Protein AF-A0A3N1CYQ5-F1 (afdb_monomer_lite)

Sequence (377 aa):
MTEETTTAEPQVTAAQGPDGVPVPPPRGVCGLDGCELPLPPAGRGRPPKYCSKAHADQASRERRAADAALVDEPLKHAEALAQHVPAAIAALQAQLGQVTDLLGQAQTGALARVERAEAETRSARQAVADAEARADAAEARAQRAGEEAHADRTAKHTAERRAAAALTDAERVRAEAADRVAAHQQARTTAETALTAAEQARDNATADLVQARQAHDHEADRHRAQAAALTARLDAQSAEAAGLRDDLRRTRDDLAASREALASAQGQAAAQQARADAADQATQAARRDADQARLRDARALEESGAQVSAARAEADQARRDLAAAHARSAADQALRTRLEEDLAAARAEASTQRERAARAEARHTPPTAADPSKPPA

Secondary structure (DSSP, 8-state):
--------------------------SPBPSSTT--PBPPPP-SSSPPSSSSHHHHHHHHHHHHHHHHHHHHHHHHHHHHHHHHHHHHHHHHHHHHHHHHHHHHHHHHHHHHHHHHHHHHHHHHHHHHHHHHHHHHHHHHHHHHHHHHHHHHHHHHHHHHHHHHHHHHHHHHHHHHHHHHHHHHHHHHHHHHHHHHHHHHHHHHHHHHHHHHHHHHHHHHHHHHHHHHHHHHHHHHHHHHHHHHHHHHHHHHHHHHHHHHHHHHHHHHHHHHHHHHHHHHHHHHHHHHHHHHHHHHHHHHHHHHHHHHHHHHHHHHHHHHHHHHHHHHHHHHHHHHHHHHHHHHHHHHHHHHHHHHHHTT-----------------

Foldseek 3Di:
DDDDDDDDDDDDDDDDDDDDDDDDDDQDFQPAPPGRHGFDDDDPDDGDNGNDPVSVVVSVVVVVVVVCCVPVVVVVVVVVCVVVVVVVVVVVVVVVVVVVVVVVVVVVVVVVVVVVVVVVVVVVVVVVVVVVVVVVVVVVVVVVVVVVVVVVVVVVVVVVVVVVVVVVVVVVVVVVVVVVVVVVVVVVVVVVVVVVVVVVVVVVVVVVVVVVVVVVVVVVVVVVVVVVVVVVVVVVVVVVVVVVVVVVVVVVVVVVVVVVVVVVVVVVVVVVVVVVVVVVVVVVVVVVVVVVVVVVVVVVVVVVVVVVVVVVVVVVVVVVVVVVVVVVVVVVVVVVVVVVVVVVVVVVVVVVVVVVVVVVPDDDDDDDDDDDDDDDD

pLDDT: mean 78.86, std 18.77, range [31.53, 98.19]

Radius of gyration: 148.73 Å; chains: 1; bounding box: 274×119×380 Å

Organism: NCBI:txid58109

Structure (mmCIF, N/CA/C/O backbone):
data_AF-A0A3N1CYQ5-F1
#
_entry.id   AF-A0A3N1CYQ5-F1
#
loop_
_atom_site.group_PDB
_atom_site.id
_atom_site.type_symbol
_atom_site.label_atom_id
_atom_site.label_alt_id
_atom_site.label_comp_id
_atom_site.label_asym_id
_atom_site.label_entity_id
_atom_site.label_seq_id
_atom_site.pdbx_PDB_ins_code
_atom_site.Cartn_x
_atom_site.Cartn_y
_atom_site.Cartn_z
_atom_site.occupancy
_atom_site.B_iso_or_equiv
_atom_site.auth_seq_id
_atom_site.auth_comp_id
_atom_site.auth_asym_id
_atom_site.auth_atom_id
_atom_site.pdbx_PDB_model_num
ATOM 1 N N . MET A 1 1 ? 51.737 38.292 -93.336 1.00 40.19 1 MET A N 1
ATOM 2 C CA . MET A 1 1 ? 52.573 38.774 -94.450 1.00 40.19 1 MET A CA 1
ATOM 3 C C . MET A 1 1 ? 51.954 38.237 -95.718 1.00 40.19 1 MET A C 1
ATOM 5 O O . MET A 1 1 ? 51.910 37.026 -95.872 1.00 40.19 1 MET A O 1
ATOM 9 N N . THR A 1 2 ? 51.380 39.112 -96.534 1.00 35.16 2 THR A N 1
ATOM 10 C CA . THR A 1 2 ? 51.025 38.811 -97.925 1.00 35.16 2 THR A CA 1
ATOM 11 C C . THR A 1 2 ? 52.259 39.032 -98.788 1.00 35.16 2 THR A C 1
ATOM 13 O O . THR A 1 2 ? 53.016 39.970 -98.540 1.00 35.16 2 THR A O 1
ATOM 16 N N . GLU A 1 3 ? 52.470 38.153 -99.757 1.00 48.44 3 GLU A N 1
ATOM 17 C CA . GLU A 1 3 ? 53.533 38.267 -100.754 1.00 48.44 3 GLU A CA 1
ATOM 18 C C . GLU A 1 3 ? 53.129 39.279 -101.837 1.00 48.44 3 GLU A C 1
ATOM 20 O O . GLU A 1 3 ? 51.948 39.390 -102.166 1.00 48.44 3 GLU A O 1
ATOM 25 N N . GLU A 1 4 ? 54.106 39.971 -102.424 1.00 47.03 4 GLU A N 1
ATOM 26 C CA . GLU A 1 4 ? 53.961 40.596 -103.742 1.00 47.03 4 GLU A CA 1
ATOM 27 C C . GLU A 1 4 ? 55.156 40.213 -104.619 1.00 47.03 4 GLU A C 1
ATOM 29 O O . GLU A 1 4 ? 56.309 40.206 -104.180 1.00 47.03 4 GLU A O 1
ATOM 34 N N . THR A 1 5 ? 54.846 39.864 -105.864 1.00 47.00 5 THR A N 1
ATOM 35 C CA . THR A 1 5 ? 55.741 39.226 -106.833 1.00 47.00 5 THR A CA 1
ATOM 36 C C . THR A 1 5 ? 55.936 40.160 -108.020 1.00 47.00 5 THR A C 1
ATOM 38 O O . THR A 1 5 ? 54.936 40.594 -108.590 1.00 47.00 5 THR A O 1
ATOM 41 N N . THR A 1 6 ? 57.174 40.391 -108.477 1.00 49.16 6 THR A N 1
ATOM 42 C CA . THR A 1 6 ? 57.408 41.078 -109.764 1.00 49.16 6 THR A CA 1
ATOM 43 C C . THR A 1 6 ? 58.596 40.496 -110.531 1.00 49.16 6 THR A C 1
ATOM 45 O O . THR A 1 6 ? 59.672 40.270 -109.982 1.00 49.16 6 THR A O 1
ATOM 48 N N . THR A 1 7 ? 58.374 40.280 -111.827 1.00 43.94 7 THR A N 1
ATOM 49 C CA . THR A 1 7 ? 59.246 39.628 -112.821 1.00 43.94 7 THR A CA 1
ATOM 50 C C . THR A 1 7 ? 59.834 40.658 -113.798 1.00 43.94 7 THR A C 1
ATOM 52 O O . THR A 1 7 ? 59.150 41.643 -114.059 1.00 43.94 7 THR A O 1
ATOM 55 N N . ALA A 1 8 ? 61.004 40.407 -114.416 1.00 37.81 8 ALA A N 1
ATOM 56 C CA . ALA A 1 8 ? 61.295 40.726 -115.838 1.00 37.81 8 ALA A CA 1
ATOM 57 C C . ALA A 1 8 ? 62.734 40.353 -116.280 1.00 37.81 8 ALA A C 1
ATOM 59 O O . ALA A 1 8 ? 63.672 40.407 -115.489 1.00 37.81 8 ALA A O 1
ATOM 60 N N . GLU A 1 9 ? 62.889 40.033 -117.571 1.00 36.31 9 GLU A N 1
ATOM 61 C CA . GLU A 1 9 ? 64.131 39.634 -118.270 1.00 36.31 9 GLU A CA 1
ATOM 62 C C . GLU A 1 9 ? 64.618 40.695 -119.303 1.00 36.31 9 GLU A C 1
ATOM 64 O O . GLU A 1 9 ? 63.901 41.668 -119.556 1.00 36.31 9 GLU A O 1
ATOM 69 N N . PRO A 1 10 ? 65.829 40.555 -119.897 1.00 52.41 10 PRO A N 1
ATOM 70 C CA . PRO A 1 10 ? 66.493 41.598 -120.699 1.00 52.41 10 PRO A CA 1
ATOM 71 C C . PRO A 1 10 ? 66.358 41.442 -122.232 1.00 52.41 10 PRO A C 1
ATOM 73 O O . PRO A 1 10 ? 65.947 40.400 -122.736 1.00 52.41 10 PRO A O 1
ATOM 76 N N . GLN A 1 11 ? 66.816 42.449 -122.997 1.00 37.19 11 GLN A N 1
ATOM 77 C CA . GLN A 1 11 ? 67.095 42.334 -124.442 1.00 37.19 11 GLN A CA 1
ATOM 78 C C . GLN A 1 11 ? 68.353 43.107 -124.877 1.00 37.19 11 GLN A C 1
ATOM 80 O O . GLN A 1 11 ? 68.660 44.173 -124.346 1.00 37.19 11 GLN A O 1
ATOM 85 N N . VAL A 1 12 ? 69.039 42.576 -125.897 1.00 41.75 12 VAL A N 1
ATOM 86 C CA . VAL A 1 12 ? 70.148 43.199 -126.643 1.00 41.75 12 VAL A CA 1
ATOM 87 C C . VAL A 1 12 ? 69.953 42.894 -128.132 1.00 41.75 12 VAL A C 1
ATOM 89 O O . VAL A 1 12 ? 69.720 41.741 -128.486 1.00 41.75 12 VAL A O 1
ATOM 92 N N . THR A 1 13 ? 70.101 43.890 -129.009 1.00 34.75 13 THR A N 1
ATOM 93 C CA . THR A 1 13 ? 70.184 43.714 -130.474 1.00 34.75 13 THR A CA 1
ATOM 94 C C . THR A 1 13 ? 71.216 44.665 -131.087 1.00 34.75 13 THR A C 1
ATOM 96 O O . THR A 1 13 ? 71.640 45.635 -130.459 1.00 34.75 13 THR A O 1
ATOM 99 N N . ALA A 1 14 ? 71.694 44.325 -132.289 1.00 34.41 14 ALA A N 1
ATOM 100 C CA . ALA A 1 14 ? 72.948 44.825 -132.851 1.00 34.41 14 ALA A CA 1
ATOM 101 C C . ALA A 1 14 ? 72.792 45.705 -134.110 1.00 34.41 14 ALA A C 1
ATOM 103 O O . ALA A 1 14 ? 71.717 45.845 -134.686 1.00 34.41 14 ALA A O 1
ATOM 104 N N . ALA A 1 15 ? 73.926 46.287 -134.504 1.00 38.38 15 ALA A N 1
ATOM 105 C CA . ALA A 1 15 ? 74.155 47.206 -135.618 1.00 38.38 15 ALA A CA 1
ATOM 106 C C . ALA A 1 15 ? 73.682 46.744 -137.011 1.00 38.38 15 ALA A C 1
ATOM 108 O O . ALA A 1 15 ? 73.656 45.550 -137.291 1.00 38.38 15 ALA A O 1
ATOM 109 N N . GLN A 1 16 ? 73.525 47.711 -137.929 1.00 32.16 16 GLN A N 1
ATOM 110 C CA . GLN A 1 16 ? 74.333 47.805 -139.165 1.00 32.16 16 GLN A CA 1
ATOM 111 C C . GLN A 1 16 ? 74.064 49.110 -139.941 1.00 32.16 16 GLN A C 1
ATOM 113 O O . GLN A 1 16 ? 72.993 49.699 -139.833 1.00 32.16 16 GLN A O 1
ATOM 118 N N . GLY A 1 17 ? 75.044 49.546 -140.740 1.00 31.53 17 GLY A N 1
ATOM 119 C CA . GLY A 1 17 ? 74.924 50.655 -141.690 1.00 31.53 17 GLY A CA 1
ATOM 120 C C . GLY A 1 17 ? 75.919 50.482 -142.853 1.00 31.53 17 GLY A C 1
ATOM 121 O O . GLY A 1 17 ? 77.085 50.192 -142.574 1.00 31.53 17 GLY A O 1
ATOM 122 N N . PRO A 1 18 ? 75.494 50.607 -144.126 1.00 52.12 18 PRO A N 1
ATOM 123 C CA . PRO A 1 18 ? 76.367 50.531 -145.302 1.00 52.12 18 PRO A CA 1
ATOM 124 C C . PRO A 1 18 ? 76.559 51.897 -145.995 1.00 52.12 18 PRO A C 1
ATOM 126 O O . PRO A 1 18 ? 75.773 52.814 -145.779 1.00 52.12 18 PRO A O 1
ATOM 129 N N . ASP A 1 19 ? 77.597 52.023 -146.833 1.00 36.81 19 ASP A N 1
ATOM 130 C CA . ASP A 1 19 ? 77.492 52.359 -148.275 1.00 36.81 19 ASP A CA 1
ATOM 131 C C . ASP A 1 19 ? 78.826 52.854 -148.876 1.00 36.81 19 ASP A C 1
ATOM 133 O O . ASP A 1 19 ? 79.582 53.602 -148.258 1.00 36.81 19 ASP A O 1
ATOM 137 N N . GLY A 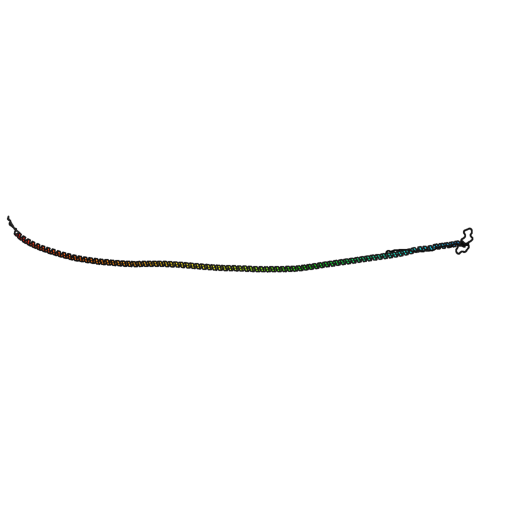1 20 ? 79.124 52.424 -150.112 1.00 36.47 20 GLY A N 1
ATOM 138 C CA . GLY A 1 20 ? 80.403 52.674 -150.795 1.00 36.47 20 GLY A CA 1
ATOM 139 C C . GLY A 1 20 ? 80.378 52.314 -152.290 1.00 36.47 20 GLY A C 1
ATOM 140 O O . GLY A 1 20 ? 80.760 51.219 -152.686 1.00 36.47 20 GLY A O 1
ATOM 141 N N . VAL A 1 21 ? 79.893 53.264 -153.093 1.00 41.78 21 VAL A N 1
ATOM 142 C CA . VAL A 1 21 ? 79.611 53.262 -154.552 1.00 41.78 21 VAL A CA 1
ATOM 143 C C . VAL A 1 21 ? 80.760 52.724 -155.461 1.00 41.78 21 VAL A C 1
ATOM 145 O O . VAL A 1 21 ? 81.929 52.886 -155.114 1.00 41.78 21 VAL A O 1
ATOM 148 N N . PRO A 1 22 ? 80.472 52.106 -156.640 1.00 40.38 22 PRO A N 1
ATOM 149 C CA . PRO A 1 22 ? 81.433 51.262 -157.372 1.00 40.38 22 PRO A CA 1
ATOM 150 C C . PRO A 1 22 ? 82.190 51.932 -158.542 1.00 40.38 22 PRO A C 1
ATOM 152 O O . PRO A 1 22 ? 81.759 52.935 -159.109 1.00 40.38 22 PRO A O 1
ATOM 155 N N . VAL A 1 23 ? 83.270 51.273 -158.987 1.00 39.09 23 VAL A N 1
ATOM 156 C CA . VAL A 1 23 ? 84.056 51.585 -160.202 1.00 39.09 23 VAL A CA 1
ATOM 157 C C . VAL A 1 23 ? 83.902 50.443 -161.231 1.00 39.09 23 VAL A C 1
ATOM 159 O O . VAL A 1 23 ? 84.004 49.278 -160.841 1.00 39.09 23 VAL A O 1
ATOM 162 N N . PRO A 1 24 ? 83.665 50.712 -162.534 1.00 43.66 24 PRO A N 1
ATOM 163 C CA . PRO A 1 24 ? 83.489 49.660 -163.541 1.00 43.66 24 PRO A CA 1
ATOM 164 C C . PRO A 1 24 ? 84.824 48.977 -163.925 1.00 43.66 24 PRO A C 1
ATOM 166 O O . PRO A 1 24 ? 85.789 49.674 -164.247 1.00 43.66 24 PRO A O 1
ATOM 169 N N . PRO A 1 25 ? 84.906 47.630 -163.929 1.00 42.28 25 PRO A N 1
ATOM 170 C CA . PRO A 1 25 ? 86.168 46.909 -164.108 1.00 42.28 25 PRO A CA 1
ATOM 171 C C . PRO A 1 25 ? 86.639 46.785 -165.576 1.00 42.28 25 PRO A C 1
ATOM 173 O O . PRO A 1 25 ? 85.827 46.834 -166.506 1.00 42.28 25 PRO A O 1
ATOM 176 N N . PRO A 1 26 ? 87.955 46.579 -165.797 1.00 47.16 26 PRO A N 1
ATOM 177 C CA . PRO A 1 26 ? 88.555 46.393 -167.119 1.00 47.16 26 PRO A CA 1
ATOM 178 C C . PRO A 1 26 ? 88.168 45.061 -167.791 1.00 47.16 26 PRO A C 1
ATOM 180 O O . PRO A 1 26 ? 87.511 44.197 -167.212 1.00 47.16 26 PRO A O 1
ATOM 183 N N . ARG A 1 27 ? 88.598 44.907 -169.055 1.00 51.41 27 ARG A N 1
ATOM 184 C CA . ARG A 1 27 ? 88.351 43.732 -169.913 1.00 51.41 27 ARG A CA 1
ATOM 185 C C . ARG A 1 27 ? 88.663 42.434 -169.160 1.00 51.41 27 ARG A C 1
ATOM 187 O O . ARG A 1 27 ? 89.784 42.246 -168.702 1.00 51.41 27 ARG A O 1
ATOM 194 N N . GLY A 1 28 ? 87.648 41.580 -169.033 1.00 59.84 28 GLY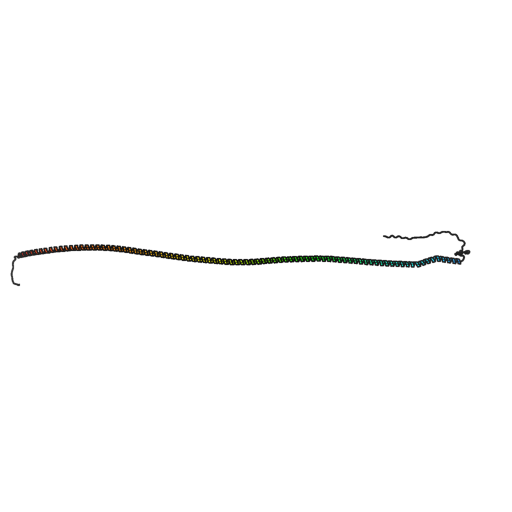 A N 1
ATOM 195 C CA . GLY A 1 28 ? 87.632 40.515 -168.036 1.00 59.84 28 GLY A CA 1
ATOM 196 C C . GLY A 1 28 ? 88.750 39.480 -168.166 1.00 59.84 28 GLY A C 1
ATOM 197 O O . GLY A 1 28 ? 89.109 39.042 -169.261 1.00 59.84 28 GLY A O 1
ATOM 198 N N . VAL A 1 29 ? 89.227 39.063 -166.998 1.00 70.19 29 VAL A N 1
ATOM 199 C CA . VAL A 1 29 ? 90.022 37.854 -166.769 1.00 70.19 29 VAL A CA 1
ATOM 200 C C . VAL A 1 29 ? 89.082 36.653 -166.584 1.00 70.19 29 VAL A C 1
ATOM 202 O O . VAL A 1 29 ? 87.868 36.824 -166.431 1.00 70.19 29 VAL A O 1
ATOM 205 N N . CYS A 1 30 ? 89.605 35.428 -166.617 1.00 77.44 30 CYS A N 1
ATOM 206 C CA . CYS A 1 30 ? 88.818 34.226 -166.345 1.00 77.44 30 CYS A CA 1
ATOM 207 C C . CYS A 1 30 ? 88.178 34.271 -164.942 1.00 77.44 30 CYS A C 1
ATOM 209 O O . CYS A 1 30 ? 88.878 34.358 -163.945 1.00 77.44 30 CYS A O 1
ATOM 211 N N . GLY A 1 31 ? 86.848 34.149 -164.843 1.00 76.31 31 GLY A N 1
ATOM 212 C CA . GLY A 1 31 ? 86.103 34.241 -163.574 1.00 76.31 31 GLY A CA 1
ATOM 213 C C . GLY A 1 31 ? 86.174 33.004 -162.666 1.00 76.31 31 GLY A C 1
ATOM 214 O O . GLY A 1 31 ? 85.160 32.656 -162.054 1.00 76.31 31 GLY A O 1
ATOM 215 N N . LEU A 1 32 ? 87.315 32.309 -162.670 1.00 80.06 32 LEU A N 1
ATOM 216 C CA . LEU A 1 32 ? 87.694 31.222 -161.763 1.00 80.06 32 LEU A CA 1
ATOM 217 C C . LEU A 1 32 ? 88.782 31.786 -160.842 1.00 80.06 32 LEU A C 1
ATOM 219 O O . LEU A 1 32 ? 89.767 32.317 -161.361 1.00 80.06 32 LEU A O 1
ATOM 223 N N . ASP A 1 33 ? 88.619 31.675 -159.524 1.00 73.31 33 ASP A N 1
ATOM 224 C CA . ASP A 1 33 ? 89.588 32.240 -158.581 1.00 73.31 33 ASP A CA 1
ATOM 225 C C . ASP A 1 33 ? 90.981 31.625 -158.795 1.00 73.31 33 ASP A C 1
ATOM 227 O O . ASP A 1 33 ? 91.146 30.411 -158.909 1.00 73.31 33 ASP A O 1
ATOM 231 N N . GLY A 1 34 ? 91.989 32.492 -158.925 1.00 79.38 34 GLY A N 1
ATOM 232 C CA . GLY A 1 34 ? 93.365 32.107 -159.260 1.00 79.38 34 GLY A CA 1
ATOM 233 C C . GLY A 1 34 ? 93.679 31.941 -160.756 1.00 79.38 34 GLY A C 1
ATOM 234 O O . GLY A 1 34 ? 94.802 31.562 -161.083 1.00 79.38 34 GLY A O 1
ATOM 235 N N . CYS A 1 35 ? 92.754 32.225 -161.687 1.00 78.19 35 CYS A N 1
ATOM 236 C CA . CYS A 1 35 ? 93.034 32.142 -163.127 1.00 78.19 35 CYS A CA 1
ATOM 237 C C . CYS A 1 35 ? 93.180 33.508 -163.825 1.00 78.19 35 CYS A C 1
ATOM 239 O O . CYS A 1 35 ? 92.200 34.152 -164.196 1.00 78.19 35 CYS A O 1
ATOM 241 N N . GLU A 1 36 ? 94.420 33.890 -164.135 1.00 78.12 36 GLU A N 1
ATOM 242 C CA . GLU A 1 36 ? 94.748 35.180 -164.769 1.00 78.12 36 GLU A CA 1
ATOM 243 C C . GLU A 1 36 ? 94.688 35.188 -166.315 1.00 78.12 36 GLU A C 1
ATOM 245 O O . GLU A 1 36 ? 95.048 36.172 -166.962 1.00 78.12 36 GLU A O 1
ATOM 250 N N . LEU A 1 37 ? 94.218 34.107 -166.947 1.00 71.69 37 LEU A N 1
ATOM 251 C CA . LEU A 1 37 ? 94.146 34.027 -168.411 1.00 71.69 37 LEU A CA 1
ATOM 252 C C . LEU A 1 37 ? 93.080 34.990 -168.979 1.00 71.69 37 LEU A C 1
ATOM 254 O O . LEU A 1 37 ? 91.927 34.959 -168.527 1.00 71.69 37 LEU A O 1
ATOM 258 N N . PRO A 1 38 ? 93.415 35.806 -170.002 1.00 71.56 38 PRO A N 1
ATOM 259 C CA . PRO A 1 38 ? 92.467 36.724 -170.621 1.00 71.56 38 PRO A CA 1
ATOM 260 C C . PRO A 1 38 ? 91.352 35.960 -171.340 1.00 71.56 38 PRO A C 1
ATOM 262 O O . PRO A 1 38 ? 91.563 34.887 -171.913 1.00 71.56 38 PRO A O 1
ATOM 265 N N . LEU A 1 39 ? 90.145 36.525 -171.326 1.00 72.38 39 LEU A N 1
ATOM 266 C CA . LEU A 1 39 ? 88.996 35.917 -171.992 1.00 72.38 39 LEU A CA 1
ATOM 267 C C . LEU A 1 39 ? 89.170 35.940 -173.525 1.00 72.38 39 LEU A C 1
ATOM 269 O O . LEU A 1 39 ? 89.557 36.975 -174.076 1.00 72.38 39 LEU A O 1
ATOM 273 N N . PRO A 1 40 ? 88.872 34.833 -174.236 1.00 69.38 40 PRO A N 1
ATOM 274 C CA . PRO A 1 40 ? 88.977 34.788 -175.690 1.00 69.38 40 PRO A CA 1
ATOM 275 C C . PRO A 1 40 ? 88.010 35.790 -176.346 1.00 69.38 40 PRO A C 1
ATOM 277 O O . PRO A 1 40 ? 86.944 36.076 -175.786 1.00 69.38 40 PRO A O 1
ATOM 280 N N . PRO A 1 41 ? 88.357 36.332 -177.530 1.00 62.88 41 PRO A N 1
ATOM 281 C CA . PRO A 1 41 ? 87.590 37.393 -178.172 1.00 62.88 41 PRO A CA 1
ATOM 282 C C . PRO A 1 41 ? 86.140 36.965 -178.414 1.00 62.88 41 PRO A C 1
ATOM 284 O O . PRO A 1 41 ? 85.868 35.893 -178.956 1.00 62.88 41 PRO A O 1
ATOM 287 N N . ALA A 1 42 ? 85.199 37.818 -178.009 1.00 59.34 42 ALA A N 1
ATOM 288 C CA . ALA A 1 42 ? 83.778 37.527 -178.125 1.00 59.34 42 ALA A CA 1
ATOM 289 C C . ALA A 1 42 ? 83.346 37.472 -179.601 1.00 59.34 42 ALA A C 1
ATOM 291 O O . ALA A 1 42 ? 83.371 38.479 -180.310 1.00 59.34 42 ALA A O 1
ATOM 292 N N . GLY A 1 43 ? 82.903 36.295 -180.050 1.00 57.59 43 GLY A N 1
ATOM 293 C CA . GLY A 1 43 ? 82.100 36.168 -181.266 1.00 57.59 43 GLY A CA 1
ATOM 294 C C . GLY A 1 43 ? 80.694 36.758 -181.081 1.00 57.59 43 GLY A C 1
ATOM 295 O O . GLY A 1 43 ? 80.362 37.292 -180.022 1.00 57.59 43 GLY A O 1
ATOM 296 N N . ARG A 1 44 ? 79.821 36.618 -182.090 1.00 51.94 44 ARG A N 1
ATOM 297 C CA . ARG A 1 44 ? 78.388 36.952 -181.954 1.00 51.94 44 ARG A CA 1
ATOM 298 C C . ARG A 1 44 ? 77.711 36.003 -180.954 1.00 51.94 44 ARG A C 1
ATOM 300 O O . ARG A 1 44 ? 77.192 34.958 -181.331 1.00 51.94 44 ARG A O 1
ATOM 307 N N . GLY A 1 45 ? 77.723 36.379 -179.680 1.00 64.25 45 GLY A N 1
ATOM 308 C CA . GLY A 1 45 ? 77.154 35.614 -178.577 1.00 64.25 45 GLY A CA 1
ATOM 309 C C . GLY A 1 45 ? 77.419 36.280 -177.227 1.00 64.25 45 GLY A C 1
ATOM 310 O O . GLY A 1 45 ? 78.059 37.328 -177.145 1.00 64.25 45 GLY A O 1
ATOM 311 N N . ARG A 1 46 ? 76.918 35.670 -176.149 1.00 61.19 46 ARG A N 1
ATOM 312 C CA . ARG A 1 46 ? 77.187 36.128 -174.779 1.00 61.19 46 ARG A CA 1
ATOM 313 C C . ARG A 1 46 ? 78.695 36.002 -174.489 1.00 61.19 46 ARG A C 1
ATOM 315 O O . ARG A 1 46 ? 79.235 34.929 -174.762 1.00 61.19 46 ARG A O 1
ATOM 322 N N . PRO A 1 47 ? 79.371 37.026 -173.927 1.00 63.69 47 PRO A N 1
ATOM 323 C CA . PRO A 1 47 ? 80.801 36.942 -173.642 1.00 63.69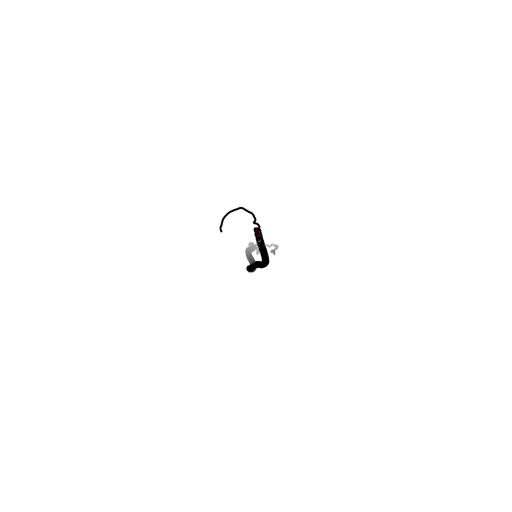 47 PRO A CA 1
ATOM 324 C C . PRO A 1 47 ? 81.123 35.724 -172.760 1.00 63.69 47 PRO A C 1
ATOM 326 O O . PRO A 1 47 ? 80.424 35.508 -171.759 1.00 63.69 47 PRO A O 1
ATOM 329 N N . PRO A 1 48 ? 82.145 34.917 -173.098 1.00 69.31 48 PRO A N 1
ATOM 330 C CA . PRO A 1 48 ? 82.550 33.803 -172.253 1.00 69.31 48 PRO A CA 1
ATOM 331 C C . PRO A 1 48 ? 83.061 34.351 -170.916 1.00 69.31 48 PRO A C 1
ATOM 333 O O . PRO A 1 48 ? 83.911 35.229 -170.897 1.00 69.31 48 PRO A O 1
ATOM 336 N N . LYS A 1 49 ? 82.550 33.839 -169.787 1.00 73.88 49 LYS A N 1
ATOM 337 C CA . LYS A 1 49 ? 83.016 34.224 -168.435 1.00 73.88 49 LYS A CA 1
ATOM 338 C C . LYS A 1 49 ? 84.335 33.557 -168.019 1.00 73.88 49 LYS A C 1
ATOM 340 O O . LYS A 1 49 ? 84.875 33.881 -166.967 1.00 73.88 49 LYS A O 1
ATOM 345 N N . TYR A 1 50 ? 84.819 32.609 -168.815 1.00 83.19 50 TYR A N 1
ATOM 346 C CA . TYR A 1 50 ? 85.945 31.736 -168.503 1.00 83.19 50 TYR A CA 1
ATOM 347 C C . TYR A 1 50 ? 86.829 31.593 -169.740 1.00 83.19 50 TYR A C 1
ATOM 349 O O . TYR A 1 50 ? 86.308 31.541 -170.855 1.00 83.19 50 TYR A O 1
ATOM 357 N N . CYS A 1 51 ? 88.149 31.507 -169.560 1.00 78.69 51 CYS A N 1
ATOM 358 C CA . CYS A 1 51 ? 89.079 31.351 -170.682 1.00 78.69 51 CYS A CA 1
ATOM 359 C C . CYS A 1 51 ? 88.958 29.976 -171.369 1.00 78.69 51 CYS A C 1
ATOM 361 O O . CYS A 1 51 ? 89.340 29.822 -172.525 1.00 78.69 51 CYS A O 1
ATOM 363 N N . SER A 1 52 ? 88.401 28.979 -170.671 1.00 78.00 52 SER A N 1
ATOM 364 C CA . SER A 1 52 ? 88.151 27.630 -171.178 1.00 78.00 52 SER A CA 1
ATOM 365 C C . SER A 1 52 ? 86.873 27.034 -170.575 1.00 78.00 52 SER A C 1
ATOM 367 O O . SER A 1 52 ? 86.408 27.458 -169.512 1.00 78.00 52 SER A O 1
ATOM 369 N N . LYS A 1 53 ? 86.325 25.993 -171.220 1.00 79.25 53 LYS A N 1
ATOM 370 C CA . LYS A 1 53 ? 85.219 25.198 -170.659 1.00 79.25 53 LYS A CA 1
ATOM 371 C C . LYS A 1 53 ? 85.604 24.556 -169.318 1.00 79.25 53 LYS A C 1
ATOM 373 O O . LYS A 1 53 ? 84.796 24.562 -168.397 1.00 79.25 53 LYS A O 1
ATOM 378 N N . ALA A 1 54 ? 86.844 24.074 -169.187 1.00 77.56 54 ALA A N 1
ATOM 379 C CA . ALA A 1 54 ? 87.329 23.447 -167.959 1.00 77.56 54 ALA A CA 1
ATOM 380 C C . ALA A 1 54 ? 87.221 24.388 -166.746 1.00 77.56 54 ALA A C 1
ATOM 382 O O . ALA A 1 54 ? 86.799 23.958 -165.679 1.00 77.56 54 ALA A O 1
ATOM 383 N N . HIS A 1 55 ? 87.511 25.683 -166.918 1.00 78.50 55 HIS A N 1
ATOM 384 C CA . HIS A 1 55 ? 87.403 26.659 -165.827 1.00 78.50 55 HIS A CA 1
ATOM 385 C C . HIS A 1 55 ? 85.954 27.057 -165.516 1.00 78.50 55 HIS A C 1
ATOM 387 O O . HIS A 1 55 ? 85.638 27.350 -164.365 1.00 78.50 55 HIS A O 1
ATOM 393 N N . ALA A 1 56 ? 85.052 27.003 -166.503 1.00 77.19 56 ALA A N 1
ATOM 394 C CA . ALA A 1 56 ? 83.617 27.145 -166.258 1.00 77.19 56 ALA A CA 1
ATOM 395 C C . ALA A 1 56 ? 83.069 25.975 -165.421 1.00 77.19 56 ALA A C 1
ATOM 397 O O . ALA A 1 56 ? 82.297 26.192 -164.485 1.00 77.19 56 ALA A O 1
ATOM 398 N N . ASP A 1 57 ? 83.505 24.749 -165.727 1.00 79.81 57 ASP A N 1
ATOM 399 C CA . ASP A 1 57 ? 83.133 23.543 -164.985 1.00 79.81 57 ASP A CA 1
ATOM 400 C C . ASP A 1 57 ? 83.744 23.549 -163.567 1.00 79.81 57 ASP A C 1
ATOM 402 O O . ASP A 1 57 ? 83.038 23.255 -162.603 1.00 79.81 57 ASP A O 1
ATOM 406 N N . GLN A 1 58 ? 85.010 23.956 -163.413 1.00 77.31 58 GLN A N 1
ATOM 407 C CA . GLN A 1 58 ? 85.697 24.118 -162.122 1.00 77.31 58 GLN A CA 1
ATOM 408 C C . GLN A 1 58 ? 84.968 25.131 -161.215 1.00 77.31 58 GLN A C 1
ATOM 410 O O . GLN A 1 58 ? 84.494 24.764 -160.140 1.00 77.31 58 GLN A O 1
ATOM 415 N N . ALA A 1 59 ? 84.721 26.353 -161.700 1.00 75.00 59 ALA A N 1
ATOM 416 C CA . ALA A 1 59 ? 83.998 27.388 -160.951 1.00 75.00 59 ALA A CA 1
ATOM 417 C C . ALA A 1 59 ? 82.507 27.052 -160.722 1.00 75.00 59 ALA A C 1
ATOM 419 O O . ALA A 1 59 ? 81.796 27.747 -159.989 1.00 75.00 59 ALA A O 1
ATOM 420 N N . SER A 1 60 ? 81.969 26.033 -161.399 1.00 78.06 60 SER A N 1
ATOM 421 C CA . SER A 1 60 ? 80.640 25.481 -161.117 1.00 78.06 60 SER A CA 1
ATOM 422 C C . SER A 1 60 ? 80.674 24.413 -160.018 1.00 78.06 60 SER A C 1
ATOM 424 O O . SER A 1 60 ? 79.680 24.264 -159.306 1.00 78.06 60 SER A O 1
ATOM 426 N N . ARG A 1 61 ? 81.790 23.688 -159.856 1.00 77.62 61 ARG A N 1
ATOM 427 C CA . ARG A 1 61 ? 82.018 22.764 -158.731 1.00 77.62 61 ARG A CA 1
ATOM 428 C C . ARG A 1 61 ? 82.305 23.533 -157.446 1.00 77.62 61 ARG A C 1
ATOM 430 O O . ARG A 1 61 ? 81.680 23.239 -156.439 1.00 77.62 61 ARG A O 1
ATOM 437 N N . GLU A 1 62 ? 83.168 24.544 -157.499 1.00 77.44 62 GLU A N 1
ATOM 438 C CA . GLU A 1 62 ? 83.554 25.345 -156.326 1.00 77.44 62 GLU A CA 1
ATOM 439 C C . GLU A 1 62 ? 82.366 26.101 -155.725 1.00 77.44 62 GLU A C 1
ATOM 441 O O . GLU A 1 62 ? 82.138 26.000 -154.524 1.00 77.44 62 GLU A O 1
ATOM 446 N N . ARG A 1 63 ? 81.522 26.748 -156.546 1.00 75.69 63 ARG A N 1
ATOM 447 C CA . ARG A 1 63 ? 80.262 27.332 -156.046 1.00 75.69 63 ARG A CA 1
ATOM 448 C C . ARG A 1 63 ? 79.329 26.290 -155.442 1.00 75.69 63 ARG A C 1
ATOM 450 O O . ARG A 1 63 ? 78.844 26.505 -154.346 1.00 75.69 63 ARG A O 1
ATOM 457 N N . ARG A 1 64 ? 79.142 25.133 -156.089 1.00 74.88 64 ARG A N 1
ATOM 458 C CA . ARG A 1 64 ? 78.312 24.056 -155.522 1.00 74.88 64 ARG A CA 1
ATOM 459 C C . ARG A 1 64 ? 78.869 23.498 -154.209 1.00 74.88 64 ARG A C 1
ATOM 461 O O . ARG A 1 64 ? 78.081 23.109 -153.360 1.00 74.88 64 ARG A O 1
ATOM 468 N N . ALA A 1 65 ? 80.189 23.481 -154.026 1.00 74.56 65 ALA A N 1
ATOM 469 C CA . ALA A 1 65 ? 80.820 23.094 -152.766 1.00 74.56 65 ALA A CA 1
ATOM 470 C C . ALA A 1 65 ? 80.662 24.174 -151.677 1.00 74.56 65 ALA A C 1
ATOM 472 O O . ALA A 1 65 ? 80.413 23.833 -150.525 1.00 74.56 65 ALA A O 1
ATOM 473 N N . ALA A 1 66 ? 80.756 25.459 -152.034 1.00 71.75 66 ALA A N 1
ATOM 474 C CA . ALA A 1 66 ? 80.535 26.574 -151.112 1.00 71.75 66 ALA A CA 1
ATOM 475 C C . ALA A 1 66 ? 79.059 26.697 -150.684 1.00 71.75 66 ALA A C 1
ATOM 477 O O . ALA A 1 66 ? 78.779 26.830 -149.494 1.00 71.75 66 ALA A O 1
ATOM 478 N N . ASP A 1 67 ? 78.123 26.580 -151.631 1.00 70.00 67 ASP A N 1
ATOM 479 C CA . ASP A 1 67 ? 76.679 26.572 -151.372 1.00 70.00 67 ASP A CA 1
ATOM 480 C C . ASP A 1 67 ? 76.286 25.365 -150.498 1.00 70.00 67 ASP A C 1
ATOM 482 O O . ASP A 1 67 ? 75.490 25.510 -149.573 1.00 70.00 67 ASP A O 1
ATOM 486 N N . ALA A 1 68 ? 76.890 24.190 -150.731 1.00 70.44 68 ALA A N 1
ATOM 487 C CA . ALA A 1 68 ? 76.718 23.022 -149.866 1.00 70.44 68 ALA A CA 1
ATOM 488 C C . ALA A 1 68 ? 77.280 23.267 -148.456 1.00 70.44 68 ALA A C 1
ATOM 490 O O . ALA A 1 68 ? 76.582 23.030 -147.479 1.00 70.44 68 ALA A O 1
ATOM 491 N N . ALA A 1 69 ? 78.490 23.819 -148.312 1.00 69.69 69 ALA A N 1
ATOM 492 C CA . ALA A 1 69 ? 79.068 24.120 -146.997 1.00 69.69 69 ALA A CA 1
ATOM 493 C C . ALA A 1 69 ? 78.236 25.136 -146.183 1.00 69.69 69 ALA A C 1
ATOM 495 O O . ALA A 1 69 ? 78.136 25.012 -144.963 1.00 69.69 69 ALA A O 1
ATOM 496 N N . LEU A 1 70 ? 77.599 26.105 -146.851 1.00 69.38 70 LEU A N 1
ATOM 497 C CA . LEU A 1 70 ? 76.698 27.087 -146.232 1.00 69.38 70 LEU A CA 1
ATOM 498 C C . LEU A 1 70 ? 75.373 26.496 -145.723 1.00 69.38 70 LEU A C 1
ATOM 500 O O . LEU A 1 70 ? 74.710 27.141 -144.912 1.00 69.38 70 LEU A O 1
ATOM 504 N N . VAL A 1 71 ? 74.975 25.307 -146.186 1.00 74.62 71 VAL A N 1
ATOM 505 C CA . VAL A 1 71 ? 73.679 24.682 -145.868 1.00 74.62 71 VAL A CA 1
ATOM 506 C C . VAL A 1 71 ? 73.856 23.394 -145.063 1.00 74.62 71 VAL A C 1
ATOM 508 O O . VAL A 1 71 ? 73.229 23.235 -144.017 1.00 74.62 71 VAL A O 1
ATOM 511 N N . ASP A 1 72 ? 74.751 22.505 -145.491 1.00 75.50 72 ASP A N 1
ATOM 512 C CA . ASP A 1 72 ? 74.999 21.208 -144.861 1.00 75.50 72 ASP A CA 1
ATOM 513 C C . ASP A 1 72 ? 75.598 21.353 -143.459 1.00 75.50 72 ASP A C 1
ATOM 515 O O . ASP A 1 72 ? 75.262 20.578 -142.570 1.00 75.50 72 ASP A O 1
ATOM 519 N N . GLU A 1 73 ? 76.482 22.324 -143.224 1.00 70.56 73 GLU A N 1
ATOM 520 C CA . GLU A 1 73 ? 77.143 22.479 -141.923 1.00 70.56 73 GLU A CA 1
ATOM 521 C C . GLU A 1 73 ? 76.221 23.035 -140.817 1.00 70.56 73 GLU A C 1
ATOM 523 O O . GLU A 1 73 ? 76.206 22.456 -139.722 1.00 70.56 73 GLU A O 1
ATOM 528 N N . PRO A 1 74 ? 75.383 24.071 -141.056 1.00 72.94 74 PRO A N 1
ATOM 529 C CA . PRO A 1 74 ? 74.337 24.436 -140.103 1.00 72.94 74 PRO A CA 1
ATOM 530 C C . PRO A 1 74 ? 73.234 23.372 -139.993 1.00 72.94 74 PRO A C 1
ATOM 532 O O . PRO A 1 74 ? 72.705 23.198 -138.896 1.00 72.94 74 PRO A O 1
ATOM 535 N N . LEU A 1 75 ? 72.916 22.613 -141.054 1.00 73.94 75 LEU A N 1
ATOM 536 C CA . LEU A 1 75 ? 71.995 21.471 -140.948 1.00 73.94 75 LEU A CA 1
ATOM 537 C C . LEU A 1 75 ? 72.557 20.358 -140.060 1.00 73.94 75 LEU A C 1
ATOM 539 O O . LEU A 1 75 ? 71.840 19.900 -139.180 1.00 73.94 75 LEU A O 1
ATOM 543 N N . LYS A 1 76 ? 73.834 19.979 -140.198 1.00 77.56 76 LYS A N 1
ATOM 544 C CA . LYS A 1 76 ? 74.494 19.018 -139.293 1.00 77.56 76 LYS A CA 1
ATOM 545 C C . LYS A 1 76 ? 74.507 19.509 -137.849 1.00 77.56 76 LYS A C 1
ATOM 547 O O . LYS A 1 76 ? 74.288 18.712 -136.944 1.00 77.56 76 LYS A O 1
ATOM 552 N N . HIS A 1 77 ? 74.731 20.804 -137.613 1.00 74.25 77 HIS A N 1
ATOM 553 C CA . HIS A 1 77 ? 74.632 21.378 -136.267 1.00 74.25 77 HIS A CA 1
ATOM 554 C C . HIS A 1 77 ? 73.202 21.309 -135.715 1.00 74.25 77 HIS A C 1
ATOM 556 O O . HIS A 1 77 ? 73.014 20.914 -134.565 1.00 74.25 77 HIS A O 1
ATOM 562 N N . ALA A 1 78 ? 72.197 21.649 -136.525 1.00 72.69 78 ALA A N 1
ATOM 563 C CA . ALA A 1 78 ? 70.791 21.556 -136.144 1.00 72.69 78 ALA A CA 1
ATOM 564 C C . ALA A 1 78 ? 70.347 20.102 -135.913 1.00 72.69 78 ALA A C 1
ATOM 566 O O . ALA A 1 78 ? 69.605 19.840 -134.972 1.00 72.69 78 ALA A O 1
ATOM 567 N N . GLU A 1 79 ? 70.832 19.153 -136.713 1.00 75.06 79 GLU A N 1
ATOM 568 C CA . GLU A 1 79 ? 70.562 17.721 -136.580 1.00 75.06 79 GLU A CA 1
ATOM 569 C C . GLU A 1 79 ? 71.264 17.129 -135.348 1.00 75.06 79 GLU A C 1
ATOM 571 O O . GLU A 1 79 ? 70.633 16.421 -134.568 1.00 75.06 79 GLU A O 1
ATOM 576 N N . ALA A 1 80 ? 72.523 17.495 -135.088 1.00 76.06 80 ALA A N 1
ATOM 577 C CA . ALA A 1 80 ? 73.228 17.123 -133.862 1.00 76.06 80 ALA A CA 1
ATOM 578 C C . ALA A 1 80 ? 72.512 17.664 -132.611 1.00 76.06 80 ALA A C 1
ATOM 580 O O . ALA A 1 80 ? 72.326 16.924 -131.642 1.00 76.06 80 ALA A O 1
ATOM 581 N N . LEU A 1 81 ? 72.039 18.916 -132.640 1.00 76.06 81 LEU A N 1
ATOM 582 C CA . LEU A 1 81 ? 71.186 19.487 -131.592 1.00 76.06 81 LEU A CA 1
ATOM 583 C C . LEU A 1 81 ? 69.847 18.747 -131.475 1.00 76.06 81 LEU A C 1
ATOM 585 O O . LEU A 1 81 ? 69.450 18.397 -130.367 1.00 76.06 81 LEU A O 1
ATOM 589 N N . ALA A 1 82 ? 69.177 18.440 -132.587 1.00 74.12 82 ALA A N 1
ATOM 590 C CA . ALA A 1 82 ? 67.916 17.697 -132.601 1.00 74.12 82 ALA A CA 1
ATOM 591 C C . ALA A 1 82 ? 68.059 16.247 -132.102 1.00 74.12 82 ALA A C 1
ATOM 593 O O . ALA A 1 82 ? 67.093 15.689 -131.590 1.00 74.12 82 ALA A O 1
ATOM 594 N N . GLN A 1 83 ? 69.251 15.649 -132.192 1.00 75.25 83 GLN A N 1
ATOM 595 C CA . GLN A 1 83 ? 69.572 14.356 -131.579 1.00 75.25 83 GLN A CA 1
ATOM 596 C C . GLN A 1 83 ? 69.866 14.479 -130.069 1.00 75.25 83 GLN A C 1
ATOM 598 O O . GLN A 1 83 ? 69.487 13.598 -129.298 1.00 75.25 83 GLN A O 1
ATOM 603 N N . HIS A 1 84 ? 70.492 15.574 -129.618 1.00 78.00 84 HIS A N 1
ATOM 604 C CA . HIS A 1 84 ? 70.847 15.778 -128.203 1.00 78.00 84 HIS A CA 1
ATOM 605 C C . HIS A 1 84 ? 69.693 16.313 -127.340 1.00 78.00 84 HIS A C 1
ATOM 607 O O . HIS A 1 84 ? 69.556 15.916 -126.182 1.00 78.00 84 HIS A O 1
ATOM 613 N N . VAL A 1 85 ? 68.847 17.198 -127.875 1.00 80.56 85 VAL A N 1
ATOM 614 C CA . VAL A 1 85 ? 67.752 17.843 -127.128 1.00 80.56 85 VAL A CA 1
ATOM 615 C C . VAL A 1 85 ? 66.746 16.829 -126.553 1.00 80.56 85 VAL A C 1
ATOM 617 O O . VAL A 1 85 ? 66.444 16.941 -125.366 1.00 80.56 85 VAL A O 1
ATOM 620 N N . PRO A 1 86 ? 66.275 15.795 -127.283 1.00 82.19 86 PRO A N 1
ATOM 621 C CA . PRO A 1 86 ? 65.408 14.762 -126.714 1.00 82.19 86 PRO A CA 1
ATOM 622 C C . PRO A 1 86 ? 66.058 13.995 -125.557 1.00 82.19 86 PRO A C 1
ATOM 624 O O . PRO A 1 86 ? 65.385 13.698 -124.573 1.00 82.19 86 PRO A O 1
ATOM 627 N N . ALA A 1 87 ? 67.366 13.719 -125.630 1.00 80.12 87 ALA A N 1
ATOM 628 C CA . ALA A 1 87 ? 68.098 13.050 -124.555 1.00 80.12 87 ALA A CA 1
ATOM 629 C C . ALA A 1 87 ? 68.241 13.947 -123.311 1.00 80.12 87 ALA A C 1
ATOM 631 O O . ALA A 1 87 ? 68.047 13.479 -122.190 1.00 80.12 87 ALA A O 1
ATOM 632 N N . ALA A 1 88 ? 68.504 15.245 -123.498 1.00 81.00 88 ALA A N 1
ATOM 633 C CA . ALA A 1 88 ? 68.538 16.223 -122.410 1.00 81.00 88 ALA A CA 1
ATOM 634 C C . ALA A 1 88 ? 67.155 16.417 -121.757 1.00 81.00 88 ALA A C 1
ATOM 636 O O . ALA A 1 88 ? 67.055 16.465 -120.531 1.00 81.00 88 ALA A O 1
ATOM 637 N N . ILE A 1 89 ? 66.080 16.456 -122.554 1.00 83.62 89 ILE A N 1
ATOM 638 C CA . ILE A 1 89 ? 64.697 16.513 -122.058 1.00 83.62 89 ILE A CA 1
ATOM 639 C C . ILE A 1 89 ? 64.348 15.239 -121.283 1.00 83.62 89 ILE A C 1
ATOM 641 O O . ILE A 1 89 ? 63.801 15.340 -120.189 1.00 83.62 89 ILE A O 1
ATOM 645 N N . ALA A 1 90 ? 64.699 14.053 -121.789 1.00 83.06 90 ALA A N 1
ATOM 646 C CA . ALA A 1 90 ? 64.466 12.789 -121.089 1.00 83.06 90 ALA A CA 1
ATOM 647 C C . ALA A 1 90 ? 65.247 12.706 -119.763 1.00 83.06 90 ALA A C 1
ATOM 649 O O . ALA A 1 90 ? 64.703 12.257 -118.755 1.00 83.06 90 ALA A O 1
ATOM 650 N N . ALA A 1 91 ? 66.492 13.194 -119.728 1.00 83.81 91 ALA A N 1
ATOM 651 C CA . ALA A 1 91 ? 67.281 13.286 -118.500 1.00 83.81 91 ALA A CA 1
ATOM 652 C C . ALA A 1 91 ? 66.655 14.255 -117.480 1.00 83.81 91 ALA A C 1
ATOM 654 O O . ALA A 1 91 ? 66.544 13.913 -116.302 1.00 83.81 91 ALA A O 1
ATOM 655 N N . LEU A 1 92 ? 66.178 15.423 -117.925 1.00 86.31 92 LEU A N 1
ATOM 656 C CA . LEU A 1 92 ? 65.469 16.379 -117.071 1.00 86.31 92 LEU A CA 1
ATOM 657 C C . LEU A 1 92 ? 64.130 15.814 -116.570 1.00 86.31 92 LEU A C 1
ATOM 659 O O . LEU A 1 92 ? 63.807 15.965 -115.397 1.00 86.31 92 LEU A O 1
ATOM 663 N N . GLN A 1 93 ? 63.370 15.116 -117.417 1.00 89.44 93 GLN A N 1
ATOM 664 C CA . GLN A 1 93 ? 62.139 14.424 -117.021 1.00 89.44 93 GLN A CA 1
ATOM 665 C C . GLN A 1 93 ? 62.412 13.326 -115.986 1.00 89.44 93 GLN A C 1
ATOM 667 O O . GLN A 1 93 ? 61.665 13.213 -115.017 1.00 89.44 93 GLN A O 1
ATOM 672 N N . ALA A 1 94 ? 63.500 12.563 -116.131 1.00 88.00 94 ALA A N 1
ATOM 673 C CA . ALA A 1 94 ? 63.915 11.574 -115.140 1.00 88.00 94 ALA A CA 1
ATOM 674 C C . ALA A 1 94 ? 64.318 12.226 -113.803 1.00 88.00 94 ALA A C 1
ATOM 676 O O . ALA A 1 94 ? 63.932 11.733 -112.745 1.00 88.00 94 ALA A O 1
ATOM 677 N N . GLN A 1 95 ? 65.031 13.358 -113.833 1.00 88.75 95 GLN A N 1
ATOM 678 C CA . GLN A 1 95 ? 65.367 14.130 -112.629 1.00 88.75 95 GLN A CA 1
ATOM 679 C C . GLN A 1 95 ? 64.122 14.725 -111.953 1.00 88.75 95 GLN A C 1
ATOM 681 O O . GLN A 1 95 ? 63.983 14.625 -110.737 1.00 88.75 95 GLN A O 1
ATOM 686 N N . LEU A 1 96 ? 63.184 15.288 -112.720 1.00 91.00 96 LEU A N 1
ATOM 687 C CA . LEU A 1 96 ? 61.905 15.782 -112.201 1.00 91.00 96 LEU A CA 1
ATOM 688 C C . LEU A 1 96 ? 61.045 14.644 -111.632 1.00 91.00 96 LEU A C 1
ATOM 690 O O . LEU A 1 96 ? 60.407 14.832 -110.598 1.00 91.00 96 LEU A O 1
ATOM 694 N N . GLY A 1 97 ? 61.075 13.459 -112.248 1.00 91.50 97 GLY A N 1
ATOM 695 C CA . GLY A 1 97 ? 60.470 12.238 -111.712 1.00 91.50 97 GLY A CA 1
ATOM 696 C C . GLY A 1 97 ? 61.064 11.859 -110.355 1.00 91.50 97 GLY A C 1
ATOM 697 O O . GLY A 1 97 ? 60.329 11.769 -109.381 1.00 91.50 97 GLY A O 1
ATOM 698 N N . GLN A 1 98 ? 62.394 11.771 -110.251 1.00 91.00 98 GLN A N 1
ATOM 699 C CA . GLN A 1 98 ? 63.091 11.501 -108.984 1.00 91.00 98 GLN A CA 1
ATOM 700 C C . GLN A 1 98 ? 62.786 12.545 -107.900 1.00 91.00 98 GLN A C 1
ATOM 702 O O . GLN A 1 98 ? 62.575 12.183 -106.745 1.00 91.00 98 GLN A O 1
ATOM 707 N N . VAL A 1 99 ? 62.730 13.835 -108.248 1.00 91.38 99 VAL A N 1
ATOM 708 C CA . VAL A 1 99 ? 62.329 14.897 -107.309 1.00 91.38 99 VAL A CA 1
ATOM 709 C C . VAL A 1 99 ? 60.871 14.721 -106.877 1.00 91.38 99 VAL A C 1
ATOM 711 O O . VAL A 1 99 ? 60.578 14.844 -105.691 1.00 91.38 99 VAL A O 1
ATOM 714 N N . THR A 1 100 ? 59.968 14.380 -107.798 1.00 93.00 100 THR A N 1
ATOM 715 C CA . THR A 1 100 ? 58.551 14.118 -107.493 1.00 93.00 100 THR A CA 1
ATOM 716 C C . THR A 1 100 ? 58.394 12.898 -106.582 1.00 93.00 100 THR A C 1
ATOM 718 O O . THR A 1 100 ? 57.658 12.969 -105.600 1.00 93.00 100 THR A O 1
ATOM 721 N N . ASP A 1 101 ? 59.140 11.819 -106.829 1.00 92.81 101 ASP A N 1
ATOM 722 C CA . ASP A 1 101 ? 59.157 10.616 -105.990 1.00 92.81 101 ASP A CA 1
ATOM 723 C C . ASP A 1 101 ? 59.707 10.912 -104.588 1.00 92.81 101 ASP A C 1
ATOM 725 O O . ASP A 1 101 ? 59.115 10.500 -103.590 1.00 92.81 101 ASP A O 1
ATOM 729 N N . LEU A 1 102 ? 60.805 11.671 -104.482 1.00 93.00 102 LEU A N 1
ATOM 730 C CA . LEU A 1 102 ? 61.372 12.096 -103.197 1.00 93.00 102 LEU A CA 1
ATOM 731 C C . LEU A 1 102 ? 60.416 13.016 -102.426 1.00 93.00 102 LEU A C 1
ATOM 733 O O . LEU A 1 102 ? 60.283 12.872 -101.210 1.00 93.00 102 LEU A O 1
ATOM 737 N N . LEU A 1 103 ? 59.711 13.922 -103.111 1.00 93.81 103 LEU A N 1
ATOM 738 C CA . LEU A 1 103 ? 58.663 14.752 -102.511 1.00 93.81 103 LEU A CA 1
ATOM 739 C C . LEU A 1 103 ? 57.470 13.903 -102.049 1.00 93.81 103 LEU A C 1
ATOM 741 O O . LEU A 1 103 ? 56.990 14.105 -100.936 1.00 93.81 103 LEU A O 1
ATOM 745 N N . GLY A 1 104 ? 57.040 12.912 -102.834 1.00 93.12 104 GLY A N 1
ATOM 746 C CA . GLY A 1 104 ? 55.982 11.972 -102.453 1.00 93.12 104 GLY A CA 1
ATOM 747 C C . GLY A 1 104 ? 56.364 11.100 -101.252 1.00 93.12 104 GLY A C 1
ATOM 748 O O . GLY A 1 104 ? 55.562 10.914 -100.334 1.00 93.12 104 GLY A O 1
ATOM 749 N N . GLN A 1 105 ? 57.614 10.633 -101.188 1.00 93.75 105 GLN A N 1
ATOM 750 C CA . GLN A 1 105 ? 58.164 9.917 -100.031 1.00 93.75 105 GLN A CA 1
ATOM 751 C C . GLN A 1 105 ? 58.259 10.826 -98.797 1.00 93.75 105 GLN A C 1
ATOM 753 O O . GLN A 1 105 ? 57.883 10.413 -97.698 1.00 93.75 105 GLN A O 1
ATOM 758 N N . ALA A 1 106 ? 58.700 12.077 -98.963 1.00 93.12 106 ALA A N 1
ATOM 759 C CA . ALA A 1 106 ? 58.771 13.058 -97.884 1.00 93.12 106 ALA A CA 1
ATOM 760 C C . ALA A 1 106 ? 57.378 13.430 -97.350 1.00 93.12 106 ALA A C 1
ATOM 762 O O . ALA A 1 106 ? 57.196 13.489 -96.133 1.00 93.12 106 ALA A O 1
ATOM 763 N N . GLN A 1 107 ? 56.390 13.610 -98.233 1.00 94.81 107 GLN A N 1
ATOM 764 C CA . GLN A 1 107 ? 54.988 13.834 -97.881 1.00 94.81 107 GLN A CA 1
ATOM 765 C C . GLN A 1 107 ? 54.407 12.627 -97.135 1.00 94.81 107 GLN A C 1
ATOM 767 O O . GLN A 1 107 ? 53.862 12.791 -96.047 1.00 94.81 107 GLN A O 1
ATOM 772 N N . THR A 1 108 ? 54.589 11.412 -97.660 1.00 94.50 108 THR A N 1
ATOM 773 C CA . THR A 1 108 ? 54.127 10.165 -97.022 1.00 94.50 108 THR A CA 1
ATOM 774 C C . THR A 1 108 ? 54.755 9.990 -95.636 1.00 94.50 108 THR A C 1
ATOM 776 O O . THR A 1 108 ? 54.056 9.730 -94.659 1.00 94.50 108 THR A O 1
ATOM 779 N N . GLY A 1 109 ? 56.067 10.212 -95.511 1.00 95.06 109 GLY A N 1
ATOM 780 C CA . GLY A 1 109 ? 56.772 10.160 -94.231 1.00 95.06 109 GLY A CA 1
ATOM 781 C C . GLY A 1 109 ? 56.371 11.277 -93.261 1.00 95.06 109 GLY A C 1
ATOM 782 O O . GLY A 1 109 ? 56.395 11.067 -92.050 1.00 95.06 109 GLY A O 1
ATOM 783 N N . ALA A 1 110 ? 55.985 12.456 -93.757 1.00 94.00 110 ALA A N 1
ATOM 784 C CA . ALA A 1 110 ? 55.449 13.537 -92.934 1.00 94.00 110 ALA A CA 1
ATOM 785 C C . ALA A 1 110 ? 54.046 13.205 -92.408 1.00 94.00 110 ALA A C 1
ATOM 787 O O . ALA A 1 110 ? 53.827 13.320 -91.203 1.00 94.00 110 ALA A O 1
ATOM 788 N N . LEU A 1 111 ? 53.144 12.721 -93.268 1.00 95.94 111 LEU A N 1
ATOM 789 C CA . LEU A 1 111 ? 51.805 12.272 -92.879 1.00 95.94 111 LEU A CA 1
ATOM 790 C C . LEU A 1 111 ? 51.882 11.136 -91.851 1.00 95.94 111 LEU A C 1
ATOM 792 O O . LEU A 1 111 ? 51.315 11.266 -90.773 1.00 95.94 111 LEU A O 1
ATOM 796 N N . ALA A 1 112 ? 52.698 10.105 -92.090 1.00 94.94 112 ALA A N 1
ATOM 797 C CA . ALA A 1 112 ? 52.884 9.003 -91.142 1.00 94.94 112 ALA A CA 1
ATOM 798 C C . ALA A 1 112 ? 53.470 9.444 -89.779 1.00 94.94 112 ALA A C 1
ATOM 800 O O . ALA A 1 112 ? 53.220 8.801 -88.756 1.00 94.94 112 ALA A O 1
ATOM 801 N N . ARG A 1 113 ? 54.251 10.538 -89.729 1.00 94.50 113 ARG A N 1
ATOM 802 C CA . ARG A 1 113 ? 54.691 11.153 -88.460 1.00 94.50 113 ARG A CA 1
ATOM 803 C C . ARG A 1 113 ? 53.553 11.898 -87.762 1.00 94.50 113 ARG A C 1
ATOM 805 O O . ARG A 1 113 ? 53.450 11.788 -86.545 1.00 94.50 113 ARG A O 1
ATOM 812 N N . VAL A 1 114 ? 52.717 12.625 -88.506 1.00 96.12 114 VAL A N 1
ATOM 813 C CA . VAL A 1 114 ? 51.540 13.326 -87.961 1.00 96.12 114 VAL A CA 1
ATOM 814 C C . VAL A 1 114 ? 50.522 12.321 -87.425 1.00 96.12 114 VAL A C 1
ATOM 816 O O . VAL A 1 114 ? 50.169 12.404 -86.256 1.00 96.12 114 VAL A O 1
ATOM 819 N N . GLU A 1 115 ? 50.143 11.306 -88.204 1.00 95.88 115 GLU A N 1
ATOM 820 C CA . GLU A 1 115 ? 49.217 10.244 -87.782 1.00 95.88 115 GLU A CA 1
ATOM 821 C C . GLU A 1 115 ? 49.693 9.530 -86.508 1.00 95.88 115 GLU A C 1
ATOM 823 O O . GLU A 1 115 ? 48.898 9.261 -85.604 1.00 95.88 115 GLU A O 1
ATOM 828 N N . ARG A 1 116 ? 51.004 9.265 -86.399 1.00 96.38 116 ARG A N 1
ATOM 829 C CA . ARG A 1 116 ? 51.606 8.695 -85.187 1.00 96.38 116 ARG A CA 1
ATOM 830 C C . ARG A 1 116 ? 51.527 9.658 -84.005 1.00 96.38 116 ARG A C 1
ATOM 832 O O . ARG A 1 116 ? 51.068 9.249 -82.945 1.00 96.38 116 ARG A O 1
ATOM 839 N N . ALA A 1 117 ? 51.911 10.922 -84.182 1.00 95.69 117 ALA A N 1
ATOM 840 C CA . ALA A 1 117 ? 51.832 11.933 -83.128 1.00 95.69 117 ALA A CA 1
ATOM 841 C C . ALA A 1 117 ? 50.382 12.185 -82.667 1.00 95.69 117 ALA A C 1
ATOM 843 O O . ALA A 1 117 ? 50.130 12.393 -81.481 1.00 95.69 117 ALA A O 1
ATOM 844 N N . GLU A 1 118 ? 49.404 12.109 -83.572 1.00 96.06 118 GLU A N 1
ATOM 845 C CA . GLU A 1 118 ? 47.974 12.181 -83.260 1.00 96.06 118 GLU A CA 1
ATOM 846 C C . GLU A 1 118 ? 47.459 10.924 -82.546 1.00 96.06 118 GLU A C 1
ATOM 848 O O . GLU A 1 118 ? 46.598 11.021 -81.668 1.00 96.06 118 GLU A O 1
ATOM 853 N N . ALA A 1 119 ? 47.958 9.735 -82.895 1.00 95.94 119 ALA A N 1
ATOM 854 C CA . ALA A 1 119 ? 47.654 8.497 -82.177 1.00 95.94 119 ALA A CA 1
ATOM 855 C C . ALA A 1 119 ? 48.245 8.514 -80.755 1.00 95.94 119 ALA A C 1
ATOM 857 O O . ALA A 1 119 ? 47.531 8.228 -79.795 1.00 95.94 119 ALA A O 1
ATOM 858 N N . GLU A 1 120 ? 49.504 8.932 -80.604 1.00 96.31 120 GLU A N 1
ATOM 859 C CA . GLU A 1 120 ? 50.173 9.130 -79.313 1.00 96.31 120 GLU A CA 1
ATOM 860 C C . GLU A 1 120 ? 49.451 10.192 -78.469 1.00 96.31 120 GLU A C 1
ATOM 862 O O . GLU A 1 120 ? 49.147 9.944 -77.305 1.00 96.31 120 GLU A O 1
ATOM 867 N N . THR A 1 121 ? 49.065 11.327 -79.062 1.00 96.38 121 THR A N 1
ATOM 868 C CA . THR A 1 121 ? 48.302 12.389 -78.379 1.00 96.38 121 THR A CA 1
ATOM 869 C C . THR A 1 121 ? 46.921 11.906 -77.929 1.00 96.38 121 THR A C 1
ATOM 871 O O . THR A 1 121 ? 46.499 12.213 -76.813 1.00 96.38 121 THR A O 1
ATOM 874 N N . ARG A 1 122 ? 46.203 11.133 -78.758 1.00 97.31 122 ARG A N 1
ATOM 875 C CA . ARG A 1 122 ? 44.915 10.529 -78.370 1.00 97.31 122 ARG A CA 1
ATOM 876 C C . ARG A 1 122 ? 45.085 9.511 -77.244 1.00 97.31 122 ARG A C 1
ATOM 878 O O . ARG A 1 122 ? 44.325 9.561 -76.283 1.00 97.31 122 ARG A O 1
ATOM 885 N N . SER A 1 123 ? 46.100 8.652 -77.327 1.00 96.50 123 SER A N 1
ATOM 886 C CA . SER A 1 123 ? 46.432 7.675 -76.282 1.00 96.50 123 SER A CA 1
ATOM 887 C C . SER A 1 123 ? 46.787 8.357 -74.955 1.00 96.50 123 SER A C 1
ATOM 889 O O . SER A 1 123 ? 46.258 7.990 -73.910 1.00 96.50 123 SER A O 1
ATOM 891 N N . ALA A 1 124 ? 47.597 9.420 -74.993 1.00 95.50 124 ALA A N 1
ATOM 892 C CA . ALA A 1 124 ? 47.952 10.206 -73.814 1.00 95.50 124 ALA A CA 1
ATOM 893 C C . ALA A 1 124 ? 46.729 10.897 -73.185 1.00 95.50 124 ALA A C 1
ATOM 895 O O . ALA A 1 124 ? 46.555 10.842 -71.970 1.00 95.50 124 ALA A O 1
ATOM 896 N N . ARG A 1 125 ? 45.845 11.497 -73.997 1.00 96.69 125 ARG A N 1
ATOM 897 C CA . ARG A 1 125 ? 44.589 12.101 -73.510 1.00 96.69 125 ARG A CA 1
ATOM 898 C C . ARG A 1 125 ? 43.656 11.067 -72.881 1.00 96.69 125 ARG A C 1
ATOM 900 O O . ARG A 1 125 ? 43.098 11.345 -71.825 1.00 96.69 125 ARG A O 1
ATOM 907 N N . GLN A 1 126 ? 43.526 9.881 -73.479 1.00 97.38 126 GLN A N 1
ATOM 908 C CA . GLN A 1 126 ? 42.743 8.791 -72.892 1.00 97.38 126 GLN A CA 1
ATOM 909 C C . GLN A 1 126 ? 43.350 8.327 -71.562 1.00 97.38 126 GLN A C 1
ATOM 911 O O . GLN A 1 126 ? 42.632 8.203 -70.580 1.00 97.38 126 GLN A O 1
ATOM 916 N N . ALA A 1 127 ? 44.673 8.150 -71.492 1.00 95.94 127 ALA A N 1
ATOM 917 C CA . ALA A 1 127 ? 45.356 7.743 -70.266 1.00 95.94 127 ALA A CA 1
ATOM 918 C C . ALA A 1 127 ? 45.217 8.769 -69.123 1.00 95.94 127 ALA A C 1
ATOM 920 O O . ALA A 1 127 ? 45.137 8.368 -67.961 1.00 95.94 127 ALA A O 1
ATOM 921 N N . VAL A 1 128 ? 45.164 10.071 -69.441 1.00 97.50 128 VAL A N 1
ATOM 922 C CA . VAL A 1 128 ? 44.848 11.138 -68.475 1.00 97.50 128 VAL A CA 1
ATOM 923 C C . VAL A 1 128 ? 43.393 11.035 -68.016 1.00 97.50 128 VAL A C 1
ATOM 925 O O . VAL A 1 128 ? 43.166 10.928 -66.816 1.00 97.50 128 VAL A O 1
ATOM 928 N N . ALA A 1 129 ? 42.427 10.950 -68.936 1.00 96.50 129 ALA A N 1
ATOM 929 C CA . ALA A 1 129 ? 41.009 10.810 -68.588 1.00 96.50 129 ALA A CA 1
ATOM 930 C C . ALA A 1 129 ? 40.726 9.546 -67.745 1.00 96.50 129 ALA A C 1
ATOM 932 O O . ALA A 1 129 ? 39.979 9.593 -66.770 1.00 96.50 129 ALA A O 1
ATOM 933 N N . ASP A 1 130 ? 41.380 8.422 -68.056 1.00 96.50 130 ASP A N 1
ATOM 934 C CA . ASP A 1 130 ? 41.294 7.178 -67.282 1.00 96.50 130 ASP A CA 1
ATOM 935 C C . ASP A 1 130 ? 41.983 7.294 -65.907 1.00 96.50 130 ASP A C 1
ATOM 937 O O . ASP A 1 130 ? 41.658 6.552 -64.976 1.00 96.50 130 ASP A O 1
ATOM 941 N N . ALA A 1 131 ? 42.981 8.169 -65.753 1.00 96.31 131 ALA A N 1
ATOM 942 C CA . ALA A 1 131 ? 43.607 8.460 -64.463 1.00 96.31 131 ALA A CA 1
ATOM 943 C C . ALA A 1 131 ? 42.719 9.373 -63.602 1.00 96.31 131 ALA A C 1
ATOM 945 O O . ALA A 1 131 ? 42.503 9.050 -62.435 1.00 96.31 131 ALA A O 1
ATOM 946 N N . GLU A 1 132 ? 42.152 10.429 -64.186 1.00 97.12 132 GLU A N 1
ATOM 947 C CA . GLU A 1 132 ? 41.182 11.334 -63.552 1.00 97.12 132 GLU A CA 1
ATOM 948 C C . GLU A 1 132 ? 39.943 10.556 -63.084 1.00 97.12 132 GLU A C 1
ATOM 950 O O . GLU A 1 132 ? 39.652 10.525 -61.892 1.00 97.12 132 GLU A O 1
ATOM 955 N N . ALA A 1 133 ? 39.314 9.765 -63.961 1.00 97.06 133 ALA A N 1
ATOM 956 C CA . ALA A 1 133 ? 38.159 8.937 -63.601 1.00 97.06 133 ALA A CA 1
ATOM 957 C C . ALA A 1 133 ? 38.457 7.913 -62.483 1.00 97.06 133 ALA A C 1
ATOM 959 O O . ALA A 1 133 ? 37.572 7.562 -61.696 1.00 97.06 133 ALA A O 1
ATOM 960 N N . ARG A 1 134 ? 39.702 7.421 -62.376 1.00 97.31 134 ARG A N 1
ATOM 961 C CA . ARG A 1 134 ? 40.131 6.558 -61.259 1.00 97.31 134 ARG A CA 1
ATOM 962 C C . ARG A 1 134 ? 40.376 7.343 -59.971 1.00 97.31 134 ARG A C 1
ATOM 964 O O . ARG A 1 134 ? 40.101 6.790 -58.905 1.00 97.31 134 ARG A O 1
ATOM 971 N N . ALA A 1 135 ? 40.869 8.578 -60.055 1.00 97.06 135 ALA A N 1
ATOM 972 C CA . ALA A 1 135 ? 41.026 9.472 -58.912 1.00 97.06 135 ALA A CA 1
ATOM 973 C C . ALA A 1 135 ? 39.655 9.866 -58.341 1.00 97.06 135 ALA A C 1
ATOM 975 O O . ALA A 1 135 ? 39.403 9.598 -57.168 1.00 97.06 135 ALA A O 1
ATOM 976 N N . ASP A 1 136 ? 38.731 10.336 -59.183 1.00 96.62 136 ASP A N 1
ATOM 977 C CA . ASP A 1 136 ? 37.354 10.682 -58.804 1.00 96.62 136 ASP A CA 1
ATOM 978 C C . ASP A 1 136 ? 36.630 9.486 -58.165 1.00 96.62 136 ASP A C 1
ATOM 980 O O . ASP A 1 136 ? 35.999 9.592 -57.111 1.00 96.62 136 ASP A O 1
ATOM 984 N N . ALA A 1 137 ? 36.764 8.295 -58.762 1.00 97.31 137 ALA A N 1
ATOM 985 C CA . ALA A 1 137 ? 36.179 7.075 -58.216 1.00 97.31 137 ALA A CA 1
ATOM 986 C C . ALA A 1 137 ? 36.817 6.642 -56.883 1.00 97.31 137 ALA A C 1
ATOM 988 O O . ALA A 1 137 ? 36.145 5.986 -56.081 1.00 97.31 137 ALA A O 1
ATOM 989 N N . ALA A 1 138 ? 38.091 6.962 -56.639 1.00 97.06 138 ALA A N 1
ATOM 990 C CA . ALA A 1 138 ? 38.762 6.706 -55.367 1.00 97.06 138 ALA A CA 1
ATOM 991 C C . ALA A 1 138 ? 38.344 7.726 -54.298 1.00 97.06 138 ALA A C 1
ATOM 993 O O . ALA A 1 138 ? 38.018 7.320 -53.181 1.00 97.06 138 ALA A O 1
ATOM 994 N N . GLU A 1 139 ? 38.263 9.013 -54.643 1.00 96.81 139 GLU A N 1
ATOM 995 C CA . GLU A 1 139 ? 37.784 10.061 -53.741 1.00 96.81 139 GLU A CA 1
ATOM 996 C C . GLU A 1 139 ? 36.328 9.807 -53.334 1.00 96.81 139 GLU A C 1
ATOM 998 O O . GLU A 1 139 ? 36.024 9.754 -52.144 1.00 96.81 139 GLU A O 1
ATOM 1003 N N . ALA A 1 140 ? 35.440 9.507 -54.285 1.00 97.44 140 ALA A N 1
ATOM 1004 C CA . ALA A 1 140 ? 34.043 9.198 -53.988 1.00 97.44 140 ALA A CA 1
ATOM 1005 C C . ALA A 1 140 ? 33.878 7.945 -53.098 1.00 97.44 140 ALA A C 1
ATOM 1007 O O . ALA A 1 140 ? 32.919 7.851 -52.332 1.00 97.44 140 ALA A O 1
ATOM 1008 N N . ARG A 1 141 ? 34.798 6.967 -53.167 1.00 97.44 141 ARG A N 1
ATOM 1009 C CA . ARG A 1 141 ? 34.833 5.836 -52.214 1.00 97.44 141 ARG A CA 1
ATOM 1010 C C . ARG A 1 141 ? 35.319 6.276 -50.834 1.00 97.44 141 ARG A C 1
ATOM 1012 O O . ARG A 1 141 ? 34.746 5.833 -49.846 1.00 97.44 141 ARG A O 1
ATOM 1019 N N . ALA A 1 142 ? 36.344 7.124 -50.763 1.00 96.62 142 ALA A N 1
ATOM 1020 C CA . ALA A 1 142 ? 36.874 7.640 -49.504 1.00 96.62 142 ALA A CA 1
ATOM 1021 C C . ALA A 1 142 ? 35.848 8.518 -48.765 1.00 96.62 142 ALA A C 1
ATOM 1023 O O . ALA A 1 142 ? 35.678 8.361 -47.558 1.00 96.62 142 ALA A O 1
ATOM 1024 N N . GLN A 1 143 ? 35.117 9.370 -49.492 1.00 97.56 143 GLN A N 1
ATOM 1025 C CA . GLN A 1 143 ? 34.017 10.178 -48.960 1.00 97.56 143 GLN A CA 1
ATOM 1026 C C . GLN A 1 143 ? 32.916 9.281 -48.365 1.00 97.56 143 GLN A C 1
ATOM 1028 O O . GLN A 1 143 ? 32.635 9.393 -47.172 1.00 97.56 143 GLN A O 1
ATOM 1033 N N . ARG A 1 144 ? 32.387 8.309 -49.131 1.00 97.56 144 ARG A N 1
ATOM 1034 C CA . ARG A 1 144 ? 31.372 7.357 -48.629 1.00 97.56 144 ARG A CA 1
ATOM 1035 C C . ARG A 1 144 ? 31.845 6.559 -47.413 1.00 97.56 144 ARG A C 1
ATOM 1037 O O . ARG A 1 144 ? 31.124 6.480 -46.429 1.00 97.56 144 ARG A O 1
ATOM 1044 N N . ALA A 1 145 ? 33.071 6.033 -47.432 1.00 96.81 145 ALA A N 1
ATOM 1045 C CA . ALA A 1 145 ? 33.631 5.318 -46.282 1.00 96.81 145 ALA A CA 1
ATOM 1046 C C . ALA A 1 145 ? 33.781 6.225 -45.040 1.00 96.81 145 ALA A C 1
ATOM 1048 O O . ALA A 1 145 ? 33.635 5.766 -43.906 1.00 96.81 145 ALA A O 1
ATOM 1049 N N . GLY A 1 146 ? 34.053 7.520 -45.235 1.00 97.62 146 GLY A N 1
ATOM 1050 C CA . GLY A 1 146 ? 34.075 8.522 -44.169 1.00 97.62 146 GLY A CA 1
ATOM 1051 C C . GLY A 1 146 ? 32.691 8.793 -43.570 1.00 97.62 146 GLY A C 1
ATOM 1052 O O . GLY A 1 146 ? 32.561 8.853 -42.343 1.00 97.62 146 GLY A O 1
ATOM 1053 N N . GLU A 1 147 ? 31.669 8.912 -44.421 1.00 97.69 147 GLU A N 1
ATOM 1054 C CA . GLU A 1 147 ? 30.260 9.078 -44.038 1.00 97.69 147 GLU A CA 1
ATOM 1055 C C . GLU A 1 147 ? 29.726 7.845 -43.296 1.00 97.69 147 GLU A C 1
ATOM 1057 O O . GLU A 1 147 ? 29.213 7.981 -42.185 1.00 97.69 147 GLU A O 1
ATOM 1062 N N . GLU A 1 148 ? 29.925 6.644 -43.849 1.00 97.00 148 GLU A N 1
ATOM 1063 C CA . GLU A 1 148 ? 29.572 5.357 -43.232 1.00 97.00 148 GLU A CA 1
ATOM 1064 C C . GLU A 1 148 ? 30.229 5.217 -41.851 1.00 97.00 148 GLU A C 1
ATOM 1066 O O . GLU A 1 148 ? 29.547 5.019 -40.846 1.00 97.00 148 GLU A O 1
ATOM 1071 N N . ALA A 1 149 ? 31.543 5.450 -41.751 1.00 96.88 149 ALA A N 1
ATOM 1072 C CA . ALA A 1 149 ? 32.246 5.370 -40.474 1.00 96.88 149 ALA A CA 1
ATOM 1073 C C . ALA A 1 149 ? 31.794 6.447 -39.462 1.00 96.88 149 ALA A C 1
ATOM 1075 O O . ALA A 1 149 ? 31.907 6.242 -38.249 1.00 96.88 149 ALA A O 1
ATOM 1076 N N . HIS A 1 150 ? 31.304 7.608 -39.912 1.00 97.44 150 HIS A N 1
ATOM 1077 C CA . HIS A 1 150 ? 30.715 8.619 -39.029 1.00 97.44 150 HIS A CA 1
ATOM 1078 C C . HIS A 1 150 ? 29.305 8.228 -38.560 1.00 97.44 150 HIS A C 1
ATOM 1080 O O . HIS A 1 150 ? 28.995 8.392 -37.372 1.00 97.44 150 HIS A O 1
ATOM 1086 N N . ALA A 1 151 ? 28.487 7.663 -39.450 1.00 97.19 151 ALA A N 1
ATOM 1087 C CA . ALA A 1 151 ? 27.180 7.109 -39.121 1.00 97.19 151 ALA A CA 1
ATOM 1088 C C . ALA A 1 151 ? 27.309 5.973 -38.093 1.00 97.19 151 ALA A C 1
ATOM 1090 O O . ALA A 1 151 ? 26.648 6.024 -37.056 1.00 97.19 151 ALA A O 1
ATOM 1091 N N . ASP A 1 152 ? 28.242 5.038 -38.292 1.00 97.06 152 ASP A N 1
ATOM 1092 C CA . ASP A 1 152 ? 28.527 3.934 -37.366 1.00 97.06 152 ASP A CA 1
ATOM 1093 C C . ASP A 1 152 ? 28.975 4.424 -35.984 1.00 97.06 152 ASP A C 1
ATOM 1095 O O . ASP A 1 152 ? 28.462 3.964 -34.960 1.00 97.06 152 ASP A O 1
ATOM 1099 N N . ARG A 1 153 ? 29.892 5.404 -35.919 1.00 97.94 153 ARG A N 1
ATOM 1100 C CA . ARG A 1 153 ? 30.304 6.013 -34.637 1.00 97.94 153 ARG A CA 1
ATOM 1101 C C . ARG A 1 153 ? 29.122 6.666 -33.917 1.00 97.94 153 ARG A C 1
ATOM 1103 O O . ARG A 1 153 ? 28.983 6.512 -32.704 1.00 97.94 153 ARG A O 1
ATOM 1110 N N . THR A 1 154 ? 28.255 7.355 -34.655 1.00 97.62 154 THR A N 1
ATOM 1111 C CA . THR A 1 154 ? 27.062 8.022 -34.109 1.00 97.62 154 THR A CA 1
ATOM 1112 C C . THR A 1 154 ? 26.015 7.012 -33.631 1.00 97.62 154 THR A C 1
ATOM 1114 O O . THR A 1 154 ? 25.454 7.168 -32.541 1.00 97.62 154 THR A O 1
ATOM 1117 N N . ALA A 1 155 ? 25.785 5.947 -34.401 1.00 97.25 155 ALA A N 1
ATOM 1118 C CA . ALA A 1 155 ? 24.888 4.850 -34.057 1.00 97.25 155 ALA A CA 1
ATOM 1119 C C . ALA A 1 155 ? 25.377 4.104 -32.809 1.00 97.25 155 ALA A C 1
ATOM 1121 O O . ALA A 1 155 ? 24.599 3.920 -31.871 1.00 97.25 155 ALA A O 1
ATOM 1122 N N . LYS A 1 156 ? 26.675 3.773 -32.742 1.00 97.25 156 LYS A N 1
ATOM 1123 C CA . LYS A 1 156 ? 27.313 3.158 -31.571 1.00 97.25 156 LYS A CA 1
ATOM 1124 C C . LYS A 1 156 ? 27.158 4.026 -30.322 1.00 97.25 156 LYS A C 1
ATOM 1126 O O . LYS A 1 156 ? 26.621 3.550 -29.328 1.00 97.25 156 LYS A O 1
ATOM 1131 N N . HIS A 1 157 ? 27.528 5.305 -30.384 1.00 97.94 157 HIS A N 1
ATOM 1132 C CA . HIS A 1 157 ? 27.401 6.220 -29.244 1.00 97.94 157 HIS A CA 1
ATOM 1133 C C . HIS A 1 157 ? 25.935 6.404 -28.800 1.00 97.94 157 HIS A C 1
ATOM 1135 O O . HIS A 1 157 ? 25.633 6.499 -27.610 1.00 97.94 157 HIS A O 1
ATOM 1141 N N . THR A 1 158 ? 24.987 6.402 -29.743 1.00 97.38 158 THR A N 1
ATOM 1142 C CA . THR A 1 158 ? 23.548 6.434 -29.432 1.00 97.38 158 THR A CA 1
ATOM 1143 C C . THR A 1 158 ? 23.077 5.138 -28.765 1.00 97.38 158 THR A C 1
ATOM 1145 O O . THR A 1 158 ? 22.278 5.195 -27.829 1.00 97.38 158 THR A O 1
ATOM 1148 N N . ALA A 1 159 ? 23.574 3.978 -29.201 1.00 96.50 159 ALA A N 1
ATOM 1149 C CA . ALA A 1 159 ? 23.289 2.688 -28.579 1.00 96.50 159 ALA A CA 1
ATOM 1150 C C . ALA A 1 159 ? 23.879 2.597 -27.161 1.00 96.50 159 ALA A C 1
ATOM 1152 O O . ALA A 1 159 ? 23.166 2.213 -26.238 1.00 96.50 159 ALA A O 1
ATOM 1153 N N . GLU A 1 160 ? 25.124 3.037 -26.961 1.00 96.94 160 GLU A N 1
ATOM 1154 C CA . GLU A 1 160 ? 25.786 3.111 -25.650 1.00 96.94 160 GLU A CA 1
ATOM 1155 C C . GLU A 1 160 ? 25.020 4.028 -24.685 1.00 96.94 160 GLU A C 1
ATOM 1157 O O . GLU A 1 160 ? 24.716 3.624 -23.563 1.00 96.94 160 GLU A O 1
ATOM 1162 N N . ARG A 1 161 ? 24.599 5.220 -25.134 1.00 97.81 161 ARG A N 1
ATOM 1163 C CA . ARG A 1 161 ? 23.752 6.121 -24.331 1.00 97.81 161 ARG A CA 1
ATOM 1164 C C . ARG A 1 161 ? 22.397 5.508 -23.973 1.00 97.81 161 ARG A C 1
ATOM 1166 O O . ARG A 1 161 ? 21.935 5.695 -22.850 1.00 97.81 161 ARG A O 1
ATOM 1173 N N . ARG A 1 162 ? 21.753 4.788 -24.901 1.00 97.44 162 ARG A N 1
ATOM 1174 C CA . ARG A 1 162 ? 20.484 4.083 -24.637 1.00 97.44 162 ARG A CA 1
ATOM 1175 C C . ARG A 1 162 ? 20.671 2.934 -23.646 1.00 97.44 162 ARG A C 1
ATOM 1177 O O . ARG A 1 162 ? 19.838 2.779 -22.762 1.00 97.44 162 ARG A O 1
ATOM 1184 N N . ALA A 1 163 ? 21.758 2.172 -23.760 1.00 96.69 163 ALA A N 1
ATOM 1185 C CA . ALA A 1 163 ? 22.089 1.098 -22.829 1.00 96.69 163 ALA A CA 1
ATOM 1186 C C . ALA A 1 163 ? 22.377 1.639 -21.419 1.00 96.69 163 ALA A C 1
ATOM 1188 O O . ALA A 1 163 ? 21.823 1.128 -20.451 1.00 96.69 163 ALA A O 1
ATOM 1189 N N . ALA A 1 164 ? 23.165 2.714 -21.303 1.00 96.94 164 ALA A N 1
ATOM 1190 C CA . ALA A 1 164 ? 23.432 3.377 -20.027 1.00 96.94 164 ALA A CA 1
ATOM 1191 C C . ALA A 1 164 ? 22.143 3.911 -19.374 1.00 96.94 164 ALA A C 1
ATOM 1193 O O . ALA A 1 164 ? 21.893 3.632 -18.205 1.00 96.94 164 ALA A O 1
ATOM 1194 N N . ALA A 1 165 ? 21.286 4.599 -20.138 1.00 97.50 165 ALA A N 1
ATOM 1195 C CA . ALA A 1 165 ? 19.993 5.073 -19.641 1.00 97.50 165 ALA A CA 1
ATOM 1196 C C . ALA A 1 165 ? 19.089 3.916 -19.176 1.00 97.50 165 ALA A C 1
ATOM 1198 O O . ALA A 1 165 ? 18.517 3.987 -18.093 1.00 97.50 165 ALA A O 1
ATOM 1199 N N . ALA A 1 166 ? 19.016 2.823 -19.945 1.00 96.75 166 ALA A N 1
ATOM 1200 C CA . ALA A 1 166 ? 18.236 1.641 -19.582 1.00 96.75 166 ALA A CA 1
ATOM 1201 C C . ALA A 1 166 ? 18.755 0.942 -18.311 1.00 96.75 166 ALA A C 1
ATOM 1203 O O . ALA A 1 166 ? 17.951 0.421 -17.539 1.00 96.75 166 ALA A O 1
ATOM 1204 N N . LEU A 1 167 ? 20.072 0.947 -18.064 1.00 97.88 167 LEU A N 1
ATOM 1205 C CA . LEU A 1 167 ? 20.649 0.456 -16.808 1.00 97.88 167 LEU A CA 1
ATOM 1206 C C . LEU A 1 167 ? 20.247 1.348 -15.627 1.00 97.88 167 LEU A C 1
ATOM 1208 O O . LEU A 1 167 ? 19.733 0.828 -14.640 1.00 97.88 167 LEU A O 1
ATOM 1212 N N . THR A 1 168 ? 20.382 2.672 -15.748 1.00 97.88 168 THR A N 1
ATOM 1213 C CA . THR A 1 168 ? 19.967 3.619 -14.698 1.00 97.88 168 THR A CA 1
ATOM 1214 C C . THR A 1 168 ? 18.464 3.542 -14.406 1.00 97.88 168 THR A C 1
ATOM 1216 O O . THR A 1 168 ? 18.066 3.546 -13.242 1.00 97.88 168 THR A O 1
ATOM 1219 N N . ASP A 1 169 ? 17.611 3.410 -15.427 1.00 96.44 169 ASP A N 1
ATOM 1220 C CA . ASP A 1 169 ? 16.171 3.203 -15.226 1.00 96.44 169 ASP A CA 1
ATOM 1221 C C . ASP A 1 169 ? 15.867 1.846 -14.571 1.00 96.44 169 ASP A C 1
ATOM 1223 O O . ASP A 1 169 ? 15.011 1.773 -13.690 1.00 96.44 169 ASP A O 1
ATOM 1227 N N . ALA A 1 170 ? 16.582 0.775 -14.932 1.00 96.75 170 ALA A N 1
ATOM 1228 C CA . ALA A 1 170 ? 16.424 -0.529 -14.289 1.00 96.75 170 ALA A CA 1
ATOM 1229 C C . ALA A 1 170 ? 16.876 -0.517 -12.816 1.00 96.75 170 ALA A C 1
ATOM 1231 O O . ALA A 1 170 ? 16.232 -1.142 -11.973 1.00 96.75 170 ALA A O 1
ATOM 1232 N N . GLU A 1 171 ? 17.951 0.199 -12.486 1.00 97.19 171 GLU A N 1
ATOM 1233 C CA . GLU A 1 171 ? 18.410 0.416 -11.109 1.00 97.19 171 GLU A CA 1
ATOM 1234 C C . GLU A 1 171 ? 17.403 1.243 -10.304 1.00 97.19 171 GLU A C 1
ATOM 1236 O O . GLU A 1 171 ? 17.034 0.843 -9.199 1.00 97.19 171 GLU A O 1
ATOM 1241 N N . ARG A 1 172 ? 16.873 2.326 -10.885 1.00 98.00 172 ARG A N 1
ATOM 1242 C CA . ARG A 1 172 ? 15.810 3.139 -10.280 1.00 98.00 172 ARG A CA 1
ATOM 1243 C C . ARG A 1 172 ? 14.551 2.315 -10.006 1.00 98.00 172 ARG A C 1
ATOM 1245 O O . ARG A 1 172 ? 14.046 2.341 -8.890 1.00 98.00 172 ARG A O 1
ATOM 1252 N N . VAL A 1 173 ? 14.078 1.527 -10.974 1.00 97.44 173 VAL A N 1
ATOM 1253 C CA . VAL A 1 173 ? 12.909 0.645 -10.796 1.00 97.44 173 VAL A CA 1
ATOM 1254 C C . VAL A 1 173 ? 13.168 -0.433 -9.737 1.00 97.44 173 VAL A C 1
ATOM 1256 O O . VAL A 1 173 ? 12.260 -0.761 -8.975 1.00 97.44 173 VAL A O 1
ATOM 1259 N N . ARG A 1 174 ? 14.395 -0.965 -9.631 1.00 97.62 174 ARG A N 1
ATOM 1260 C CA . ARG A 1 174 ? 14.772 -1.896 -8.551 1.00 97.62 174 ARG A CA 1
ATOM 1261 C C . ARG A 1 174 ? 14.752 -1.227 -7.176 1.00 97.62 174 ARG A C 1
ATOM 1263 O O . ARG A 1 174 ? 14.253 -1.846 -6.240 1.00 97.62 174 ARG A O 1
ATOM 1270 N N . ALA A 1 175 ? 15.248 0.005 -7.057 1.00 97.75 175 ALA A N 1
ATOM 1271 C CA . ALA A 1 175 ? 15.189 0.779 -5.817 1.00 97.75 175 ALA A CA 1
ATOM 1272 C C . ALA A 1 175 ? 13.733 1.084 -5.419 1.00 97.75 175 ALA A C 1
ATOM 1274 O O . ALA A 1 175 ? 13.306 0.696 -4.336 1.00 97.75 175 ALA A O 1
ATOM 1275 N N . GLU A 1 176 ? 12.927 1.632 -6.337 1.00 97.31 176 GLU A N 1
ATOM 1276 C CA . GLU A 1 176 ? 11.495 1.888 -6.115 1.00 97.31 176 GLU A CA 1
ATOM 1277 C C . GLU A 1 176 ? 10.723 0.612 -5.720 1.00 97.31 176 GLU A C 1
ATOM 1279 O O . GLU A 1 176 ? 9.804 0.661 -4.900 1.00 97.31 176 GLU A O 1
ATOM 1284 N N . ALA A 1 177 ? 11.073 -0.546 -6.292 1.00 96.81 177 ALA A N 1
ATOM 1285 C CA . ALA A 1 177 ? 10.476 -1.828 -5.927 1.00 96.81 177 ALA A CA 1
ATOM 1286 C C . ALA A 1 177 ? 10.917 -2.307 -4.532 1.00 96.81 177 ALA A C 1
ATOM 1288 O O . ALA A 1 177 ? 10.081 -2.807 -3.777 1.00 96.81 177 ALA A O 1
ATOM 1289 N N . ALA A 1 178 ? 12.192 -2.137 -4.171 1.00 97.56 178 ALA A N 1
ATOM 1290 C CA . ALA A 1 178 ? 12.706 -2.466 -2.843 1.00 97.56 178 ALA A CA 1
ATOM 1291 C C . ALA A 1 178 ? 12.044 -1.604 -1.754 1.00 97.56 178 ALA A C 1
ATOM 1293 O O . ALA A 1 178 ? 11.573 -2.150 -0.756 1.00 97.56 178 ALA A O 1
ATOM 1294 N N . ASP A 1 179 ? 11.903 -0.297 -1.989 1.00 97.38 179 ASP A N 1
ATOM 1295 C CA . ASP A 1 179 ? 11.225 0.634 -1.079 1.00 97.38 179 ASP A CA 1
ATOM 1296 C C . ASP A 1 179 ? 9.751 0.250 -0.870 1.00 97.38 179 ASP A C 1
ATOM 1298 O O . ASP A 1 179 ? 9.261 0.219 0.261 1.00 97.38 179 ASP A O 1
ATOM 1302 N N . ARG A 1 180 ? 9.036 -0.128 -1.943 1.00 97.44 180 ARG A N 1
ATOM 1303 C CA . ARG A 1 180 ? 7.652 -0.632 -1.843 1.00 97.44 180 ARG A CA 1
ATOM 1304 C C . ARG A 1 180 ? 7.565 -1.933 -1.045 1.00 97.44 180 ARG A C 1
ATOM 1306 O O . ARG A 1 180 ? 6.641 -2.089 -0.248 1.00 97.44 180 ARG A O 1
ATOM 1313 N N . VAL A 1 181 ? 8.505 -2.863 -1.232 1.00 97.88 181 VAL A N 1
ATOM 1314 C CA . VAL A 1 181 ? 8.556 -4.112 -0.453 1.00 97.88 181 VAL A CA 1
ATOM 1315 C C . VAL A 1 181 ? 8.818 -3.820 1.026 1.00 97.88 181 VAL A C 1
ATOM 1317 O O . VAL A 1 181 ? 8.109 -4.365 1.872 1.00 97.88 181 VAL A O 1
ATOM 1320 N N . ALA A 1 182 ? 9.755 -2.924 1.346 1.00 97.38 182 ALA A N 1
ATOM 1321 C CA . ALA A 1 182 ? 10.034 -2.505 2.718 1.00 97.38 182 ALA A CA 1
ATOM 1322 C C . ALA A 1 182 ? 8.809 -1.839 3.375 1.00 97.38 182 ALA A C 1
ATOM 1324 O O . ALA A 1 182 ? 8.430 -2.209 4.486 1.00 97.38 182 ALA A O 1
ATOM 1325 N N . ALA A 1 183 ? 8.122 -0.938 2.664 1.00 96.69 183 ALA A N 1
ATOM 1326 C CA . ALA A 1 183 ? 6.894 -0.303 3.142 1.00 96.69 183 ALA A CA 1
ATOM 1327 C C . ALA A 1 183 ? 5.766 -1.322 3.401 1.00 96.69 183 ALA A C 1
ATOM 1329 O O . ALA A 1 183 ? 5.086 -1.246 4.426 1.00 96.69 183 ALA A O 1
ATOM 1330 N N . HIS A 1 184 ? 5.586 -2.316 2.521 1.00 97.81 184 HIS A N 1
ATOM 1331 C CA . HIS A 1 184 ? 4.616 -3.395 2.736 1.00 97.81 184 HIS A CA 1
ATOM 1332 C C . HIS A 1 184 ? 4.984 -4.306 3.915 1.00 97.81 184 HIS A C 1
ATOM 1334 O O . HIS A 1 184 ? 4.092 -4.714 4.659 1.00 97.81 184 HIS A O 1
ATOM 1340 N N . GLN A 1 185 ? 6.270 -4.610 4.116 1.00 98.12 185 GLN A N 1
ATOM 1341 C CA . GLN A 1 185 ? 6.740 -5.372 5.277 1.00 98.12 185 GLN A CA 1
ATOM 1342 C C . GLN A 1 185 ? 6.491 -4.603 6.579 1.00 98.12 185 GLN A C 1
ATOM 1344 O O . GLN A 1 185 ? 5.904 -5.160 7.503 1.00 98.12 185 GLN A O 1
ATOM 1349 N N . GLN A 1 186 ? 6.833 -3.312 6.627 1.00 97.81 186 GLN A N 1
ATOM 1350 C CA . GLN A 1 186 ? 6.560 -2.453 7.780 1.00 97.81 186 GLN A CA 1
ATOM 1351 C C . GLN A 1 186 ? 5.057 -2.386 8.088 1.00 97.81 186 GLN A C 1
ATOM 1353 O O . GLN A 1 186 ? 4.657 -2.627 9.225 1.00 97.81 186 GLN A O 1
ATOM 1358 N N . ALA A 1 187 ? 4.216 -2.132 7.078 1.00 97.56 187 ALA A N 1
ATOM 1359 C CA . ALA A 1 187 ? 2.763 -2.092 7.239 1.00 97.56 187 ALA A CA 1
ATOM 1360 C C . ALA A 1 187 ? 2.198 -3.426 7.756 1.00 97.56 187 ALA A C 1
ATOM 1362 O O . ALA A 1 187 ? 1.329 -3.432 8.629 1.00 97.56 187 ALA A O 1
ATOM 1363 N N . ARG A 1 188 ? 2.725 -4.559 7.269 1.00 98.00 188 ARG A N 1
ATOM 1364 C CA . ARG A 1 188 ? 2.372 -5.894 7.761 1.00 98.00 188 ARG A CA 1
ATOM 1365 C C . ARG A 1 188 ? 2.762 -6.077 9.231 1.00 98.00 188 ARG A C 1
ATOM 1367 O O . ARG A 1 188 ? 1.911 -6.481 10.013 1.00 98.00 188 ARG A O 1
ATOM 1374 N N . THR A 1 189 ? 3.986 -5.733 9.630 1.00 98.19 189 THR A N 1
ATOM 1375 C CA . THR A 1 189 ? 4.430 -5.834 11.033 1.00 98.19 189 THR A CA 1
ATOM 1376 C C . THR A 1 189 ? 3.628 -4.915 11.959 1.00 98.19 189 THR A C 1
ATOM 1378 O O . THR A 1 189 ? 3.295 -5.309 13.077 1.00 98.19 189 THR A O 1
ATOM 1381 N N . THR A 1 190 ? 3.245 -3.717 11.504 1.00 97.31 190 THR A N 1
ATOM 1382 C CA . THR A 1 190 ? 2.325 -2.843 12.249 1.00 97.31 190 THR A CA 1
ATOM 1383 C C . THR A 1 190 ? 0.943 -3.485 12.401 1.00 97.31 190 THR A C 1
ATOM 1385 O O . THR A 1 190 ? 0.388 -3.454 13.497 1.00 97.31 190 THR A O 1
ATOM 1388 N N . ALA A 1 191 ? 0.404 -4.114 11.351 1.00 96.81 191 ALA A N 1
ATOM 1389 C CA . ALA A 1 191 ? -0.881 -4.812 11.409 1.00 96.81 191 ALA A CA 1
ATOM 1390 C C . ALA A 1 191 ? -0.847 -6.056 12.320 1.00 96.81 191 ALA A C 1
ATOM 1392 O O . ALA A 1 191 ? -1.767 -6.252 13.108 1.00 96.81 191 ALA A O 1
ATOM 1393 N N . GLU A 1 192 ? 0.222 -6.856 12.265 1.00 98.00 192 GLU A N 1
ATOM 1394 C CA . GLU A 1 192 ? 0.442 -8.009 13.152 1.00 98.00 192 GLU A CA 1
ATOM 1395 C C . GLU A 1 192 ? 0.543 -7.555 14.620 1.00 98.00 192 GLU A C 1
ATOM 1397 O O . GLU A 1 192 ? -0.140 -8.103 15.482 1.00 98.00 192 GLU A O 1
ATOM 1402 N N . THR A 1 193 ? 1.286 -6.477 14.895 1.00 97.69 193 THR A N 1
ATOM 1403 C CA . THR A 1 193 ? 1.378 -5.876 16.240 1.00 97.69 193 THR A CA 1
ATOM 1404 C C . THR A 1 193 ? 0.018 -5.365 16.733 1.00 97.69 193 THR A C 1
ATOM 1406 O O . THR A 1 193 ? -0.354 -5.598 17.883 1.00 97.69 193 THR A O 1
ATOM 1409 N N . ALA A 1 194 ? -0.748 -4.684 15.872 1.00 96.75 194 ALA A N 1
ATOM 1410 C CA . ALA A 1 194 ? -2.069 -4.161 16.214 1.00 96.75 194 ALA A CA 1
ATOM 1411 C C . ALA A 1 194 ? -3.092 -5.280 16.475 1.00 96.75 194 ALA A C 1
ATOM 1413 O O . ALA A 1 194 ? -3.901 -5.156 17.394 1.00 96.75 194 ALA A O 1
ATOM 1414 N N . LEU A 1 195 ? -3.031 -6.381 15.717 1.00 98.12 195 LEU A N 1
ATOM 1415 C CA . LEU A 1 195 ? -3.844 -7.573 15.957 1.00 98.12 195 LEU A CA 1
ATOM 1416 C C . LEU A 1 195 ? -3.523 -8.186 17.326 1.00 98.12 195 LEU A C 1
ATOM 1418 O O . LEU A 1 195 ? -4.434 -8.363 18.129 1.00 98.12 195 LEU A O 1
ATOM 1422 N N . THR A 1 196 ? -2.242 -8.421 17.634 1.00 98.00 196 THR A N 1
ATOM 1423 C CA . THR A 1 196 ? -1.823 -8.954 18.942 1.00 98.00 196 THR A CA 1
ATOM 1424 C C . THR A 1 196 ? -2.269 -8.054 20.099 1.00 98.00 196 THR A C 1
ATOM 1426 O O . THR A 1 196 ? -2.762 -8.551 21.111 1.00 98.00 196 THR A O 1
ATOM 1429 N N . ALA A 1 197 ? -2.162 -6.729 19.954 1.00 97.75 197 ALA A N 1
ATOM 1430 C CA . ALA A 1 197 ? -2.637 -5.782 20.963 1.00 97.75 197 ALA A CA 1
ATOM 1431 C C . ALA A 1 197 ? -4.171 -5.812 21.132 1.00 97.75 197 ALA A C 1
ATOM 1433 O O . ALA A 1 197 ? -4.668 -5.716 22.254 1.00 97.75 197 ALA A O 1
ATOM 1434 N N . ALA A 1 198 ? -4.929 -5.978 20.042 1.00 96.75 198 ALA A N 1
ATOM 1435 C CA . ALA A 1 198 ? -6.386 -6.104 20.086 1.00 96.75 198 ALA A CA 1
ATOM 1436 C C . ALA A 1 198 ? -6.844 -7.427 20.728 1.00 96.75 198 ALA A C 1
ATOM 1438 O O . ALA A 1 198 ? -7.810 -7.435 21.491 1.00 96.75 198 ALA A O 1
ATOM 1439 N N . GLU A 1 199 ? -6.139 -8.532 20.471 1.00 97.88 199 GLU A N 1
ATOM 1440 C CA . GLU A 1 199 ? -6.379 -9.824 21.125 1.00 97.88 199 GLU A CA 1
ATOM 1441 C C . GLU A 1 199 ? -6.100 -9.743 22.630 1.00 97.88 199 GLU A C 1
ATOM 1443 O O . GLU A 1 199 ? -6.969 -10.092 23.426 1.00 97.88 199 GLU A O 1
ATOM 1448 N N . GLN A 1 200 ? -4.961 -9.169 23.033 1.00 97.81 200 GLN A N 1
ATOM 1449 C CA . GLN A 1 200 ? -4.647 -8.918 24.445 1.00 97.81 200 GLN A CA 1
ATOM 1450 C C . GLN A 1 200 ? -5.696 -8.023 25.123 1.00 97.81 200 GLN A C 1
ATOM 1452 O O . GLN A 1 200 ? -6.125 -8.314 26.237 1.00 97.81 200 GLN A O 1
ATOM 1457 N N . ALA A 1 201 ? -6.158 -6.960 24.457 1.00 97.06 201 ALA A N 1
ATOM 1458 C CA . ALA A 1 201 ? -7.201 -6.084 24.992 1.00 97.06 201 ALA A CA 1
ATOM 1459 C C . ALA A 1 201 ? -8.548 -6.811 25.169 1.00 97.06 201 ALA A C 1
ATOM 1461 O O . ALA A 1 201 ? -9.216 -6.621 26.187 1.00 97.06 201 ALA A O 1
ATOM 1462 N N . ARG A 1 202 ? -8.936 -7.673 24.217 1.00 97.81 202 ARG A N 1
ATOM 1463 C CA . ARG A 1 202 ? -10.136 -8.523 24.312 1.00 97.81 202 ARG A CA 1
ATOM 1464 C C . ARG A 1 202 ? -10.030 -9.516 25.468 1.00 97.81 202 ARG A C 1
ATOM 1466 O O . ARG A 1 202 ? -11.002 -9.706 26.201 1.00 97.81 202 ARG A O 1
ATOM 1473 N N . ASP A 1 203 ? -8.877 -10.153 25.622 1.00 98.06 203 ASP A N 1
ATOM 1474 C CA . ASP A 1 203 ? -8.670 -11.190 26.631 1.00 98.06 203 ASP A CA 1
ATOM 1475 C C . ASP A 1 203 ? -8.622 -10.574 28.040 1.00 98.06 203 ASP A C 1
ATOM 1477 O O . ASP A 1 203 ? -9.283 -11.084 28.946 1.00 98.06 203 ASP A O 1
ATOM 1481 N N . ASN A 1 204 ? -7.991 -9.403 28.197 1.00 97.50 204 ASN A N 1
ATOM 1482 C CA . ASN A 1 204 ? -8.054 -8.597 29.421 1.00 97.50 204 ASN A CA 1
ATOM 1483 C C . ASN A 1 204 ? -9.498 -8.188 29.758 1.00 97.50 204 ASN A C 1
ATOM 1485 O O . ASN A 1 204 ? -9.967 -8.464 30.857 1.00 97.50 204 ASN A O 1
ATOM 1489 N N . ALA A 1 205 ? -10.250 -7.628 28.802 1.00 97.31 205 ALA A N 1
ATOM 1490 C CA . ALA A 1 205 ? -11.651 -7.250 29.021 1.00 97.31 205 ALA A CA 1
ATOM 1491 C C . ALA A 1 205 ? -12.552 -8.457 29.365 1.00 97.31 205 ALA A C 1
ATOM 1493 O O . ALA A 1 205 ? -13.541 -8.324 30.088 1.00 97.31 205 ALA A O 1
ATOM 1494 N N . THR A 1 206 ? -12.207 -9.650 28.870 1.00 98.00 206 THR A N 1
ATOM 1495 C CA . THR A 1 206 ? -12.888 -10.905 29.220 1.00 98.00 206 THR A CA 1
ATOM 1496 C C . THR A 1 206 ? -12.558 -11.330 30.653 1.00 98.00 206 THR A C 1
ATOM 1498 O O . THR A 1 206 ? -13.466 -11.720 31.391 1.00 98.00 206 THR A O 1
ATOM 1501 N N . ALA A 1 207 ? -11.295 -11.215 31.076 1.00 97.31 207 ALA A N 1
ATOM 1502 C CA . ALA A 1 207 ? -10.876 -11.471 32.453 1.00 97.31 207 ALA A CA 1
ATOM 1503 C C . ALA A 1 207 ? -11.535 -10.489 33.440 1.00 97.31 207 ALA A C 1
ATOM 1505 O O . ALA A 1 207 ? -12.129 -10.932 34.425 1.00 97.31 207 ALA A O 1
ATOM 1506 N N . ASP A 1 208 ? -11.538 -9.190 33.125 1.00 96.06 208 ASP A N 1
ATOM 1507 C CA . ASP A 1 208 ? -12.205 -8.144 33.911 1.00 96.06 208 ASP A CA 1
ATOM 1508 C C . ASP A 1 208 ? -13.706 -8.430 34.069 1.00 96.06 208 ASP A C 1
ATOM 1510 O O . ASP A 1 208 ? -14.254 -8.328 35.167 1.00 96.06 208 ASP A O 1
ATOM 1514 N N . LEU A 1 209 ? -14.386 -8.856 32.995 1.00 97.38 209 LEU A N 1
ATOM 1515 C CA . LEU A 1 209 ? -15.805 -9.220 33.035 1.00 97.38 209 LEU A CA 1
ATOM 1516 C C . LEU A 1 209 ? -16.072 -10.454 33.913 1.00 97.38 209 LEU A C 1
ATOM 1518 O O . LEU A 1 209 ? -17.087 -10.501 34.612 1.00 97.38 209 LEU A O 1
ATOM 1522 N N . VAL A 1 210 ? -15.187 -11.456 33.892 1.00 97.94 210 VAL A N 1
ATOM 1523 C CA . VAL A 1 210 ? -15.285 -12.633 34.773 1.00 97.94 210 VAL A CA 1
ATOM 1524 C C . VAL A 1 210 ? -15.060 -12.233 36.233 1.00 97.94 210 VAL A C 1
ATOM 1526 O O . VAL A 1 210 ? -15.861 -12.612 37.088 1.00 97.94 210 VAL A O 1
ATOM 1529 N N . GLN A 1 211 ? -14.043 -11.419 36.517 1.00 97.38 211 GLN A N 1
ATOM 1530 C CA . GLN A 1 211 ? -13.757 -10.921 37.863 1.00 97.38 211 GLN A CA 1
ATOM 1531 C C . GLN A 1 211 ? -14.898 -10.042 38.401 1.00 97.38 211 GLN A C 1
ATOM 1533 O O . GLN A 1 211 ? -15.301 -10.196 39.553 1.00 97.38 211 GLN A O 1
ATOM 1538 N N . ALA A 1 212 ? -15.475 -9.169 37.570 1.00 96.19 212 ALA A N 1
ATOM 1539 C CA . ALA A 1 212 ? -16.619 -8.336 37.936 1.00 96.19 212 ALA A CA 1
ATOM 1540 C C . ALA A 1 212 ? -17.868 -9.174 38.260 1.00 96.19 212 ALA A C 1
ATOM 1542 O O . ALA A 1 212 ? -18.564 -8.883 39.233 1.00 96.19 212 ALA A O 1
ATOM 1543 N N . ARG A 1 213 ? -18.129 -10.248 37.498 1.00 97.62 213 ARG A N 1
ATOM 1544 C CA . ARG A 1 213 ? -19.210 -11.206 37.798 1.00 97.62 213 ARG A CA 1
ATOM 1545 C C . ARG A 1 213 ? -18.975 -11.922 39.125 1.00 97.62 213 ARG A C 1
ATOM 1547 O O . ARG A 1 213 ? -19.864 -11.918 39.964 1.00 97.62 213 ARG A O 1
ATOM 1554 N N . GLN A 1 214 ? -17.772 -12.446 39.361 1.00 97.69 214 GLN A N 1
ATOM 1555 C CA . GLN A 1 214 ? -17.422 -13.095 40.632 1.00 97.69 214 GLN A CA 1
ATOM 1556 C C . GLN A 1 214 ? -17.562 -12.140 41.829 1.00 97.69 214 GLN A C 1
ATOM 1558 O O . GLN A 1 214 ? -18.109 -12.519 42.862 1.00 97.69 214 GLN A O 1
ATOM 1563 N N . ALA A 1 215 ? -17.122 -10.885 41.689 1.00 96.38 215 ALA A N 1
ATOM 1564 C CA . ALA A 1 215 ? -17.275 -9.865 42.724 1.00 96.38 215 ALA A CA 1
ATOM 1565 C C . ALA A 1 215 ? -18.755 -9.547 43.012 1.00 96.38 215 ALA A C 1
ATOM 1567 O O . ALA A 1 215 ? -19.150 -9.488 44.179 1.00 96.38 215 ALA A O 1
ATOM 1568 N N . HIS A 1 216 ? -19.575 -9.406 41.966 1.00 96.56 216 HIS A N 1
ATOM 1569 C CA . HIS A 1 216 ? -21.021 -9.219 42.083 1.00 96.56 216 HIS A CA 1
ATOM 1570 C C . HIS A 1 216 ? -21.708 -10.427 42.739 1.00 96.56 216 HIS A C 1
ATOM 1572 O O . HIS A 1 216 ? -22.528 -10.251 43.636 1.00 96.56 216 HIS A O 1
ATOM 1578 N N . ASP A 1 217 ? -21.356 -11.652 42.352 1.00 97.44 217 ASP A N 1
ATOM 1579 C CA . ASP A 1 217 ? -21.948 -12.868 42.913 1.00 97.44 217 ASP A CA 1
ATOM 1580 C C . ASP A 1 217 ? -21.587 -13.022 44.401 1.00 97.44 217 ASP A C 1
ATOM 1582 O O . ASP A 1 217 ? -22.466 -13.289 45.223 1.00 97.44 217 ASP A O 1
ATOM 1586 N N . HIS A 1 218 ? -20.342 -12.717 44.784 1.00 96.75 218 HIS A N 1
ATOM 1587 C CA . HIS A 1 218 ? -19.925 -12.623 46.187 1.00 96.75 218 HIS A CA 1
ATOM 1588 C C . HIS A 1 218 ? -20.625 -11.491 46.961 1.00 96.75 218 HIS A C 1
ATOM 1590 O O . HIS A 1 218 ? -20.849 -11.606 48.167 1.00 96.75 218 HIS A O 1
ATOM 1596 N N . GLU A 1 219 ? -20.975 -10.376 46.321 1.00 96.56 219 GLU A N 1
ATOM 1597 C CA . GLU A 1 219 ? -21.794 -9.322 46.930 1.00 96.56 219 GLU A CA 1
ATOM 1598 C C . GLU A 1 219 ? -23.250 -9.762 47.113 1.00 96.56 219 GLU A C 1
ATOM 1600 O O . GLU A 1 219 ? -23.813 -9.596 48.196 1.00 96.56 219 GLU A O 1
ATOM 1605 N N . ALA A 1 220 ? -23.827 -10.433 46.118 1.00 96.56 220 ALA A N 1
ATOM 1606 C CA . ALA A 1 220 ? -25.159 -11.017 46.190 1.00 96.56 220 ALA A CA 1
ATOM 1607 C C . ALA A 1 220 ? -25.253 -12.140 47.241 1.00 96.56 220 ALA A C 1
ATOM 1609 O O . ALA A 1 220 ? -26.273 -12.245 47.923 1.00 96.56 220 ALA A O 1
ATOM 1610 N N . ASP A 1 221 ? -24.212 -12.962 47.410 1.00 96.75 221 ASP A N 1
ATOM 1611 C CA . ASP A 1 221 ? -24.102 -13.941 48.501 1.00 96.75 221 ASP A CA 1
ATOM 1612 C C . ASP A 1 221 ? -24.020 -13.242 49.868 1.00 96.75 221 ASP A C 1
ATOM 1614 O O . ASP A 1 221 ? -24.769 -13.598 50.781 1.00 96.75 221 ASP A O 1
ATOM 1618 N N . ARG A 1 222 ? -23.175 -12.206 50.012 1.00 96.56 222 ARG A N 1
ATOM 1619 C CA . ARG A 1 222 ? -23.077 -11.408 51.251 1.00 96.56 222 ARG A CA 1
ATOM 1620 C C . ARG A 1 222 ? -24.419 -10.774 51.620 1.00 96.56 222 ARG A C 1
ATOM 1622 O O . ARG A 1 222 ? -24.829 -10.869 52.776 1.00 96.56 222 ARG A O 1
ATOM 1629 N N . HIS A 1 223 ? -25.133 -10.186 50.663 1.00 95.50 223 HIS A N 1
ATOM 1630 C CA . HIS A 1 223 ? -26.456 -9.608 50.901 1.00 95.50 223 HIS A CA 1
ATOM 1631 C C . HIS A 1 223 ? -27.522 -10.666 51.214 1.00 95.50 223 HIS A C 1
ATOM 1633 O O . HIS A 1 223 ? -28.326 -10.451 52.119 1.00 95.50 223 HIS A O 1
ATOM 1639 N N . ARG A 1 224 ? -27.506 -11.835 50.555 1.00 96.88 224 ARG A N 1
ATOM 1640 C CA . ARG A 1 224 ? -28.391 -12.961 50.911 1.00 96.88 224 ARG A CA 1
ATOM 1641 C C . ARG A 1 224 ? -28.127 -13.468 52.332 1.00 96.88 224 ARG A C 1
ATOM 1643 O O . ARG A 1 224 ? -29.080 -13.688 53.076 1.00 96.88 224 ARG A O 1
ATOM 1650 N N . ALA A 1 225 ? -26.863 -13.585 52.741 1.00 96.00 225 ALA A N 1
ATOM 1651 C CA . ALA A 1 225 ? -26.489 -13.968 54.102 1.00 96.00 225 ALA A CA 1
ATOM 1652 C C . ALA A 1 225 ? -26.904 -12.911 55.146 1.00 96.00 225 ALA A C 1
ATOM 1654 O O . ALA A 1 225 ? -27.451 -13.263 56.190 1.00 96.00 225 ALA A O 1
ATOM 1655 N N . GLN A 1 226 ? -26.714 -11.619 54.852 1.00 96.62 226 GLN A N 1
ATOM 1656 C CA . GLN A 1 226 ? -27.187 -10.515 55.699 1.00 96.62 226 GLN A CA 1
ATOM 1657 C C . GLN A 1 226 ? -28.713 -10.518 55.844 1.00 96.62 226 GLN A C 1
ATOM 1659 O O . GLN A 1 226 ? -29.216 -10.394 56.959 1.00 96.62 226 GLN A O 1
ATOM 1664 N N . ALA A 1 227 ? -29.451 -10.698 54.745 1.00 95.50 227 ALA A N 1
ATOM 1665 C CA . ALA A 1 227 ? -30.907 -10.783 54.764 1.00 95.50 227 ALA A CA 1
ATOM 1666 C C . ALA A 1 227 ? -31.388 -11.980 55.600 1.00 95.50 227 ALA A C 1
ATOM 1668 O O . ALA A 1 227 ? -32.223 -11.803 56.482 1.00 95.50 227 ALA A O 1
ATOM 1669 N N . ALA A 1 228 ? -30.806 -13.169 55.405 1.00 96.12 228 ALA A N 1
ATOM 1670 C CA . ALA A 1 228 ? -31.129 -14.354 56.200 1.00 96.12 228 ALA A CA 1
ATOM 1671 C C . ALA A 1 228 ? -30.845 -14.152 57.702 1.00 96.12 228 ALA A C 1
ATOM 1673 O O . ALA A 1 228 ? -31.666 -14.527 58.537 1.00 96.12 228 ALA A O 1
ATOM 1674 N N . ALA A 1 229 ? -29.726 -13.509 58.055 1.00 95.44 229 ALA A N 1
ATOM 1675 C CA . ALA A 1 229 ? -29.391 -13.187 59.443 1.00 95.44 229 ALA A CA 1
ATOM 1676 C C . ALA A 1 229 ? -30.349 -12.154 60.067 1.00 95.44 229 ALA A C 1
ATOM 1678 O O . ALA A 1 229 ? -30.695 -12.268 61.244 1.00 95.44 229 ALA A O 1
ATOM 1679 N N . LEU A 1 230 ? -30.805 -11.161 59.294 1.00 96.44 230 LEU A N 1
ATOM 1680 C CA . LEU A 1 230 ? -31.812 -10.192 59.736 1.00 96.44 230 LEU A CA 1
ATOM 1681 C C . LEU A 1 230 ? -33.182 -10.848 59.934 1.00 96.44 230 LEU A C 1
ATOM 1683 O O . LEU A 1 230 ? -33.801 -10.613 60.969 1.00 96.44 230 LEU A O 1
ATOM 1687 N N . THR A 1 231 ? -33.623 -11.706 59.009 1.00 96.75 231 THR A N 1
ATOM 1688 C CA . THR A 1 231 ? -34.859 -12.491 59.156 1.00 96.75 231 THR A CA 1
ATOM 1689 C C . THR A 1 231 ? -34.798 -13.362 60.408 1.00 96.75 231 THR A C 1
ATOM 1691 O O . THR A 1 231 ? -35.655 -13.226 61.272 1.00 96.75 231 THR A O 1
ATOM 1694 N N . ALA A 1 232 ? -33.728 -14.144 60.595 1.00 95.31 232 ALA A N 1
ATOM 1695 C CA . ALA A 1 232 ? -33.566 -14.988 61.780 1.00 95.31 232 ALA A CA 1
ATOM 1696 C C . ALA A 1 232 ? -33.570 -14.182 63.097 1.00 95.31 232 ALA A C 1
ATOM 1698 O O . ALA A 1 232 ? -34.087 -14.643 64.115 1.00 95.31 232 ALA A O 1
ATOM 1699 N N . ARG A 1 233 ? -33.027 -12.955 63.087 1.00 96.50 233 ARG A N 1
ATOM 1700 C CA . ARG A 1 233 ? -33.074 -12.042 64.239 1.00 96.50 233 ARG A CA 1
ATOM 1701 C C . ARG A 1 233 ? -34.485 -11.511 64.505 1.00 96.50 233 ARG A C 1
ATOM 1703 O O . ARG A 1 233 ? -34.869 -11.426 65.669 1.00 96.50 233 ARG A O 1
ATOM 1710 N N . LEU A 1 234 ? -35.244 -11.165 63.464 1.00 95.56 234 LEU A N 1
ATOM 1711 C CA . LEU A 1 234 ? -36.643 -10.740 63.592 1.00 95.56 234 LEU A CA 1
ATOM 1712 C C . LEU A 1 234 ? -37.532 -11.891 64.076 1.00 95.56 234 LEU A C 1
ATOM 1714 O O . LEU A 1 234 ? -38.352 -11.680 64.966 1.00 95.56 234 LEU A O 1
ATOM 1718 N N . ASP A 1 235 ? -37.321 -13.106 63.568 1.00 94.56 235 ASP A N 1
ATOM 1719 C CA . ASP A 1 235 ? -38.034 -14.306 64.009 1.00 94.56 235 ASP A CA 1
ATOM 1720 C C . ASP A 1 235 ? -37.764 -14.579 65.494 1.00 94.56 235 ASP A C 1
ATOM 1722 O O . ASP A 1 235 ? -38.709 -14.727 66.272 1.00 94.56 235 ASP A O 1
ATOM 1726 N N . ALA A 1 236 ? -36.496 -14.534 65.922 1.00 93.62 236 ALA A N 1
ATOM 1727 C CA . ALA A 1 236 ? -36.114 -14.674 67.328 1.00 93.62 236 ALA A CA 1
ATOM 1728 C C . ALA A 1 236 ? -36.748 -13.591 68.222 1.00 93.62 236 ALA A C 1
ATOM 1730 O O . ALA A 1 236 ? -37.314 -13.917 69.264 1.00 93.62 236 ALA A O 1
ATOM 1731 N N . GLN A 1 237 ? -36.734 -12.322 67.796 1.00 95.62 237 GLN A N 1
ATOM 1732 C CA . GLN A 1 237 ? -37.406 -11.228 68.512 1.00 95.62 237 GLN A CA 1
ATOM 1733 C C . GLN A 1 237 ? -38.931 -11.398 68.553 1.00 95.62 237 GLN A C 1
ATOM 1735 O O . GLN A 1 237 ? -39.567 -11.034 69.541 1.00 95.62 237 GLN A O 1
ATOM 1740 N N . SER A 1 238 ? -39.539 -11.961 67.505 1.00 95.44 238 SER A N 1
ATOM 1741 C CA . SER A 1 238 ? -40.977 -12.241 67.475 1.00 95.44 238 SER A CA 1
ATOM 1742 C C . SER A 1 238 ? -41.358 -13.366 68.443 1.00 95.44 238 SER A C 1
ATOM 1744 O O . SER A 1 238 ? -42.374 -13.257 69.130 1.00 95.44 238 SER A O 1
ATOM 1746 N N . ALA A 1 239 ? -40.510 -14.395 68.563 1.00 94.50 239 ALA A N 1
ATOM 1747 C CA . ALA A 1 239 ? -40.668 -15.491 69.512 1.00 94.50 239 ALA A CA 1
ATOM 1748 C C . ALA A 1 239 ? -40.450 -15.025 70.962 1.00 94.50 239 ALA A C 1
ATOM 1750 O O . ALA A 1 239 ? -41.246 -15.363 71.836 1.00 94.50 239 ALA A O 1
ATOM 1751 N N . GLU A 1 240 ? -39.443 -14.183 71.214 1.00 95.19 240 GLU A N 1
ATOM 1752 C CA . GLU A 1 240 ? -39.225 -13.527 72.511 1.00 95.19 240 GLU A CA 1
ATOM 1753 C C . GLU A 1 240 ? -40.433 -12.659 72.900 1.00 95.19 240 GLU A C 1
ATOM 1755 O O . GLU A 1 240 ? -40.976 -12.792 73.996 1.00 95.19 240 GLU A O 1
ATOM 1760 N N . ALA A 1 241 ? -40.934 -11.830 71.978 1.00 94.31 241 ALA A N 1
ATOM 1761 C CA . ALA A 1 241 ? -42.120 -11.008 72.204 1.00 94.31 241 ALA A CA 1
ATOM 1762 C C . ALA A 1 241 ? -43.403 -11.838 72.403 1.00 94.31 241 ALA A C 1
ATOM 1764 O O . ALA A 1 241 ? -44.297 -11.405 73.130 1.00 94.31 241 ALA A O 1
ATOM 1765 N N . ALA A 1 242 ? -43.518 -13.015 71.778 1.00 95.00 242 ALA A N 1
ATOM 1766 C CA . ALA A 1 242 ? -44.604 -13.958 72.036 1.00 95.00 242 ALA A CA 1
ATOM 1767 C C . ALA A 1 242 ? -44.493 -14.562 73.446 1.00 95.00 242 ALA A C 1
ATOM 1769 O O . ALA A 1 242 ? -45.463 -14.501 74.200 1.00 95.00 242 ALA A O 1
ATOM 1770 N N . GLY A 1 243 ? -43.303 -15.025 73.846 1.00 94.12 243 GLY A N 1
ATOM 1771 C CA . GLY A 1 243 ? -43.037 -15.522 75.200 1.00 94.12 243 GLY A CA 1
ATOM 1772 C C . GLY A 1 243 ? -43.345 -14.482 76.281 1.00 94.12 243 GLY A C 1
ATOM 1773 O O . GLY A 1 243 ? -44.097 -14.764 77.209 1.00 94.12 243 GLY A O 1
ATOM 1774 N N . LEU A 1 244 ? -42.886 -13.238 76.103 1.00 93.69 244 LEU A N 1
ATOM 1775 C CA . LEU A 1 244 ? -43.189 -12.127 77.014 1.00 93.69 244 LEU A CA 1
ATOM 1776 C C . LEU A 1 244 ? -44.693 -11.808 77.094 1.00 93.69 244 LEU A C 1
ATOM 1778 O O . LEU A 1 244 ? -45.178 -11.397 78.148 1.00 93.69 244 LEU A O 1
ATOM 1782 N N . ARG A 1 245 ? -45.460 -11.995 76.010 1.00 95.56 245 ARG A N 1
ATOM 1783 C CA . ARG A 1 245 ? -46.929 -11.847 76.037 1.00 95.56 245 ARG A CA 1
ATOM 1784 C C . ARG A 1 245 ? -47.598 -12.979 76.809 1.00 95.56 245 ARG A C 1
ATOM 1786 O O . ARG A 1 245 ? -48.533 -12.699 77.555 1.00 95.56 245 ARG A O 1
ATOM 1793 N N . ASP A 1 246 ? -47.126 -14.213 76.663 1.00 93.88 246 ASP A N 1
ATOM 1794 C CA . ASP A 1 246 ? -47.637 -15.359 77.419 1.00 93.88 246 ASP A CA 1
ATOM 1795 C C . ASP A 1 246 ? -47.265 -15.272 78.909 1.00 93.88 246 ASP A C 1
ATOM 1797 O O . ASP A 1 246 ? -48.091 -15.594 79.761 1.00 93.88 246 ASP A O 1
ATOM 1801 N N . ASP A 1 247 ? -46.088 -14.745 79.254 1.00 92.56 247 ASP A N 1
ATOM 1802 C CA . ASP A 1 247 ? -45.697 -14.424 80.635 1.00 92.56 247 ASP A CA 1
ATOM 1803 C C . ASP A 1 247 ? -46.555 -13.299 81.229 1.00 92.56 247 ASP A C 1
ATOM 1805 O O . ASP A 1 247 ? -47.042 -13.405 82.357 1.00 92.56 247 ASP A O 1
ATOM 1809 N N . LEU A 1 248 ? -46.820 -12.239 80.458 1.00 93.69 248 LEU A N 1
ATOM 1810 C CA . LEU A 1 248 ? -47.754 -11.180 80.850 1.00 93.69 248 LEU A CA 1
ATOM 1811 C C . LEU A 1 248 ? -49.201 -11.678 80.964 1.00 93.69 248 LEU A C 1
ATOM 1813 O O . LEU A 1 248 ? -49.970 -11.117 81.745 1.00 93.69 248 LEU A O 1
ATOM 1817 N N . ARG A 1 249 ? -49.594 -12.711 80.209 1.00 95.00 249 ARG A N 1
ATOM 1818 C CA . ARG A 1 249 ? -50.903 -13.354 80.367 1.00 95.00 249 ARG A CA 1
ATOM 1819 C C . ARG A 1 249 ? -50.935 -14.188 81.643 1.00 95.00 249 ARG A C 1
ATOM 1821 O O . ARG A 1 249 ? -51.777 -13.919 82.487 1.00 95.00 249 ARG A O 1
ATOM 1828 N N . ARG A 1 250 ? -49.963 -15.085 81.840 1.00 93.62 250 ARG A N 1
ATOM 1829 C CA . ARG A 1 250 ? -49.828 -15.904 83.056 1.00 93.62 250 ARG A CA 1
ATOM 1830 C C . ARG A 1 250 ? -49.817 -15.052 84.322 1.00 93.62 250 ARG A C 1
ATOM 1832 O O . ARG A 1 250 ? -50.652 -15.256 85.184 1.00 93.62 250 ARG A O 1
ATOM 1839 N N . THR A 1 251 ? -48.984 -14.015 84.387 1.00 92.00 251 THR A N 1
ATOM 1840 C CA . THR A 1 251 ? -48.935 -13.113 85.555 1.00 92.00 251 THR A CA 1
ATOM 1841 C C . THR A 1 251 ? -50.225 -12.312 85.774 1.00 92.00 251 THR A C 1
ATOM 1843 O O . THR A 1 251 ? -50.542 -11.972 86.914 1.00 92.00 251 THR A O 1
ATOM 1846 N N . ARG A 1 252 ? -51.007 -12.020 84.723 1.00 94.44 252 ARG A N 1
ATOM 1847 C CA . ARG A 1 252 ? -52.359 -11.445 84.861 1.00 94.44 252 ARG A CA 1
ATOM 1848 C C . ARG A 1 252 ? -53.368 -12.465 85.374 1.00 94.44 252 ARG A C 1
ATOM 1850 O O . ARG A 1 252 ? -54.168 -12.102 86.233 1.00 94.44 252 ARG A O 1
ATOM 1857 N N . ASP A 1 253 ? -53.313 -13.696 84.879 1.00 92.31 253 ASP A N 1
ATOM 1858 C CA . ASP A 1 253 ? -54.172 -14.803 85.300 1.00 92.31 253 ASP A CA 1
ATOM 1859 C C . ASP A 1 253 ? -53.876 -15.169 86.774 1.00 92.31 253 ASP A C 1
ATOM 1861 O O . ASP A 1 253 ? -54.794 -15.231 87.589 1.00 92.31 253 ASP A O 1
ATOM 1865 N N . ASP A 1 254 ? -52.598 -15.258 87.162 1.00 91.81 254 ASP A N 1
ATOM 1866 C CA . ASP A 1 254 ? -52.126 -15.463 88.541 1.00 91.81 254 ASP A CA 1
ATOM 1867 C C . ASP A 1 254 ? -52.550 -14.315 89.472 1.00 91.81 254 ASP A C 1
ATOM 1869 O O . ASP A 1 254 ? -52.975 -14.544 90.608 1.00 91.81 254 ASP A O 1
ATOM 1873 N N . LEU A 1 255 ? -52.473 -13.060 89.008 1.00 92.56 255 LEU A N 1
ATOM 1874 C CA . LEU A 1 255 ? -52.943 -11.894 89.763 1.00 92.56 255 LEU A CA 1
ATOM 1875 C C . LEU A 1 255 ? -54.472 -11.885 89.904 1.00 92.56 255 LEU A C 1
ATOM 1877 O O . LEU A 1 255 ? -54.981 -11.478 90.950 1.00 92.56 255 LEU A O 1
ATOM 1881 N N . ALA A 1 256 ? -55.210 -12.321 88.881 1.00 91.69 256 ALA A N 1
ATOM 1882 C CA . ALA A 1 256 ? -56.661 -12.466 88.939 1.00 91.69 256 ALA A CA 1
ATOM 1883 C C . ALA A 1 256 ? -57.058 -13.568 89.932 1.00 91.69 256 ALA A C 1
ATOM 1885 O O . ALA A 1 256 ? -57.842 -13.296 90.839 1.00 91.69 256 ALA A O 1
ATOM 1886 N N . ALA A 1 257 ? -56.429 -14.743 89.852 1.00 89.69 257 ALA A N 1
ATOM 1887 C CA . ALA A 1 257 ? -56.610 -15.839 90.801 1.00 89.69 257 ALA A CA 1
ATOM 1888 C C . ALA A 1 257 ? -56.227 -15.430 92.234 1.00 89.69 257 ALA A C 1
ATOM 1890 O O . ALA A 1 257 ? -56.944 -15.741 93.180 1.00 89.69 257 ALA A O 1
ATOM 1891 N N . SER A 1 258 ? -55.151 -14.656 92.413 1.00 88.75 258 SER A N 1
ATOM 1892 C CA . SER A 1 258 ? -54.751 -14.117 93.722 1.00 88.75 258 SER A CA 1
ATOM 1893 C C . SER A 1 258 ? -55.764 -13.110 94.277 1.00 88.75 258 SER A C 1
ATOM 1895 O O . SER A 1 258 ? -56.021 -13.088 95.480 1.00 88.75 258 SER A O 1
ATOM 1897 N N . ARG A 1 259 ? -56.370 -12.279 93.417 1.00 92.12 259 ARG A N 1
ATOM 1898 C CA . ARG A 1 259 ? -57.448 -11.349 93.798 1.00 92.12 259 ARG A CA 1
ATOM 1899 C C . ARG A 1 259 ? -58.740 -12.083 94.142 1.00 92.12 259 ARG A C 1
ATOM 1901 O O . ARG A 1 259 ? -59.393 -11.705 95.108 1.00 92.12 259 ARG A O 1
ATOM 1908 N N . GLU A 1 260 ? -59.090 -13.125 93.396 1.00 90.44 260 GLU A N 1
ATOM 1909 C CA . GLU A 1 260 ? -60.246 -13.978 93.673 1.00 90.44 260 GLU A CA 1
ATOM 1910 C C . GLU A 1 260 ? -60.051 -14.773 94.972 1.00 90.44 260 GLU A C 1
ATOM 1912 O O . GLU A 1 260 ? -60.939 -14.790 95.822 1.00 90.44 260 GLU A O 1
ATOM 1917 N N . ALA A 1 261 ? -58.860 -15.334 95.196 1.00 86.81 261 ALA A N 1
ATOM 1918 C CA . ALA A 1 261 ? -58.489 -15.980 96.451 1.00 86.81 261 ALA A CA 1
ATOM 1919 C C . ALA A 1 261 ? -58.529 -15.000 97.635 1.00 86.81 261 ALA A C 1
ATOM 1921 O O . ALA A 1 261 ? -59.052 -15.351 98.691 1.00 86.81 261 ALA A O 1
ATOM 1922 N N . LEU A 1 262 ? -58.053 -13.760 97.462 1.00 89.62 262 LEU A N 1
ATOM 1923 C CA . LEU A 1 262 ? -58.152 -12.714 98.484 1.00 89.62 262 LEU A CA 1
ATOM 1924 C C . LEU A 1 262 ? -59.610 -12.317 98.758 1.00 89.62 262 LEU A C 1
ATOM 1926 O O . LEU A 1 262 ? -59.989 -12.208 99.920 1.00 89.62 262 LEU A O 1
ATOM 1930 N N . ALA A 1 263 ? -60.436 -12.142 97.725 1.00 88.69 263 ALA A N 1
ATOM 1931 C CA . ALA A 1 263 ? -61.859 -11.832 97.874 1.00 88.69 263 ALA A CA 1
ATOM 1932 C C . ALA A 1 263 ? -62.628 -12.985 98.546 1.00 88.69 263 ALA A C 1
ATOM 1934 O O . ALA A 1 263 ? -63.459 -12.750 99.420 1.00 88.69 263 ALA A O 1
ATOM 1935 N N . SER A 1 264 ? -62.301 -14.235 98.204 1.00 83.50 264 SER A N 1
ATOM 1936 C CA . SER A 1 264 ? -62.823 -15.439 98.857 1.00 83.50 264 SER A CA 1
ATOM 1937 C C . SER A 1 264 ? -62.387 -15.513 100.322 1.00 83.50 264 SER A C 1
ATOM 1939 O O . SER A 1 264 ? -63.227 -15.704 101.197 1.00 83.50 264 SER A O 1
ATOM 1941 N N . ALA A 1 265 ? -61.110 -15.264 100.629 1.00 80.81 265 ALA A N 1
ATOM 1942 C CA . ALA A 1 265 ? -60.599 -15.220 101.998 1.00 80.81 265 ALA A CA 1
ATOM 1943 C C . ALA A 1 265 ? -61.228 -14.080 102.821 1.00 80.81 265 ALA A C 1
ATOM 1945 O O . ALA A 1 265 ? -61.573 -14.283 103.982 1.00 80.81 265 ALA A O 1
ATOM 1946 N N . GLN A 1 266 ? -61.449 -12.905 102.222 1.00 87.25 266 GLN A N 1
ATOM 1947 C CA . GLN A 1 266 ? -62.179 -11.791 102.837 1.00 87.25 266 GLN A CA 1
ATOM 1948 C C . GLN A 1 266 ? -63.653 -12.142 103.076 1.00 87.25 266 GLN A C 1
ATOM 1950 O O . GLN A 1 266 ? -64.171 -11.870 104.156 1.00 87.25 266 GLN A O 1
ATOM 1955 N N . GLY A 1 267 ? -64.317 -12.802 102.123 1.00 83.31 267 GLY A N 1
ATOM 1956 C CA . GLY A 1 267 ? -65.685 -13.303 102.278 1.00 83.31 267 GLY A CA 1
ATOM 1957 C C . GLY A 1 267 ? -65.800 -14.378 103.363 1.00 83.31 267 GLY A C 1
ATOM 1958 O O . GLY A 1 267 ? -66.726 -14.344 104.170 1.00 83.31 267 GLY A O 1
ATOM 1959 N N . GLN A 1 268 ? -64.828 -15.290 103.449 1.00 82.31 268 GLN A N 1
ATOM 1960 C CA . GLN A 1 268 ? -64.727 -16.283 104.520 1.00 82.31 268 GLN A CA 1
ATOM 1961 C C . GLN A 1 268 ? -64.464 -15.623 105.877 1.00 82.31 268 GLN A C 1
ATOM 1963 O O . GLN A 1 268 ? -65.121 -15.980 106.851 1.00 82.31 268 GLN A O 1
ATOM 1968 N N . ALA A 1 269 ? -63.565 -14.638 105.954 1.00 77.00 269 ALA A N 1
ATOM 1969 C CA . ALA A 1 269 ? -63.296 -13.885 107.177 1.00 77.00 269 ALA A CA 1
ATOM 1970 C C . ALA A 1 269 ? -64.531 -13.096 107.641 1.00 77.00 269 ALA A C 1
ATOM 1972 O O . ALA A 1 269 ? -64.895 -13.176 108.810 1.00 77.00 269 ALA A O 1
ATOM 1973 N N . ALA A 1 270 ? -65.235 -12.421 106.728 1.00 79.19 270 ALA A N 1
ATOM 1974 C CA . ALA A 1 270 ? -66.496 -11.742 107.018 1.00 79.19 270 ALA A CA 1
ATOM 1975 C C . ALA A 1 270 ? -67.594 -12.726 107.461 1.00 79.19 270 ALA A C 1
ATOM 1977 O O . ALA A 1 270 ? -68.339 -12.434 108.392 1.00 79.19 270 ALA A O 1
ATOM 1978 N N . ALA A 1 271 ? -67.668 -13.918 106.859 1.00 75.31 271 ALA A N 1
ATOM 1979 C CA . ALA A 1 271 ? -68.596 -14.966 107.280 1.00 75.31 271 ALA A CA 1
ATOM 1980 C C . ALA A 1 271 ? -68.241 -15.555 108.658 1.00 75.31 271 ALA A C 1
ATOM 1982 O O . ALA A 1 271 ? -69.146 -15.874 109.426 1.00 75.31 271 ALA A O 1
ATOM 1983 N N . GLN A 1 272 ? -66.955 -15.691 108.997 1.00 77.19 272 GLN A N 1
ATOM 1984 C CA . GLN A 1 272 ? -66.520 -16.102 110.337 1.00 77.19 272 GLN A CA 1
ATOM 1985 C C . GLN A 1 272 ? -66.794 -15.008 111.374 1.00 77.19 272 GLN A C 1
ATOM 1987 O O . GLN A 1 272 ? -67.297 -15.325 112.448 1.00 77.19 272 GLN A O 1
ATOM 1992 N N . GLN A 1 273 ? -66.561 -13.735 111.039 1.00 82.12 273 GLN A N 1
ATOM 1993 C CA . GLN A 1 273 ? -66.920 -12.606 111.898 1.00 82.12 273 GLN A CA 1
ATOM 1994 C C . GLN A 1 273 ? -68.433 -12.567 112.139 1.00 82.12 273 GLN A C 1
ATOM 1996 O O . GLN A 1 273 ? -68.859 -12.573 113.284 1.00 82.12 273 GLN A O 1
ATOM 2001 N N . ALA A 1 274 ? -69.254 -12.668 111.090 1.00 75.62 274 ALA A N 1
ATOM 2002 C CA . ALA A 1 274 ? -70.710 -12.710 111.226 1.00 75.62 274 ALA A CA 1
ATOM 2003 C C . ALA A 1 274 ? -71.203 -13.917 112.050 1.00 75.62 274 ALA A C 1
ATOM 2005 O O . ALA A 1 274 ? -72.196 -13.807 112.765 1.00 75.62 274 ALA A O 1
ATOM 2006 N N . ARG A 1 275 ? -70.513 -15.068 111.991 1.00 77.44 275 ARG A N 1
ATOM 2007 C CA . ARG A 1 275 ? -70.791 -16.226 112.864 1.00 77.44 275 ARG A CA 1
ATOM 2008 C C . ARG A 1 275 ? -70.391 -15.967 114.316 1.00 77.44 275 ARG A C 1
ATOM 2010 O O . ARG A 1 275 ? -71.131 -16.382 115.201 1.00 77.44 275 ARG A O 1
ATOM 2017 N N . ALA A 1 276 ? -69.262 -15.302 114.558 1.00 75.94 276 ALA A N 1
ATOM 2018 C CA . ALA A 1 276 ? -68.834 -14.899 115.895 1.00 75.94 276 ALA A CA 1
ATOM 2019 C C . ALA A 1 276 ? -69.809 -13.872 116.493 1.00 75.94 276 ALA A C 1
ATOM 2021 O O . ALA A 1 276 ? -70.349 -14.110 117.568 1.00 75.94 276 ALA A O 1
ATOM 2022 N N . ASP A 1 277 ? -70.148 -12.820 115.745 1.00 78.62 277 ASP A N 1
ATOM 2023 C CA . ASP A 1 277 ? -71.123 -11.800 116.138 1.00 78.62 277 ASP A CA 1
ATOM 2024 C C . ASP A 1 277 ? -72.506 -12.421 116.411 1.00 78.62 277 ASP A C 1
ATOM 2026 O O . ASP A 1 277 ? -73.168 -12.069 117.386 1.00 78.62 277 ASP A O 1
ATOM 2030 N N . ALA A 1 278 ? -72.946 -13.383 115.589 1.00 71.69 278 ALA A N 1
ATOM 2031 C CA . ALA A 1 278 ? -74.192 -14.117 115.810 1.00 71.69 278 ALA A CA 1
ATOM 2032 C C . ALA A 1 278 ? -74.128 -15.043 117.039 1.00 71.69 278 ALA A C 1
ATOM 2034 O O . ALA A 1 278 ? -75.116 -15.156 117.765 1.00 71.69 278 ALA A O 1
ATOM 2035 N N . ALA A 1 279 ? -72.984 -15.679 117.310 1.00 72.50 279 ALA A N 1
ATOM 2036 C CA . ALA A 1 279 ? -72.774 -16.485 118.513 1.00 72.50 279 ALA A CA 1
ATOM 2037 C C . ALA A 1 279 ? -72.734 -15.617 119.784 1.00 72.50 279 ALA A C 1
ATOM 2039 O O . ALA A 1 279 ? -73.307 -16.000 120.806 1.00 72.50 279 ALA A O 1
ATOM 2040 N N . ASP A 1 280 ? -72.145 -14.423 119.716 1.00 76.25 280 ASP A N 1
ATOM 2041 C CA . ASP A 1 280 ? -72.164 -13.435 120.795 1.00 76.25 280 ASP A CA 1
ATOM 2042 C C . ASP A 1 280 ? -73.574 -12.880 121.017 1.00 76.25 280 ASP A C 1
ATOM 2044 O O . ASP A 1 280 ? -74.032 -12.810 122.159 1.00 76.25 280 ASP A O 1
ATOM 2048 N N . GLN A 1 281 ? -74.319 -12.563 119.954 1.00 74.31 281 GLN A N 1
ATOM 2049 C CA . GLN A 1 281 ? -75.726 -12.162 120.052 1.00 74.31 281 GLN A CA 1
ATOM 2050 C C . GLN A 1 281 ? -76.596 -13.276 120.647 1.00 74.31 281 GLN A C 1
ATOM 2052 O O . GLN A 1 281 ? -77.396 -12.998 121.541 1.00 74.31 281 GLN A O 1
ATOM 2057 N N . ALA A 1 282 ? -76.405 -14.533 120.232 1.00 72.62 282 ALA A N 1
ATOM 2058 C CA . ALA A 1 282 ? -77.086 -15.691 120.810 1.00 72.62 282 ALA A CA 1
ATOM 2059 C C . ALA A 1 282 ? -76.713 -15.894 122.289 1.00 72.62 282 ALA A C 1
ATOM 2061 O O . ALA A 1 282 ? -77.585 -16.149 123.116 1.00 72.62 282 ALA A O 1
ATOM 2062 N N . THR A 1 283 ? -75.446 -15.690 122.657 1.00 73.12 283 THR A N 1
ATOM 2063 C CA . THR A 1 283 ? -74.978 -15.749 124.052 1.00 73.12 283 THR A CA 1
ATOM 2064 C C . THR A 1 283 ? -75.573 -14.615 124.894 1.00 73.12 283 THR A C 1
ATOM 2066 O O . THR A 1 283 ? -75.981 -14.831 126.034 1.00 73.12 283 THR A O 1
ATOM 2069 N N . GLN A 1 284 ? -75.685 -13.404 124.344 1.00 77.19 284 GLN A N 1
ATOM 2070 C CA . GLN A 1 284 ? -76.337 -12.263 124.995 1.00 77.19 284 GLN A CA 1
ATOM 2071 C C . GLN A 1 284 ? -77.863 -12.411 125.076 1.00 77.19 284 GLN A C 1
ATOM 2073 O O . GLN A 1 284 ? -78.473 -11.875 126.002 1.00 77.19 284 GLN A O 1
ATOM 2078 N N . ALA A 1 285 ? -78.495 -13.096 124.121 1.00 72.31 285 ALA A N 1
ATOM 2079 C CA . ALA A 1 285 ? -79.908 -13.463 124.183 1.00 72.31 285 ALA A CA 1
ATOM 2080 C C . ALA A 1 285 ? -80.130 -14.511 125.282 1.00 72.31 285 ALA A C 1
ATOM 2082 O O . ALA A 1 285 ? -80.864 -14.240 126.223 1.00 72.31 285 ALA A O 1
ATOM 2083 N N . ALA A 1 286 ? -79.372 -15.612 125.271 1.00 70.19 286 ALA A N 1
ATOM 2084 C CA . ALA A 1 286 ? -79.434 -16.654 126.295 1.00 70.19 286 ALA A CA 1
ATOM 2085 C C . ALA A 1 286 ? -79.166 -16.125 127.718 1.00 70.19 286 ALA A C 1
ATOM 2087 O O . ALA A 1 286 ? -79.811 -16.564 128.667 1.00 70.19 286 ALA A O 1
ATOM 2088 N N . ARG A 1 287 ? -78.263 -15.145 127.887 1.00 77.44 287 ARG A N 1
ATOM 2089 C CA . ARG A 1 287 ? -78.073 -14.441 129.171 1.00 77.44 287 ARG A CA 1
ATOM 2090 C C . ARG A 1 287 ? -79.311 -13.639 129.576 1.00 77.44 287 ARG A C 1
ATOM 2092 O O . ARG A 1 287 ? -79.763 -13.777 130.707 1.00 77.44 287 ARG A O 1
ATOM 2099 N N . ARG A 1 288 ? -79.892 -12.856 128.658 1.00 74.38 288 ARG A N 1
ATOM 2100 C CA . ARG A 1 288 ? -81.133 -12.099 128.909 1.00 74.38 288 ARG A CA 1
ATOM 2101 C C . ARG A 1 288 ? -82.313 -13.016 129.233 1.00 74.38 288 ARG A C 1
ATOM 2103 O O . ARG A 1 288 ? -83.077 -12.698 130.139 1.00 74.38 288 ARG A O 1
ATOM 2110 N N . ASP A 1 289 ? -82.429 -14.155 128.561 1.00 74.12 289 ASP A N 1
ATOM 2111 C CA . ASP A 1 289 ? -83.470 -15.151 128.818 1.00 74.12 289 ASP A CA 1
ATOM 2112 C C . ASP A 1 289 ? -83.259 -15.852 130.167 1.00 74.12 289 ASP A C 1
ATOM 2114 O O . ASP A 1 289 ? -84.216 -16.021 130.920 1.00 74.12 289 ASP A O 1
ATOM 2118 N N . ALA A 1 290 ? -82.014 -16.179 130.534 1.0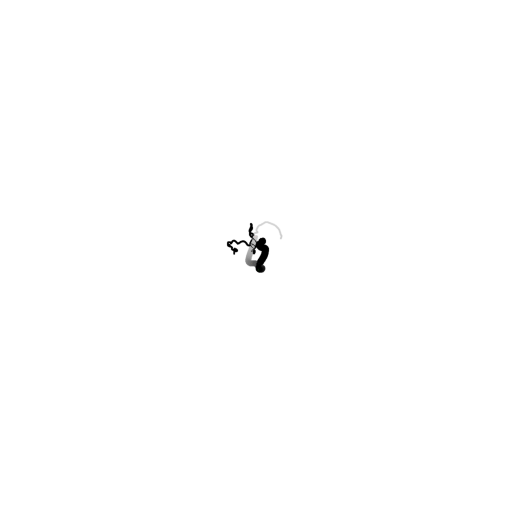0 68.50 290 ALA A N 1
ATOM 2119 C CA . ALA A 1 290 ? -81.677 -16.714 131.855 1.00 68.50 290 ALA A CA 1
ATOM 2120 C C . ALA A 1 290 ? -81.932 -15.700 132.988 1.00 68.50 290 ALA A C 1
ATOM 2122 O O . ALA A 1 290 ? -82.366 -16.081 134.074 1.00 68.50 290 ALA A O 1
ATOM 2123 N N . ASP A 1 291 ? -81.705 -14.408 132.750 1.00 75.06 291 ASP A N 1
ATOM 2124 C CA . ASP A 1 291 ? -82.011 -13.347 133.714 1.00 75.06 291 ASP A CA 1
ATOM 2125 C C . ASP A 1 291 ? -83.523 -13.093 133.822 1.00 75.06 291 ASP A C 1
ATOM 2127 O O . ASP A 1 291 ? -84.041 -12.932 134.927 1.00 75.06 291 ASP A O 1
ATOM 2131 N N . GLN A 1 292 ? -84.267 -13.158 132.711 1.00 76.12 292 GLN A N 1
ATOM 2132 C CA . GLN A 1 292 ? -85.733 -13.141 132.745 1.00 76.12 292 GLN A CA 1
ATOM 2133 C C . GLN A 1 292 ? -86.320 -14.376 133.437 1.00 76.12 292 GLN A C 1
ATOM 2135 O O . GLN A 1 292 ? -87.290 -14.232 134.178 1.00 76.12 292 GLN A O 1
ATOM 2140 N N . ALA A 1 293 ? -85.750 -15.566 133.231 1.00 69.88 293 ALA A N 1
ATOM 2141 C CA . ALA A 1 293 ? -86.147 -16.780 133.938 1.00 69.88 293 ALA A CA 1
ATOM 2142 C C . ALA A 1 293 ? -85.919 -16.620 135.448 1.00 69.88 293 ALA A C 1
ATOM 2144 O O . ALA A 1 293 ? -86.868 -16.747 136.215 1.00 69.88 293 ALA A O 1
ATOM 2145 N N . ARG A 1 294 ? -84.724 -16.176 135.867 1.00 74.69 294 ARG A N 1
ATOM 2146 C CA . ARG A 1 294 ? -84.423 -15.883 137.280 1.00 74.69 294 ARG A CA 1
ATOM 2147 C C . ARG A 1 294 ? -85.371 -14.854 137.903 1.00 74.69 294 ARG A C 1
ATOM 2149 O O . ARG A 1 294 ? -85.759 -15.012 139.056 1.00 74.69 294 ARG A O 1
ATOM 2156 N N . LEU A 1 295 ? -85.788 -13.829 137.155 1.00 73.25 295 LEU A N 1
ATOM 2157 C CA . LEU A 1 295 ? -86.786 -12.853 137.614 1.00 73.25 295 LEU A CA 1
ATOM 2158 C C . LEU A 1 295 ? -88.207 -13.435 137.709 1.00 73.25 295 LEU A C 1
ATOM 2160 O O . LEU A 1 295 ? -88.970 -13.016 138.580 1.00 73.25 295 LEU A O 1
ATOM 2164 N N . ARG A 1 296 ? -88.581 -14.387 136.843 1.00 73.25 296 ARG A N 1
ATOM 2165 C CA . ARG A 1 296 ? -89.862 -15.111 136.938 1.00 73.25 296 ARG A CA 1
ATOM 2166 C C . ARG A 1 296 ? -89.863 -16.071 138.126 1.00 73.25 296 ARG A C 1
ATOM 2168 O O . ARG A 1 296 ? -90.821 -16.059 138.889 1.00 73.25 296 ARG A O 1
ATOM 2175 N N . ASP A 1 297 ? -88.778 -16.813 138.330 1.00 70.25 297 ASP A N 1
ATOM 2176 C CA . ASP A 1 297 ? -88.627 -17.747 139.451 1.00 70.25 297 ASP A CA 1
ATOM 2177 C C . ASP A 1 297 ? -88.621 -17.011 140.800 1.00 70.25 297 ASP A C 1
ATOM 2179 O O . ASP A 1 297 ? -89.278 -17.444 141.745 1.00 70.25 297 ASP A O 1
ATOM 2183 N N . ALA A 1 298 ? -87.955 -15.851 140.883 1.00 70.50 298 ALA A N 1
ATOM 2184 C CA . ALA A 1 298 ? -87.987 -14.993 142.068 1.00 70.50 298 ALA A CA 1
ATOM 2185 C C . ALA A 1 298 ? -89.409 -14.502 142.398 1.00 70.50 298 ALA A C 1
ATOM 2187 O O . ALA A 1 298 ? -89.824 -14.565 143.555 1.00 70.50 298 ALA A O 1
ATOM 2188 N N . ARG A 1 299 ? -90.186 -14.083 141.388 1.00 72.31 299 ARG A N 1
ATOM 2189 C CA . ARG A 1 299 ? -91.593 -13.684 141.573 1.00 72.31 299 ARG A CA 1
ATOM 2190 C C . ARG A 1 299 ? -92.488 -14.858 141.962 1.00 72.31 299 ARG A C 1
ATOM 2192 O O . ARG A 1 299 ? -93.305 -14.708 142.859 1.00 72.31 299 ARG A O 1
ATOM 2199 N N . ALA A 1 300 ? -92.302 -16.031 141.356 1.00 68.19 300 ALA A N 1
ATOM 2200 C CA . ALA A 1 300 ? -93.037 -17.239 141.731 1.00 68.19 300 ALA A CA 1
ATOM 2201 C C . ALA A 1 300 ? -92.741 -17.659 143.185 1.00 68.19 300 ALA A C 1
ATOM 2203 O O . ALA A 1 300 ? -93.641 -18.095 143.905 1.00 68.19 300 ALA A O 1
ATOM 2204 N N . LEU A 1 301 ? -91.500 -17.472 143.652 1.00 73.19 301 LEU A N 1
ATOM 2205 C CA . LEU A 1 301 ? -91.123 -17.661 145.054 1.00 73.19 301 LEU A CA 1
ATOM 2206 C C . LEU A 1 301 ? -91.818 -16.650 145.981 1.00 73.19 301 LEU A C 1
ATOM 2208 O O . LEU A 1 301 ? -92.402 -17.074 146.979 1.00 73.19 301 LEU A O 1
ATOM 2212 N N . GLU A 1 302 ? -91.837 -15.356 145.646 1.00 72.75 302 GLU A N 1
ATOM 2213 C CA . GLU A 1 302 ? -92.576 -14.337 146.414 1.00 72.75 302 GLU A CA 1
ATOM 2214 C C . GLU A 1 302 ? -94.091 -14.613 146.455 1.00 72.75 302 GLU A C 1
ATOM 2216 O O . GLU A 1 302 ? -94.692 -14.590 147.531 1.00 72.75 302 GLU A O 1
ATOM 2221 N N . GLU A 1 303 ? -94.705 -14.957 145.319 1.00 68.94 303 GLU A N 1
ATOM 2222 C CA . GLU A 1 303 ? -96.126 -15.314 145.221 1.00 68.94 303 GLU A CA 1
ATOM 2223 C C . GLU A 1 303 ? -96.451 -16.576 146.037 1.00 68.94 303 GLU A C 1
ATOM 2225 O O . GLU A 1 303 ? -97.447 -16.601 146.763 1.00 68.94 303 GLU A O 1
ATOM 2230 N N . SER A 1 304 ? -95.585 -17.596 146.013 1.00 65.50 304 SER A N 1
ATOM 2231 C CA . SER A 1 304 ? -95.753 -18.792 146.851 1.00 65.50 304 SER A CA 1
ATOM 2232 C C . SER A 1 304 ? -95.613 -18.486 148.351 1.00 65.50 304 SER A C 1
ATOM 2234 O O . SER A 1 304 ? -96.364 -19.025 149.168 1.00 65.50 304 SER A O 1
ATOM 2236 N N . GLY A 1 305 ? -94.724 -17.561 148.733 1.00 68.38 305 GLY A N 1
ATOM 2237 C CA . GLY A 1 305 ? -94.599 -17.069 150.107 1.00 68.38 305 GLY A CA 1
ATOM 2238 C C . GLY A 1 305 ? -95.844 -16.306 150.575 1.00 68.38 305 GLY A C 1
ATOM 2239 O O . GLY A 1 305 ? -96.333 -16.520 151.692 1.00 68.38 305 GLY A O 1
ATOM 2240 N N . ALA A 1 306 ? -96.413 -15.470 149.704 1.00 68.62 306 ALA A N 1
ATOM 2241 C CA . ALA A 1 306 ? -97.676 -14.779 149.952 1.00 68.62 306 ALA A CA 1
ATOM 2242 C C . ALA A 1 306 ? -98.846 -15.769 150.123 1.00 68.62 306 ALA A C 1
ATOM 2244 O O . ALA A 1 306 ? -99.611 -15.659 151.079 1.00 68.62 306 ALA A O 1
ATOM 2245 N N . GLN A 1 307 ? -98.939 -16.800 149.278 1.00 67.81 307 GLN A N 1
ATOM 2246 C CA . GLN A 1 307 ? -99.971 -17.839 149.395 1.00 67.81 307 GLN A CA 1
ATOM 2247 C C . GLN A 1 307 ? -99.846 -18.661 150.692 1.00 67.81 307 GLN A C 1
ATOM 2249 O O . GLN A 1 307 ? -100.848 -18.907 151.365 1.00 67.81 307 GLN A O 1
ATOM 2254 N N . VAL A 1 308 ? -98.629 -19.038 151.107 1.00 72.94 308 VAL A N 1
ATOM 2255 C CA . VAL A 1 308 ? -98.405 -19.790 152.360 1.00 72.94 308 VAL A CA 1
ATOM 2256 C C . VAL A 1 308 ? -98.721 -18.948 153.604 1.00 72.94 308 VAL A C 1
ATOM 2258 O O . VAL A 1 308 ? -99.228 -19.481 154.594 1.00 72.94 308 VAL A O 1
ATOM 2261 N N . SER A 1 309 ? -98.448 -17.641 153.579 1.00 67.44 309 SER A N 1
ATOM 2262 C CA . SER A 1 309 ? -98.807 -16.739 154.685 1.00 67.44 309 SER A CA 1
ATOM 2263 C C . SER A 1 309 ? -100.316 -16.479 154.772 1.00 67.44 309 SER A C 1
ATOM 2265 O O . SER A 1 309 ? -100.863 -16.526 155.876 1.00 67.44 309 SER A O 1
ATOM 2267 N N . ALA A 1 310 ? -101.007 -16.324 153.637 1.00 70.38 310 ALA A N 1
ATOM 2268 C CA . ALA A 1 310 ? -102.467 -16.231 153.584 1.00 70.38 310 ALA A CA 1
ATOM 2269 C C . ALA A 1 310 ? -103.145 -17.506 154.125 1.00 70.38 310 ALA A C 1
ATOM 2271 O O . ALA A 1 310 ? -103.953 -17.429 155.050 1.00 70.38 310 ALA A O 1
ATOM 2272 N N . ALA A 1 311 ? -102.728 -18.687 153.655 1.00 68.38 311 ALA A N 1
ATOM 2273 C CA . ALA A 1 311 ? -103.273 -19.968 154.114 1.00 68.38 311 ALA A CA 1
ATOM 2274 C C . ALA A 1 311 ? -103.057 -20.212 155.624 1.00 68.38 311 ALA A C 1
ATOM 2276 O O . ALA A 1 311 ? -103.894 -20.824 156.291 1.00 68.38 311 ALA A O 1
ATOM 2277 N N . ARG A 1 312 ? -101.954 -19.709 156.202 1.00 71.62 312 ARG A N 1
ATOM 2278 C CA . ARG A 1 312 ? -101.728 -19.744 157.659 1.00 71.62 312 ARG A CA 1
ATOM 2279 C C . ARG A 1 312 ? -102.678 -18.815 158.415 1.00 71.62 312 ARG A C 1
ATOM 2281 O O . ARG A 1 312 ? -103.235 -19.238 159.426 1.00 71.62 312 ARG A O 1
ATOM 2288 N N . ALA A 1 313 ? -102.906 -17.599 157.915 1.00 68.56 313 ALA A N 1
ATOM 2289 C CA . ALA A 1 313 ? -103.853 -16.661 158.516 1.00 68.56 313 ALA A CA 1
ATOM 2290 C C . ALA A 1 313 ? -105.290 -17.217 158.513 1.00 68.56 313 ALA A C 1
ATOM 2292 O O . ALA A 1 313 ? -105.971 -17.154 159.537 1.00 68.56 313 ALA A O 1
ATOM 2293 N N . GLU A 1 314 ? -105.720 -17.842 157.413 1.00 66.31 314 GLU A N 1
ATOM 2294 C CA . GLU A 1 314 ? -107.020 -18.519 157.310 1.00 66.31 314 GLU A CA 1
ATOM 2295 C C . GLU A 1 314 ? -107.126 -19.721 158.265 1.00 66.31 314 GLU A C 1
ATOM 2297 O O . GLU A 1 314 ? -108.128 -19.872 158.968 1.00 66.31 314 GLU A O 1
ATOM 2302 N N . ALA A 1 315 ? -106.072 -20.535 158.387 1.00 67.81 315 ALA A N 1
ATOM 2303 C CA . ALA A 1 315 ? -106.042 -21.664 159.320 1.00 67.81 315 ALA A CA 1
ATOM 2304 C C . ALA A 1 315 ? -106.045 -21.240 160.805 1.00 67.81 315 ALA A C 1
ATOM 2306 O O . ALA A 1 315 ? -106.529 -21.990 161.658 1.00 67.81 315 ALA A O 1
ATOM 2307 N N . ASP A 1 316 ? -105.491 -20.074 161.148 1.00 70.69 316 ASP A N 1
ATOM 2308 C CA . ASP A 1 316 ? -105.568 -19.488 162.497 1.00 70.69 316 ASP A CA 1
ATOM 2309 C C . ASP A 1 316 ? -106.916 -18.789 162.753 1.00 70.69 316 ASP A C 1
ATOM 2311 O O . ASP A 1 316 ? -107.385 -18.731 163.893 1.00 70.69 316 ASP A O 1
ATOM 2315 N N . GLN A 1 317 ? -107.572 -18.278 161.709 1.00 71.06 317 GLN A N 1
ATOM 2316 C CA . GLN A 1 317 ? -108.933 -17.747 161.789 1.00 71.06 317 GLN A CA 1
ATOM 2317 C C . GLN A 1 317 ? -109.944 -18.875 162.048 1.00 71.06 317 GLN A C 1
ATOM 2319 O O . GLN A 1 317 ? -110.634 -18.855 163.067 1.00 71.06 317 GLN A O 1
ATOM 2324 N N . ALA A 1 318 ? -109.920 -19.934 161.232 1.00 67.56 318 ALA A N 1
ATOM 2325 C CA . ALA A 1 318 ? -110.797 -21.097 161.381 1.00 67.56 318 ALA A CA 1
ATOM 2326 C C . ALA A 1 318 ? -110.674 -21.775 162.761 1.00 67.56 318 ALA A C 1
ATOM 2328 O O . ALA A 1 318 ? -111.674 -22.204 163.338 1.00 67.56 318 ALA A O 1
ATOM 2329 N N . ARG A 1 319 ? -109.464 -21.829 163.342 1.00 71.38 319 ARG A N 1
ATOM 2330 C CA . ARG A 1 319 ? -109.250 -22.349 164.707 1.00 71.38 319 ARG A CA 1
ATOM 2331 C C . ARG A 1 319 ? -109.886 -21.476 165.794 1.00 71.38 319 ARG A C 1
ATOM 2333 O O . ARG A 1 319 ? -110.396 -22.020 166.773 1.00 71.38 319 ARG A O 1
ATOM 2340 N N . ARG A 1 320 ? -109.901 -20.149 165.626 1.00 70.94 320 ARG A N 1
ATOM 2341 C CA . ARG A 1 320 ? -110.583 -19.221 166.547 1.00 70.94 320 ARG A CA 1
ATOM 2342 C C . ARG A 1 320 ? -112.103 -19.330 166.436 1.00 70.94 320 ARG A C 1
ATOM 2344 O O . ARG A 1 320 ? -112.778 -19.396 167.463 1.00 70.94 320 ARG A O 1
ATOM 2351 N N . ASP A 1 321 ? -112.627 -19.443 165.220 1.00 70.12 321 ASP A N 1
ATOM 2352 C CA . ASP A 1 321 ? -114.068 -19.577 164.983 1.00 70.12 321 ASP A CA 1
ATOM 2353 C C . ASP A 1 321 ? -114.619 -20.916 165.508 1.00 70.12 321 ASP A C 1
ATOM 2355 O O . ASP A 1 321 ? -115.679 -20.942 166.143 1.00 70.12 321 ASP A O 1
ATOM 2359 N N . LEU A 1 322 ? -113.863 -22.013 165.359 1.00 72.88 322 LEU A N 1
ATOM 2360 C CA . LEU A 1 322 ? -114.209 -23.321 165.928 1.00 72.88 322 LEU A CA 1
ATOM 2361 C C . LEU A 1 322 ? -114.221 -23.294 167.469 1.00 72.88 322 LEU A C 1
ATOM 2363 O O . LEU A 1 322 ? -115.165 -23.786 168.090 1.00 72.88 322 LEU A O 1
ATOM 2367 N N . ALA A 1 323 ? -113.222 -22.668 168.101 1.00 69.44 323 ALA A N 1
ATOM 2368 C CA . ALA A 1 323 ? -113.184 -22.505 169.557 1.00 69.44 323 ALA A CA 1
ATOM 2369 C C . ALA A 1 323 ? -114.383 -21.684 170.077 1.00 69.44 323 ALA A C 1
ATOM 2371 O O . ALA A 1 323 ? -115.015 -22.055 171.070 1.00 69.44 323 ALA A O 1
ATOM 2372 N N . ALA A 1 324 ? -114.759 -20.615 169.367 1.00 68.75 324 ALA A N 1
ATOM 2373 C CA . ALA A 1 324 ? -115.938 -19.813 169.688 1.00 68.75 324 ALA A CA 1
ATOM 2374 C C . ALA A 1 324 ? -117.265 -20.569 169.455 1.00 68.75 324 ALA A C 1
ATOM 2376 O O . ALA A 1 324 ? -118.253 -20.317 170.147 1.00 68.75 324 ALA A O 1
ATOM 2377 N N . ALA A 1 325 ? -117.326 -21.495 168.493 1.00 64.38 325 ALA A N 1
ATOM 2378 C CA . ALA A 1 325 ? -118.480 -22.376 168.297 1.00 64.38 325 ALA A CA 1
ATOM 2379 C C . ALA A 1 325 ? -118.633 -23.390 169.449 1.00 64.38 325 ALA A C 1
ATOM 2381 O O . ALA A 1 325 ? -119.726 -23.522 170.002 1.00 64.38 325 ALA A O 1
ATOM 2382 N N . HIS A 1 326 ? -117.540 -24.030 169.883 1.00 68.06 326 HIS A N 1
ATOM 2383 C CA . HIS A 1 326 ? -117.563 -24.952 171.025 1.00 68.06 326 HIS A CA 1
ATOM 2384 C C . HIS A 1 326 ? -117.965 -24.262 172.338 1.00 68.06 326 HIS A C 1
ATOM 2386 O O . HIS A 1 326 ? -118.775 -24.811 173.085 1.00 68.06 326 HIS A O 1
ATOM 2392 N N . ALA A 1 327 ? -117.481 -23.041 172.594 1.00 65.94 327 ALA A N 1
ATOM 2393 C CA . ALA A 1 327 ? -117.874 -22.266 173.774 1.00 65.94 327 ALA A CA 1
ATOM 2394 C C . ALA A 1 327 ? -119.386 -21.955 173.809 1.00 65.94 327 ALA A C 1
ATOM 2396 O O . ALA A 1 327 ? -120.011 -22.051 174.865 1.00 65.94 327 ALA A O 1
ATOM 2397 N N . ARG A 1 328 ? -119.992 -21.638 172.654 1.00 70.00 328 ARG A N 1
ATOM 2398 C CA . ARG A 1 328 ? -121.444 -21.406 172.533 1.00 70.00 328 ARG A CA 1
ATOM 2399 C C . ARG A 1 328 ? -122.253 -22.689 172.750 1.00 70.00 328 ARG A C 1
ATOM 2401 O O . ARG A 1 328 ? -123.175 -22.683 173.557 1.00 70.00 328 ARG A O 1
ATOM 2408 N N . SER A 1 329 ? -121.841 -23.803 172.140 1.00 68.44 329 SER A N 1
ATOM 2409 C CA . SER A 1 329 ? -122.484 -25.113 172.348 1.00 68.44 329 SER A CA 1
ATOM 2410 C C . SER A 1 329 ? -122.482 -25.552 173.818 1.00 68.44 329 SER A C 1
ATOM 2412 O O . SER A 1 329 ? -123.469 -26.117 174.288 1.00 68.44 329 SER A O 1
ATOM 2414 N N . ALA A 1 330 ? -121.394 -25.295 174.551 1.00 67.19 330 ALA A N 1
ATOM 2415 C CA . ALA A 1 330 ? -121.299 -25.625 175.973 1.00 67.19 330 ALA A CA 1
ATOM 2416 C C . ALA A 1 330 ? -122.235 -24.759 176.840 1.00 67.19 330 ALA A C 1
ATOM 2418 O O . ALA A 1 330 ? -122.850 -25.267 177.779 1.00 67.19 330 ALA A O 1
ATOM 2419 N N . ALA A 1 331 ? -122.388 -23.472 176.505 1.00 66.12 331 ALA A N 1
ATOM 2420 C CA . ALA A 1 331 ? -123.316 -22.571 177.188 1.00 66.12 331 ALA A CA 1
ATOM 2421 C C . ALA A 1 331 ? -124.789 -22.963 176.955 1.00 66.12 331 ALA A C 1
ATOM 2423 O O . ALA A 1 331 ? -125.564 -23.019 177.911 1.00 66.12 331 ALA A O 1
ATOM 2424 N N . ASP A 1 332 ? -125.160 -23.309 175.718 1.00 69.81 332 ASP A N 1
ATOM 2425 C CA . ASP A 1 332 ? -126.522 -23.746 175.377 1.00 69.81 332 ASP A CA 1
ATOM 2426 C C . ASP A 1 332 ? -126.893 -25.083 176.042 1.00 69.81 332 ASP A C 1
ATOM 2428 O O . ASP A 1 332 ? -128.035 -25.272 176.469 1.00 69.81 332 ASP A O 1
ATOM 2432 N N . GLN A 1 333 ? -125.936 -26.011 176.179 1.00 66.69 333 GLN A N 1
ATOM 2433 C CA . GLN A 1 333 ? -126.148 -27.253 176.931 1.00 66.69 333 GLN A CA 1
ATOM 2434 C C . GLN A 1 333 ? -126.351 -26.985 178.426 1.00 66.69 333 GLN A C 1
ATOM 2436 O O . GLN A 1 333 ? -127.314 -27.494 178.995 1.00 66.69 333 GLN A O 1
ATOM 2441 N N . ALA A 1 334 ? -125.521 -26.140 179.048 1.00 67.50 334 ALA A N 1
ATOM 2442 C CA . ALA A 1 334 ? -125.679 -25.778 180.458 1.00 67.50 334 ALA A CA 1
ATOM 2443 C C . ALA A 1 334 ? -127.028 -25.089 180.751 1.00 67.50 334 ALA A C 1
ATOM 2445 O O . ALA A 1 334 ? -127.619 -25.309 181.808 1.00 67.50 334 ALA A O 1
ATOM 2446 N N . LEU A 1 335 ? -127.542 -24.287 179.809 1.00 71.31 335 LEU A N 1
ATOM 2447 C CA . LEU A 1 335 ? -128.857 -23.654 179.928 1.00 71.31 335 LEU A CA 1
ATOM 2448 C C . LEU A 1 335 ? -130.004 -24.676 179.838 1.00 71.31 335 LEU A C 1
ATOM 2450 O O . LEU A 1 335 ? -130.962 -24.584 180.604 1.00 71.31 335 LEU A O 1
ATOM 2454 N N . ARG A 1 336 ? -129.905 -25.663 178.934 1.00 70.50 336 ARG A N 1
ATOM 2455 C CA . ARG A 1 336 ? -130.920 -26.720 178.778 1.00 70.50 336 ARG A CA 1
ATOM 2456 C C . ARG A 1 336 ? -131.031 -27.611 180.009 1.00 70.50 336 ARG A C 1
ATOM 2458 O O . ARG A 1 336 ? -132.141 -27.768 180.506 1.00 70.50 336 ARG A O 1
ATOM 2465 N N . THR A 1 337 ? -129.913 -28.113 180.538 1.00 70.31 337 THR A N 1
ATOM 2466 C CA . THR A 1 337 ? -129.921 -28.973 181.736 1.00 70.31 337 THR A CA 1
ATOM 2467 C C . THR A 1 337 ? -130.622 -28.287 182.909 1.00 70.31 337 THR A C 1
ATOM 2469 O O . THR A 1 337 ? -131.451 -28.890 183.582 1.00 70.31 337 THR A O 1
ATOM 2472 N N . ARG A 1 338 ? -130.361 -26.989 183.105 1.00 70.25 338 ARG A N 1
ATOM 2473 C CA . ARG A 1 338 ? -130.945 -26.206 184.200 1.00 70.25 338 ARG A CA 1
ATOM 2474 C C . ARG A 1 338 ? -132.460 -26.014 184.057 1.00 70.25 338 ARG A C 1
ATOM 2476 O O . ARG A 1 338 ? -133.196 -26.153 185.026 1.00 70.25 338 ARG A O 1
ATOM 2483 N N . LEU A 1 339 ? -132.935 -25.757 182.836 1.00 70.25 339 LEU A N 1
ATOM 2484 C CA . LEU A 1 339 ? -134.371 -25.656 182.541 1.00 70.25 339 LEU A CA 1
ATOM 2485 C C . LEU A 1 339 ? -135.096 -27.007 182.671 1.00 70.25 339 LEU A C 1
ATOM 2487 O O . LEU A 1 339 ? -136.285 -27.035 182.990 1.00 70.25 339 LEU A O 1
ATOM 2491 N N . GLU A 1 340 ? -134.404 -28.123 182.433 1.00 69.00 340 GLU A N 1
ATOM 2492 C CA . GLU A 1 340 ? -134.932 -29.476 182.648 1.00 69.00 340 GLU A CA 1
ATOM 2493 C C . GLU A 1 340 ? -135.039 -29.823 184.145 1.00 69.00 340 GLU A C 1
ATOM 2495 O O . GLU A 1 340 ? -136.043 -30.410 184.557 1.00 69.00 340 GLU A O 1
ATOM 2500 N N . GLU A 1 341 ? -134.076 -29.392 184.968 1.00 66.00 341 GLU A N 1
ATOM 2501 C CA . GLU A 1 341 ? -134.130 -29.484 186.437 1.00 66.00 341 GLU A CA 1
ATOM 2502 C C . GLU A 1 341 ? -135.312 -28.679 187.016 1.00 66.00 341 GLU A C 1
ATOM 2504 O O . GLU A 1 341 ? -136.114 -29.224 187.783 1.00 66.00 341 GLU A O 1
ATOM 2509 N N . ASP A 1 342 ? -135.497 -27.426 186.581 1.00 61.31 342 ASP A N 1
ATOM 2510 C CA . ASP A 1 342 ? -136.622 -26.574 186.999 1.00 61.31 342 ASP A CA 1
ATOM 2511 C C . ASP A 1 342 ? -137.989 -27.179 186.596 1.00 61.31 342 ASP A C 1
ATOM 2513 O O . ASP A 1 342 ? -138.952 -27.174 187.373 1.00 61.31 342 ASP A O 1
ATOM 2517 N N . LEU A 1 343 ? -138.084 -27.774 185.397 1.00 65.62 343 LEU A N 1
ATOM 2518 C CA . LEU A 1 343 ? -139.291 -28.472 184.930 1.00 65.62 343 LEU A CA 1
ATOM 2519 C C . LEU A 1 343 ? -139.586 -29.758 185.714 1.00 65.62 343 LEU A C 1
ATOM 2521 O O . LEU A 1 343 ? -140.758 -30.114 185.882 1.00 65.62 343 LEU A O 1
ATOM 2525 N N . ALA A 1 344 ? -138.558 -30.467 186.182 1.00 64.75 344 ALA A N 1
ATOM 2526 C CA . ALA A 1 344 ? -138.720 -31.644 187.028 1.00 64.75 344 ALA A CA 1
ATOM 2527 C C . ALA A 1 344 ? -139.241 -31.259 188.424 1.00 64.75 344 ALA A C 1
ATOM 2529 O O . ALA A 1 344 ? -140.193 -31.879 188.908 1.00 64.75 344 ALA A O 1
ATOM 2530 N N . ALA A 1 345 ? -138.697 -30.193 189.023 1.00 62.38 345 ALA A N 1
ATOM 2531 C CA . ALA A 1 345 ? -139.156 -29.657 190.305 1.00 62.38 345 ALA A CA 1
ATOM 2532 C C . ALA A 1 345 ? -140.635 -29.224 190.250 1.00 62.38 345 ALA A C 1
ATOM 2534 O O . ALA A 1 345 ? -141.456 -29.704 191.036 1.00 62.38 345 ALA A O 1
ATOM 2535 N N . ALA A 1 346 ? -141.014 -28.425 189.245 1.00 57.72 346 ALA A N 1
ATOM 2536 C CA . ALA A 1 346 ? -142.394 -27.968 189.065 1.00 57.72 346 ALA A CA 1
ATOM 2537 C C . ALA A 1 346 ? -143.397 -29.125 188.857 1.00 57.72 346 ALA A C 1
ATOM 2539 O O . ALA A 1 346 ? -144.555 -29.049 189.276 1.00 57.72 346 ALA A O 1
ATOM 2540 N N . ARG A 1 347 ? -142.970 -30.232 188.229 1.00 65.06 347 ARG A N 1
ATOM 2541 C CA . ARG A 1 347 ? -143.807 -31.435 188.055 1.00 65.06 347 ARG A CA 1
ATOM 2542 C C . ARG A 1 347 ? -143.995 -32.222 189.354 1.00 65.06 347 ARG A C 1
ATOM 2544 O O . ARG A 1 347 ? -145.075 -32.782 189.545 1.00 65.06 347 ARG A O 1
ATOM 2551 N N . ALA A 1 348 ? -143.002 -32.239 190.245 1.00 58.47 348 ALA A N 1
ATOM 2552 C CA . ALA A 1 348 ? -143.113 -32.861 191.565 1.00 58.47 348 ALA A CA 1
ATOM 2553 C C . ALA A 1 348 ? -144.075 -32.091 192.496 1.00 58.47 348 ALA A C 1
ATOM 2555 O O . ALA A 1 348 ? -144.898 -32.697 193.187 1.00 58.47 348 ALA A O 1
ATOM 2556 N N . GLU A 1 349 ? -144.056 -30.755 192.470 1.00 56.06 349 GLU A N 1
ATOM 2557 C CA . GLU A 1 349 ? -145.043 -29.940 193.200 1.00 56.06 349 GLU A CA 1
ATOM 2558 C C . GLU A 1 349 ? -146.457 -30.074 192.611 1.00 56.06 349 GLU A C 1
ATOM 2560 O O . GLU A 1 349 ? -147.445 -30.213 193.340 1.00 56.06 349 GLU A O 1
ATOM 2565 N N . ALA A 1 350 ? -146.578 -30.122 191.281 1.00 55.81 350 ALA A N 1
ATOM 2566 C CA . ALA A 1 350 ? -147.867 -30.309 190.621 1.00 55.81 350 ALA A CA 1
ATOM 2567 C C . ALA A 1 350 ? -148.496 -31.695 190.872 1.00 55.81 350 ALA A C 1
ATOM 2569 O O . ALA A 1 350 ? -149.722 -31.818 190.782 1.00 55.81 350 ALA A O 1
ATOM 2570 N N . SER A 1 351 ? -147.712 -32.740 191.170 1.00 59.69 351 SER A N 1
ATOM 2571 C CA . SER A 1 351 ? -148.254 -34.057 191.540 1.00 59.69 351 SER A CA 1
ATOM 2572 C C . SER A 1 351 ? -148.771 -34.069 192.983 1.00 59.69 351 SER A C 1
ATOM 2574 O O . SER A 1 351 ? -149.899 -34.503 193.223 1.00 59.69 351 SER A O 1
ATOM 2576 N N . THR A 1 352 ? -148.020 -33.486 193.924 1.00 55.69 352 THR A N 1
ATOM 2577 C CA . THR A 1 352 ? -148.412 -33.404 195.344 1.00 55.69 352 THR A CA 1
ATOM 2578 C C . THR A 1 352 ? -149.640 -32.524 195.592 1.00 55.69 352 THR A C 1
ATOM 2580 O O . THR A 1 352 ? -150.385 -32.781 196.541 1.00 55.69 352 THR A O 1
ATOM 2583 N N . GLN A 1 353 ? -149.919 -31.530 194.741 1.00 55.16 353 GLN A N 1
ATOM 2584 C CA . GLN A 1 353 ? -151.188 -30.788 194.795 1.00 55.16 353 GLN A CA 1
ATOM 2585 C C . GLN A 1 353 ? -152.386 -31.616 194.294 1.00 55.16 353 GLN A C 1
ATOM 2587 O O . GLN A 1 353 ? -153.440 -31.619 194.936 1.00 55.16 353 GLN A O 1
ATOM 2592 N N . ARG A 1 354 ? -152.235 -32.368 193.192 1.00 55.22 354 ARG A N 1
ATOM 2593 C CA . ARG A 1 354 ? -153.318 -33.209 192.635 1.00 55.22 354 ARG A CA 1
ATOM 2594 C C . ARG A 1 354 ? -153.734 -34.324 193.586 1.00 55.22 354 ARG A C 1
ATOM 2596 O O . ARG A 1 354 ? -154.923 -34.603 193.714 1.00 55.22 354 ARG A O 1
ATOM 2603 N N . GLU A 1 355 ? -152.777 -34.926 194.284 1.00 53.22 355 GLU A N 1
ATOM 2604 C CA . GLU A 1 355 ? -153.047 -36.023 195.217 1.00 53.22 355 GLU A CA 1
ATOM 2605 C C . GLU A 1 355 ? -153.877 -35.578 196.438 1.00 53.22 355 GLU A C 1
ATOM 2607 O O . GLU A 1 355 ? -154.667 -36.354 196.979 1.00 53.22 355 GLU A O 1
ATOM 2612 N N . ARG A 1 356 ? -153.775 -34.299 196.834 1.00 52.88 356 ARG A N 1
ATOM 2613 C CA . ARG A 1 356 ? -154.634 -33.704 197.873 1.00 52.88 356 ARG A CA 1
ATOM 2614 C C . ARG A 1 356 ? -156.029 -33.368 197.344 1.00 52.88 356 ARG A C 1
ATOM 2616 O O . ARG A 1 356 ? -157.005 -33.644 198.036 1.00 52.88 356 ARG A O 1
ATOM 2623 N N . ALA A 1 357 ? -156.133 -32.840 196.122 1.00 49.97 357 ALA A N 1
ATOM 2624 C CA . ALA A 1 357 ? -157.421 -32.554 195.484 1.00 49.97 357 ALA A CA 1
ATOM 2625 C C . ALA A 1 357 ? -158.261 -33.829 195.267 1.00 49.97 357 ALA A C 1
ATOM 2627 O O . ALA A 1 357 ? -159.454 -33.842 195.564 1.00 49.97 357 ALA A O 1
ATOM 2628 N N . ALA A 1 358 ? -157.630 -34.934 194.855 1.00 51.16 358 ALA A N 1
ATOM 2629 C CA . ALA A 1 358 ? -158.305 -36.215 194.632 1.00 51.16 358 ALA A CA 1
ATOM 2630 C C . ALA A 1 358 ? -159.010 -36.777 195.886 1.00 51.16 358 ALA A C 1
ATOM 2632 O O . ALA A 1 358 ? -160.015 -37.473 195.763 1.00 51.16 358 ALA A O 1
ATOM 2633 N N . ARG A 1 359 ? -158.533 -36.451 197.098 1.00 47.31 359 ARG A N 1
ATOM 2634 C CA . ARG A 1 359 ? -159.179 -36.874 198.356 1.00 47.31 359 ARG A CA 1
ATOM 2635 C C . ARG A 1 359 ? -160.406 -36.038 198.743 1.00 47.31 359 ARG A C 1
ATOM 2637 O O . ARG A 1 359 ? -161.110 -36.426 199.669 1.00 47.31 359 ARG A O 1
ATOM 2644 N N . ALA A 1 360 ? -160.672 -34.923 198.060 1.00 43.94 360 ALA A N 1
ATOM 2645 C CA . ALA A 1 360 ? -161.806 -34.044 198.351 1.00 43.94 360 ALA A CA 1
ATOM 2646 C C . ALA A 1 360 ? -163.055 -34.318 197.484 1.00 43.94 360 ALA A C 1
ATOM 2648 O O . ALA A 1 360 ? -164.146 -33.884 197.844 1.00 43.94 360 ALA A O 1
ATOM 2649 N N . GLU A 1 361 ? -162.925 -35.026 196.353 1.00 40.34 361 GLU A N 1
ATOM 2650 C CA . GLU A 1 361 ? -163.953 -35.033 195.291 1.00 40.34 361 GLU A CA 1
ATOM 2651 C C . GLU A 1 361 ? -164.741 -36.345 195.093 1.00 40.34 361 GLU A C 1
ATOM 2653 O O . GLU A 1 361 ? -165.461 -36.485 194.106 1.00 40.34 361 GLU A O 1
ATOM 2658 N N . ALA A 1 362 ? -164.709 -37.266 196.058 1.00 38.94 362 ALA A N 1
ATOM 2659 C CA . ALA A 1 362 ? -165.649 -38.393 196.155 1.00 38.94 362 ALA A CA 1
ATOM 2660 C C . ALA A 1 362 ? -166.400 -38.303 197.503 1.00 38.94 362 ALA A C 1
ATOM 2662 O O . ALA A 1 362 ? -165.948 -38.856 198.501 1.00 38.94 362 ALA A O 1
ATOM 2663 N N . ARG A 1 363 ? -167.428 -37.450 197.673 1.00 39.00 363 ARG A N 1
ATOM 2664 C CA . ARG A 1 363 ? -168.790 -37.478 197.068 1.00 39.00 363 ARG A CA 1
ATOM 2665 C C . ARG A 1 363 ? -169.450 -38.861 197.261 1.00 39.00 363 ARG A C 1
ATOM 2667 O O . ARG A 1 363 ? -168.915 -39.842 196.770 1.00 39.00 363 ARG A O 1
ATOM 2674 N N . HIS A 1 364 ? -170.512 -39.074 198.051 1.00 35.19 364 HIS A N 1
ATOM 2675 C CA . HIS A 1 364 ? -171.872 -38.483 198.055 1.00 35.19 364 HIS A CA 1
ATOM 2676 C C . HIS A 1 364 ? -172.687 -38.678 196.753 1.00 35.19 364 HIS A C 1
ATOM 2678 O O . HIS A 1 364 ? -173.032 -37.695 196.106 1.00 35.19 364 HIS A O 1
ATOM 2684 N N . THR A 1 365 ? -173.083 -39.931 196.452 1.00 32.06 365 THR A N 1
ATOM 2685 C CA . THR A 1 365 ? -174.326 -40.269 195.706 1.00 32.06 365 THR A CA 1
ATOM 2686 C C . THR A 1 365 ? -174.819 -41.706 196.044 1.00 32.06 365 THR A C 1
ATOM 2688 O O . THR A 1 365 ? -173.991 -42.614 196.020 1.00 32.06 365 THR A O 1
ATOM 2691 N N . PRO A 1 366 ? -176.115 -41.954 196.356 1.00 39.53 366 PRO A N 1
ATOM 2692 C CA . PRO A 1 366 ? -176.684 -43.296 196.646 1.00 39.53 366 PRO A CA 1
ATOM 2693 C C . PRO A 1 366 ? -177.883 -43.673 195.707 1.00 39.53 366 PRO A C 1
ATOM 2695 O O . PRO A 1 366 ? -178.187 -42.890 194.810 1.00 39.53 366 PRO A O 1
ATOM 2698 N N . PRO A 1 367 ? -178.673 -44.758 195.928 1.00 53.72 367 PRO A N 1
ATOM 2699 C CA . PRO A 1 367 ? -178.289 -46.184 195.958 1.00 53.72 367 PRO A CA 1
ATOM 2700 C C . PRO A 1 367 ? -179.254 -47.136 195.177 1.00 53.72 367 PRO A C 1
ATOM 2702 O O . PRO A 1 367 ? -180.432 -46.833 195.015 1.00 53.72 367 PRO A O 1
ATOM 2705 N N . THR A 1 368 ? -178.797 -48.336 194.776 1.00 34.97 368 THR A N 1
ATOM 2706 C CA . THR A 1 368 ? -179.545 -49.635 194.650 1.00 34.97 368 THR A CA 1
ATOM 2707 C C . THR A 1 368 ? -178.624 -50.694 193.991 1.00 34.97 368 THR A C 1
ATOM 2709 O O . THR A 1 368 ? -177.758 -50.306 193.217 1.00 34.97 368 THR A O 1
ATOM 2712 N N . ALA A 1 369 ? -178.745 -52.022 194.154 1.00 39.31 369 ALA A N 1
ATOM 2713 C CA . ALA A 1 369 ? -178.991 -52.877 195.333 1.00 39.31 369 ALA A CA 1
ATOM 2714 C C . ALA A 1 369 ? -178.701 -54.365 194.964 1.00 39.31 369 ALA A C 1
ATOM 2716 O O . ALA A 1 369 ? -179.292 -54.816 193.993 1.00 39.31 369 ALA A O 1
ATOM 2717 N N . ALA A 1 370 ? -177.907 -55.105 195.774 1.00 35.28 370 ALA A N 1
ATOM 2718 C CA . ALA A 1 370 ? -177.808 -56.595 195.868 1.00 35.28 370 ALA A CA 1
ATOM 2719 C C . ALA A 1 370 ? -177.386 -57.398 194.582 1.00 35.28 370 ALA A C 1
ATOM 2721 O O . ALA A 1 370 ? -177.723 -57.005 193.477 1.00 35.28 370 ALA A O 1
ATOM 2722 N N . ASP A 1 371 ? -176.676 -58.543 194.561 1.00 44.50 371 ASP A N 1
ATOM 2723 C CA . ASP A 1 371 ? -176.007 -59.422 195.555 1.00 44.50 371 ASP A CA 1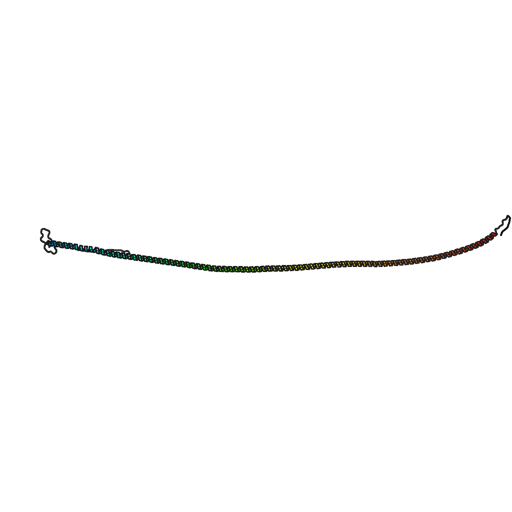
ATOM 2724 C C . ASP A 1 371 ? -174.835 -60.222 194.855 1.00 44.50 371 ASP A C 1
ATOM 2726 O O . ASP A 1 371 ? -174.139 -59.605 194.052 1.00 44.50 371 ASP A O 1
ATOM 2730 N N . PRO A 1 372 ? -174.547 -61.533 195.071 1.00 49.78 372 PRO A N 1
ATOM 2731 C CA . PRO A 1 372 ? -173.429 -62.067 195.871 1.00 49.78 372 PRO A CA 1
ATOM 2732 C C . PRO A 1 372 ? -172.215 -62.705 195.124 1.00 49.78 372 PRO A C 1
ATOM 2734 O O . PRO A 1 372 ? -172.299 -63.121 193.972 1.00 49.78 372 PRO A O 1
ATOM 2737 N N . SER A 1 373 ? -171.159 -63.001 195.912 1.00 35.72 373 SER A N 1
ATOM 2738 C CA . SER A 1 373 ? -170.278 -64.210 195.876 1.00 35.72 373 SER A CA 1
ATOM 2739 C C . SER A 1 373 ? -168.844 -64.223 195.249 1.00 35.72 373 SER A C 1
ATOM 2741 O O . SER A 1 373 ? -168.658 -64.379 194.052 1.00 35.72 373 SER A O 1
ATOM 2743 N N . LYS A 1 374 ? -167.848 -64.331 196.162 1.00 38.97 374 LYS A N 1
ATOM 2744 C CA . LYS A 1 374 ? -166.690 -65.283 196.192 1.00 38.97 374 LYS A CA 1
ATOM 2745 C C . LYS A 1 374 ? -165.493 -65.136 195.179 1.00 38.97 374 LYS A C 1
ATOM 2747 O O . LYS A 1 374 ? -165.489 -64.190 194.406 1.00 38.97 374 LYS A O 1
ATOM 2752 N N . PRO A 1 375 ? -164.381 -65.922 195.308 1.00 53.81 375 PRO A N 1
ATOM 2753 C CA . PRO A 1 375 ? -162.995 -65.509 194.980 1.00 53.81 375 PRO A CA 1
ATOM 2754 C C . PRO A 1 375 ? -162.464 -66.312 193.743 1.00 53.81 375 PRO A C 1
ATOM 2756 O O . PRO A 1 375 ? -163.309 -66.935 193.094 1.00 53.81 375 PRO A O 1
ATOM 2759 N N . PRO A 1 376 ? -161.151 -66.416 193.388 1.00 55.22 376 PRO A N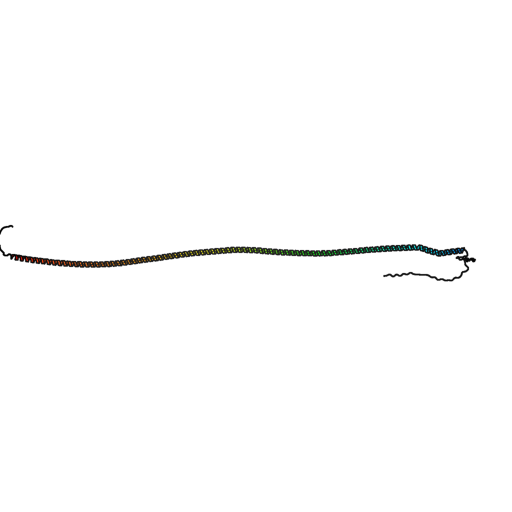 1
ATOM 2760 C CA . PRO A 1 376 ? -159.908 -66.031 194.086 1.00 55.22 376 PRO A CA 1
ATOM 2761 C C . PRO A 1 376 ? -158.933 -65.171 193.231 1.00 55.22 376 PRO A C 1
ATOM 2763 O O . PRO A 1 376 ? -159.277 -64.779 192.120 1.00 55.22 376 PRO A O 1
ATOM 2766 N N . ALA A 1 377 ? -157.731 -64.810 193.701 1.00 43.12 377 ALA A N 1
ATOM 2767 C CA . ALA A 1 377 ? -157.018 -65.213 194.926 1.00 43.12 377 ALA A CA 1
ATOM 2768 C C . ALA A 1 377 ? -156.421 -64.011 195.668 1.00 43.12 377 ALA A C 1
ATOM 2770 O O . ALA A 1 377 ? -155.827 -63.153 194.982 1.00 43.12 377 ALA A O 1
#